Protein 6E18 (pdb70)

Secondary structure (DSSP, 8-state):
-EEEEEEEEEEEE-TTT--EEEEEEEEEEEEE-TT--S--EEEEEEESSBS-SSS-SS-SS-TTSTT---B---EEEEEEEEEPPPEEEEPEEEEEEEES--EEEEE--TT------TT-SS-SS---EETTEEPTTTT-EEEE--HHHHHHHHSS---S--TT-----GGGSHHHHHTT---EEEEEEE--S-EEEEEEE---EEE--EEEEEEEESS-------PPPPPSEEEEEEEE-SS--EEE-SSSSEEEEEEEEPPPSSPPP--TT-EEEEEPP-----TT-EEE-GGGB-TTS-SSSSBT--HHHHHT-TTGGGSPTTTT--S-HHHHHHHHHHHHHTTPPPSSBGGGTTTS-STTGGG----SS-EEEE--S--PEEEEEEE-SSEEEEEE----EEEEEEEEE-GGGS-BSEEETTTS-EEEEEEEEE-SSS-EEEEEEEES--TTBPPPPPEEEEE-TT-EEE-SS-EEE-BSS---EEEEEEEEEEE-TTS-EEEEEEEEEEEEPP-PPPPP--S--

InterPro domains:
  IPR018928 Generative cell specific-1/HAP2 domain [PF10699] (42-624)
  IPR040326 HAP2/GCS1 [PTHR31764] (1-1106)

Radius of gyration: 34.54 Å; Cα contacts (8 Å, |Δi|>4): 1264; chains: 1; bounding box: 60×59×121 Å

Organism: Chlamydomonas reinhardtii (NCBI:txid3055)

Structure (mmCIF, N/CA/C/O backbone):
data_6E18
#
_entry.id   6E18
#
_cell.length_a   125.620
_cell.length_b   125.620
_cell.length_c   367.880
_cell.angle_alpha   90.000
_cell.angle_beta   90.000
_cell.angle_gamma   120.000
#
_symmetry.space_group_name_H-M   'P 63 2 2'
#
loop_
_entity.id
_entity.type
_entity.pdbx_description
1 polymer 'Hapless 2'
2 branched 2-acetamido-2-deoxy-beta-D-glucopyranose-(1-4)-2-acetamido-2-deoxy-beta-D-glucopyranose
3 branched alpha-D-mannopyranose-(1-4)-2-acetamido-2-deoxy-beta-D-glucopyranose-(1-4)-[alpha-L-fucopyranose-(1-6)]2-acetamido-2-deoxy-beta-D-glucopyranose
4 non-polymer 2-acetamido-2-deoxy-beta-D-glucopyranose
5 non-polymer GLYCEROL
6 water water
#
loop_
_atom_site.group_PDB
_atom_site.id
_atom_site.type_symbol
_atom_site.label_atom_id
_atom_site.label_alt_id
_atom_site.label_comp_id
_atom_site.label_asym_id
_atom_site.label_entity_id
_atom_site.label_seq_id
_atom_site.pdbx_PDB_ins_code
_atom_site.Cartn_x
_atom_site.Cartn_y
_atom_site.Cartn_z
_atom_site.occupancy
_atom_site.B_iso_or_equiv
_atom_site.auth_seq_id
_atom_site.auth_comp_id
_atom_site.auth_asym_id
_atom_site.auth_atom_id
_atom_site.pdbx_PDB_model_num
ATOM 1 N N . GLU A 1 3 ? -52.217 31.586 1.388 1.00 56.26 23 GLU A N 1
ATOM 2 C CA . GLU A 1 3 ? -52.533 32.643 2.354 1.00 55.86 23 GLU A CA 1
ATOM 3 C C . GLU A 1 3 ? -53.882 32.392 3.039 1.00 58.76 23 GLU A C 1
ATOM 4 O O . GLU A 1 3 ? -54.799 31.887 2.394 1.00 58.47 23 GLU A O 1
ATOM 10 N N . VAL A 1 4 ? -54.004 32.770 4.334 1.00 54.01 24 VAL A N 1
ATOM 11 C CA . VAL A 1 4 ? -55.237 32.632 5.125 1.00 52.69 24 VAL A CA 1
ATOM 12 C C . VAL A 1 4 ? -56.017 33.965 5.085 1.00 54.64 24 VAL A C 1
ATOM 13 O O . VAL A 1 4 ? -55.513 34.992 5.538 1.00 54.01 24 VAL A O 1
ATOM 17 N N . ILE A 1 5 ? -57.223 33.938 4.500 1.00 51.14 25 ILE A N 1
ATOM 18 C CA . ILE A 1 5 ? -58.133 35.089 4.351 1.00 50.83 25 ILE A CA 1
ATOM 19 C C . ILE A 1 5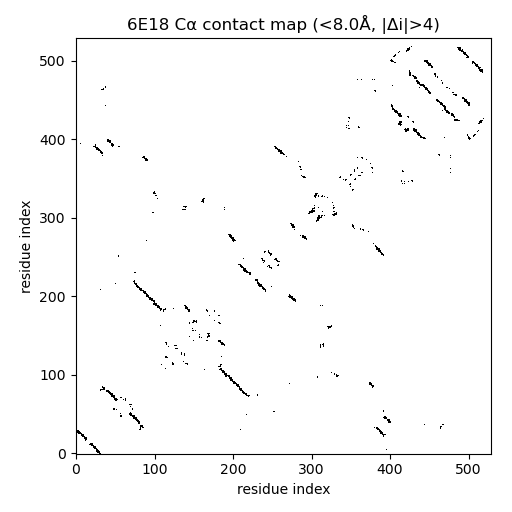 ? -58.826 35.359 5.699 1.00 53.50 25 ILE A C 1
ATOM 20 O O . ILE A 1 5 ? -58.684 36.439 6.268 1.00 52.47 25 ILE A O 1
ATOM 25 N N . ALA A 1 6 ? -59.578 34.361 6.186 1.00 50.23 26 ALA A N 1
ATOM 26 C CA . ALA A 1 6 ? -60.331 34.393 7.431 1.00 50.61 26 ALA A CA 1
ATOM 27 C C . ALA A 1 6 ? -59.982 33.194 8.278 1.00 54.94 26 ALA A C 1
ATOM 28 O O . ALA A 1 6 ? -59.599 32.153 7.749 1.00 54.58 26 ALA A O 1
ATOM 30 N N . SER A 1 7 ? -60.148 33.338 9.599 1.00 51.88 27 SER A N 1
ATOM 31 C CA . SER A 1 7 ? -59.948 32.299 10.604 1.00 51.55 27 SER A CA 1
ATOM 32 C C . SER A 1 7 ? -60.706 32.747 11.842 1.00 54.86 27 SER A C 1
ATOM 33 O O . SER A 1 7 ? -60.429 33.828 12.369 1.00 56.08 27 SER A O 1
ATOM 36 N N . GLY A 1 8 ? -61.692 31.951 12.249 1.00 48.68 28 GLY A N 1
ATOM 37 C CA . GLY A 1 8 ? -62.539 32.251 13.398 1.00 47.76 28 GLY A CA 1
ATOM 38 C C . GLY A 1 8 ? -63.539 31.164 13.725 1.00 49.58 28 GLY A C 1
ATOM 39 O O . GLY A 1 8 ? -63.538 30.111 13.086 1.00 48.34 28 GLY A O 1
ATOM 40 N N . ARG A 1 9 ? -64.389 31.410 14.740 1.00 45.91 29 ARG A N 1
ATOM 41 C CA . ARG A 1 9 ? -65.393 30.450 15.200 1.00 45.86 29 ARG A CA 1
ATOM 42 C C . ARG A 1 9 ? -66.792 30.821 14.776 1.00 49.60 29 ARG A C 1
ATOM 43 O O . ARG A 1 9 ? -67.168 31.997 14.822 1.00 50.88 29 ARG A O 1
ATOM 51 N N . LEU A 1 10 ? -67.576 29.807 14.390 1.00 43.66 30 LEU A N 1
ATOM 52 C CA . LEU A 1 10 ? -68.959 29.976 13.957 1.00 42.29 30 LEU A CA 1
ATOM 53 C C . LEU A 1 10 ? -69.836 28.811 14.446 1.00 46.77 30 LEU A C 1
ATOM 54 O O . LEU A 1 10 ? -69.473 27.644 14.271 1.00 45.97 30 LEU A O 1
ATOM 59 N N . GLU A 1 11 ? -70.988 29.134 15.066 1.00 44.15 31 GLU A N 1
ATOM 60 C CA . GLU A 1 11 ? -71.943 28.121 15.508 1.00 44.65 31 GLU A CA 1
ATOM 61 C C . GLU A 1 11 ? -72.755 27.724 14.281 1.00 48.97 31 GLU A C 1
ATOM 62 O O . GLU A 1 11 ? -73.492 28.545 13.729 1.00 49.64 31 GLU A O 1
ATOM 68 N N . LYS A 1 12 ? -72.545 26.504 13.797 1.00 44.16 32 LYS A N 1
ATOM 69 C CA . LYS A 1 12 ? -73.239 26.011 12.617 1.00 42.69 32 LYS A CA 1
ATOM 70 C C . LYS A 1 12 ? -74.280 25.000 13.059 1.00 48.24 32 LYS A C 1
ATOM 71 O O . LYS A 1 12 ? -73.950 23.989 13.698 1.00 48.66 32 LYS A O 1
ATOM 77 N N . CYS A 1 13 ? -75.541 25.298 12.732 1.00 44.68 33 CYS A N 1
ATOM 78 C CA . CYS A 1 13 ? -76.718 24.492 13.028 1.00 45.07 33 CYS A CA 1
ATOM 79 C C . CYS A 1 13 ? -77.281 23.865 11.778 1.00 44.58 33 CYS A C 1
ATOM 80 O O . CYS A 1 13 ? -77.298 24.501 10.721 1.00 42.72 33 CYS A O 1
ATOM 83 N N . VAL A 1 14 ? -77.760 22.622 11.905 1.00 39.45 34 VAL A N 1
ATOM 84 C CA . VAL A 1 14 ? -78.359 21.861 10.810 1.00 38.65 34 VAL A CA 1
ATOM 85 C C . VAL A 1 14 ? -79.753 21.349 11.244 1.00 45.17 34 VAL A C 1
ATOM 86 O O . VAL A 1 14 ? -79.878 20.662 12.270 1.00 46.26 34 VAL A O 1
ATOM 90 N N . VAL A 1 15 ? -80.791 21.698 10.463 1.00 41.75 35 VAL A N 1
ATOM 91 C CA . VAL A 1 15 ? -82.173 21.275 10.706 1.00 43.02 35 VAL A CA 1
ATOM 92 C C . VAL A 1 15 ? -82.407 20.057 9.829 1.00 49.29 35 VAL A C 1
ATOM 93 O O . VAL A 1 15 ? -82.361 20.179 8.608 1.00 48.78 35 VAL A O 1
ATOM 97 N N . ASP A 1 16 ? -82.608 18.876 10.438 1.00 48.61 36 ASP A N 1
ATOM 98 C CA . ASP A 1 16 ? -82.810 17.653 9.662 1.00 49.36 36 ASP A CA 1
ATOM 99 C C . ASP A 1 16 ? -84.100 17.678 8.865 1.00 54.24 36 ASP A C 1
ATOM 100 O O . ASP A 1 16 ? -85.149 18.030 9.389 1.00 55.63 36 ASP A O 1
ATOM 105 N N . GLY A 1 17 ? -83.998 17.307 7.604 1.00 49.96 37 GLY A N 1
ATOM 106 C CA . GLY A 1 17 ? -85.116 17.303 6.674 1.00 50.50 37 GLY A CA 1
ATOM 107 C C . GLY A 1 17 ? -86.269 16.388 7.007 1.00 56.08 37 GLY A C 1
ATOM 108 O O . GLY A 1 17 ? -87.411 16.732 6.701 1.00 55.96 37 GLY A O 1
ATOM 109 N N . VAL A 1 18 ? -85.988 15.223 7.625 1.00 54.46 38 VAL A N 1
ATOM 110 C CA . VAL A 1 18 ? -87.035 14.241 7.946 1.00 56.76 38 VAL A CA 1
ATOM 111 C C . VAL A 1 18 ? -87.485 14.292 9.422 1.00 62.05 38 VAL A C 1
ATOM 112 O O . VAL A 1 18 ? -88.669 14.076 9.681 1.00 63.57 38 VAL A O 1
ATOM 116 N N . THR A 1 19 ? -86.569 14.588 10.369 1.00 57.38 39 THR A N 1
ATOM 117 C CA . THR A 1 19 ? -86.895 14.617 11.799 1.00 57.88 39 THR A CA 1
ATOM 118 C C . THR A 1 19 ? -87.095 16.032 12.358 1.00 62.25 39 THR A C 1
ATOM 119 O O . THR A 1 19 ? -87.445 16.173 13.533 1.00 63.07 39 THR A O 1
ATOM 123 N N . GLU A 1 20 ? -86.857 17.072 11.531 1.00 58.06 40 GLU A N 1
ATOM 124 C CA . GLU A 1 20 ? -86.988 18.497 11.881 1.00 57.57 40 GLU A CA 1
ATOM 125 C C . GLU A 1 20 ? -86.130 18.926 13.109 1.00 60.48 40 GLU A C 1
ATOM 126 O O . GLU A 1 20 ? -86.259 20.070 13.576 1.00 59.46 40 GLU A O 1
ATOM 132 N N . GLU A 1 21 ? -85.253 18.024 13.622 1.00 56.43 41 GLU A N 1
ATOM 133 C CA . GLU A 1 21 ? -84.444 18.364 14.788 1.00 55.81 41 GLU A CA 1
ATOM 134 C C . GLU A 1 21 ? -83.180 19.130 14.413 1.00 57.36 41 GLU A C 1
ATOM 135 O O . GLU A 1 21 ? -82.561 18.891 13.371 1.00 56.72 41 GLU A O 1
ATOM 141 N N . LEU A 1 22 ? -82.866 20.112 15.265 1.00 52.01 42 LEU A N 1
ATOM 142 C CA . LEU A 1 22 ? -81.768 21.054 15.160 1.00 50.06 42 LEU A CA 1
ATOM 143 C C . LEU A 1 22 ? -80.527 20.529 15.884 1.00 54.56 42 LEU A C 1
ATOM 144 O O . LEU A 1 22 ? -80.590 20.194 17.063 1.00 54.97 42 LEU A O 1
ATOM 149 N N . ASP A 1 23 ? -79.406 20.443 15.161 1.00 51.11 43 ASP A N 1
ATOM 150 C CA . ASP A 1 23 ? -78.123 20.000 15.694 1.00 50.93 43 ASP A CA 1
ATOM 151 C C . ASP A 1 23 ? -77.155 21.151 15.511 1.00 52.38 43 ASP A C 1
ATOM 152 O O . ASP A 1 23 ? -76.826 21.513 14.381 1.00 50.64 43 ASP A O 1
ATOM 157 N N . CYS A 1 24 ? -76.743 21.753 16.625 1.00 48.86 44 CYS A N 1
ATOM 158 C CA . CYS A 1 24 ? -75.821 22.879 16.654 1.00 47.38 44 CYS A CA 1
ATOM 159 C C . CYS A 1 24 ? -74.462 22.437 17.163 1.00 47.97 44 CYS A C 1
ATOM 160 O O . CYS A 1 24 ? -74.385 21.569 18.019 1.00 48.36 44 CYS A O 1
ATOM 163 N N . GLN A 1 25 ? -73.394 23.009 16.608 1.00 42.09 45 GLN A N 1
ATOM 164 C CA . GLN A 1 25 ? -72.009 22.737 16.981 1.00 41.12 45 GLN A CA 1
ATOM 165 C C . GLN A 1 25 ? -71.146 23.895 16.500 1.00 44.67 45 GLN A C 1
ATOM 166 O O . GLN A 1 25 ? -71.270 24.316 15.350 1.00 43.54 45 GLN A O 1
ATOM 172 N N . GLU A 1 26 ? -70.293 24.421 17.385 1.00 42.07 46 GLU A N 1
ATOM 173 C CA . GLU A 1 26 ? -69.379 25.519 17.070 1.00 41.36 46 GLU A CA 1
ATOM 174 C C . GLU A 1 26 ? -68.182 24.936 16.310 1.00 44.42 46 GLU A C 1
ATOM 175 O O . GLU A 1 26 ? -67.606 23.937 16.741 1.00 45.25 46 GLU A O 1
ATOM 181 N N . LYS A 1 27 ? -67.850 25.523 15.156 1.00 39.33 47 LYS A N 1
ATOM 182 C CA . LYS A 1 27 ? -66.764 25.059 14.284 1.00 37.98 47 LYS A CA 1
ATOM 183 C C . LYS A 1 27 ? -65.760 26.170 14.059 1.00 41.93 47 LYS A C 1
ATOM 184 O O . LYS A 1 27 ? -66.131 27.342 14.090 1.00 41.57 47 LYS A O 1
ATOM 190 N N . VAL A 1 28 ? -64.501 25.800 13.771 1.00 38.71 48 VAL A N 1
ATOM 191 C CA . VAL A 1 28 ? -63.444 26.730 13.364 1.00 37.45 48 VAL A CA 1
ATOM 192 C C . VAL A 1 28 ? -63.579 26.786 11.842 1.00 41.52 48 VAL A C 1
ATOM 193 O O . VAL A 1 28 ? -63.514 25.744 11.185 1.00 41.82 48 VAL A O 1
ATOM 197 N N . VAL A 1 29 ? -63.824 27.984 11.295 1.00 37.36 49 VAL A N 1
ATOM 198 C CA . VAL A 1 29 ? -64.003 28.206 9.858 1.00 36.12 49 VAL A CA 1
ATOM 199 C C . VAL A 1 29 ? -62.799 28.958 9.315 1.00 40.20 49 VAL A C 1
ATOM 200 O O . VAL A 1 29 ? -62.570 30.118 9.673 1.00 41.12 49 VAL A O 1
ATOM 204 N N . VAL A 1 30 ? -62.045 28.308 8.428 1.00 35.36 50 VAL A N 1
ATOM 205 C CA . VAL A 1 30 ? -60.869 28.905 7.788 1.00 33.04 50 VAL A CA 1
ATOM 206 C C . VAL A 1 30 ? -61.100 29.018 6.283 1.00 34.53 50 VAL A C 1
ATOM 207 O O . VAL A 1 30 ? -61.476 28.033 5.658 1.00 34.16 50 VAL A O 1
ATOM 211 N N . THR A 1 31 ? -60.879 30.211 5.712 1.00 30.33 51 THR A N 1
ATOM 212 C CA . THR A 1 31 ? -60.930 30.434 4.267 1.00 29.71 51 THR A CA 1
ATOM 213 C C . THR A 1 31 ? -59.520 30.774 3.840 1.00 35.24 51 THR A C 1
ATOM 214 O O . THR A 1 31 ? -58.893 31.666 4.412 1.00 35.15 51 THR A O 1
ATOM 218 N N . LEU A 1 32 ? -59.011 30.044 2.862 1.00 32.71 52 LEU A N 1
ATOM 219 C CA . LEU A 1 32 ? -57.650 30.249 2.389 1.00 32.72 52 LEU A CA 1
ATOM 220 C C . LEU A 1 32 ? -57.582 30.133 0.867 1.00 36.48 52 LEU A C 1
ATOM 221 O O . LEU A 1 32 ? -58.533 29.655 0.244 1.00 35.77 52 LEU A O 1
ATOM 226 N N . THR A 1 33 ? -56.451 30.568 0.281 1.00 33.03 53 THR A N 1
ATOM 227 C CA . THR A 1 33 ? -56.187 30.487 -1.151 1.00 32.07 53 THR A CA 1
ATOM 228 C C . THR A 1 33 ? -55.206 29.352 -1.431 1.00 37.38 53 THR A C 1
ATOM 229 O O . THR A 1 33 ? -54.216 29.188 -0.709 1.00 38.15 53 THR A O 1
ATOM 233 N N . VAL A 1 34 ? -55.501 28.557 -2.466 1.00 34.38 54 VAL A N 1
ATOM 234 C CA . VAL A 1 34 ? -54.637 27.484 -2.954 1.00 34.60 54 VAL A CA 1
ATOM 235 C C . VAL A 1 34 ? -54.140 27.978 -4.321 1.00 41.74 54 VAL A C 1
ATOM 236 O O . VAL A 1 34 ? -54.898 28.007 -5.293 1.00 41.56 54 VAL A O 1
ATOM 240 N N . GLY A 1 35 ? -52.908 28.472 -4.332 1.00 40.54 55 GLY A N 1
ATOM 241 C CA . GLY A 1 35 ? -52.258 29.039 -5.504 1.00 40.86 55 GLY A CA 1
ATOM 242 C C . GLY A 1 35 ? -51.993 28.055 -6.624 1.00 46.99 55 GLY A C 1
ATOM 243 O O . GLY A 1 35 ? -52.028 26.835 -6.425 1.00 45.96 55 GLY A O 1
ATOM 244 N N . ASN A 1 36 ? -51.688 28.610 -7.809 1.00 45.92 56 ASN A N 1
ATOM 245 C CA . ASN A 1 36 ? -51.428 27.882 -9.043 1.00 46.64 56 ASN A CA 1
ATOM 246 C C . ASN A 1 36 ? -50.226 26.900 -8.960 1.00 52.54 56 ASN A C 1
ATOM 247 O O . ASN A 1 36 ? -50.376 25.720 -9.319 1.00 54.99 56 ASN A O 1
ATOM 252 N N . GLY A 1 37 ? -49.076 27.368 -8.494 1.00 46.57 57 GLY A N 1
ATOM 253 C CA . GLY A 1 37 ? -47.904 26.502 -8.398 1.00 46.61 57 GLY A CA 1
ATOM 254 C C . GLY A 1 37 ? -47.656 25.906 -7.024 1.00 49.57 57 GLY A C 1
ATOM 255 O O . GLY A 1 37 ? -46.500 25.734 -6.630 1.00 49.81 57 GLY A O 1
ATOM 256 N N . GLN A 1 38 ? -48.743 25.580 -6.289 1.00 43.88 58 GLN A N 1
ATOM 257 C CA . GLN A 1 38 ? -48.709 25.008 -4.933 1.00 42.38 58 GLN A CA 1
ATOM 258 C C . GLN A 1 38 ? -48.647 23.487 -5.024 1.00 43.29 58 GLN A C 1
ATOM 259 O O . GLN A 1 38 ? -49.619 22.805 -4.723 1.00 41.38 58 GLN A O 1
ATOM 265 N N . SER A 1 39 ? -47.506 22.963 -5.468 1.00 40.21 59 SER A N 1
ATOM 266 C CA . SER A 1 39 ? -47.306 21.533 -5.682 1.00 41.16 59 SER A CA 1
ATOM 267 C C . SER A 1 39 ? -46.841 20.748 -4.461 1.00 48.32 59 SER A C 1
ATOM 268 O O . SER A 1 39 ? -46.983 19.522 -4.461 1.00 50.74 59 SER A O 1
ATOM 271 N N . LEU A 1 40 ? -46.281 21.424 -3.433 1.00 43.71 60 LEU A N 1
ATOM 272 C CA . LEU A 1 40 ? -45.762 20.745 -2.242 1.00 43.24 60 LEU A CA 1
ATOM 273 C C . LEU A 1 40 ? -46.479 21.134 -0.974 1.00 47.88 60 LEU A C 1
ATOM 274 O O . LEU A 1 40 ? -47.035 22.231 -0.886 1.00 47.29 60 LEU A O 1
ATOM 279 N N . GLN A 1 41 ? -46.445 20.234 0.027 1.00 45.32 61 GLN A N 1
ATOM 280 C CA . GLN A 1 41 ? -47.037 20.464 1.346 1.00 44.92 61 GLN A CA 1
ATOM 281 C C . GLN A 1 41 ? -46.028 21.287 2.173 1.00 49.23 61 GLN A C 1
ATOM 282 O O . GLN A 1 41 ? -45.335 20.752 3.040 1.00 50.17 61 GLN A O 1
ATOM 288 N N . THR A 1 42 ? -45.917 22.587 1.847 1.00 44.65 62 THR A N 1
ATOM 289 C CA . THR A 1 42 ? -44.958 23.512 2.462 1.00 44.76 62 THR A CA 1
ATOM 290 C C . THR A 1 42 ? -45.497 24.247 3.689 1.00 48.65 62 THR A C 1
ATOM 291 O O . THR A 1 42 ? -44.714 24.865 4.409 1.00 50.29 62 THR A O 1
ATOM 295 N N . GLU A 1 43 ? -46.819 24.216 3.911 1.00 43.25 63 GLU A N 1
ATOM 296 C CA . GLU A 1 43 ? -47.457 24.830 5.071 1.00 42.78 63 GLU A CA 1
ATOM 297 C C . GLU A 1 43 ? -48.668 24.017 5.517 1.00 46.18 63 GLU A C 1
ATOM 298 O O . GLU A 1 43 ? -49.317 23.381 4.684 1.00 47.85 63 GLU A O 1
ATOM 304 N N . ALA A 1 44 ? -48.937 23.995 6.828 1.00 40.28 64 ALA A N 1
ATOM 305 C CA . ALA A 1 44 ? -50.043 23.237 7.399 1.00 39.37 64 ALA A CA 1
ATOM 306 C C . ALA A 1 44 ? -50.828 24.038 8.402 1.00 42.90 64 ALA A C 1
ATOM 307 O O . ALA A 1 44 ? -50.279 24.925 9.062 1.00 42.46 64 ALA A O 1
ATOM 309 N N . LEU A 1 45 ? -52.120 23.709 8.527 1.00 38.98 65 LEU A N 1
ATOM 310 C CA . LEU A 1 45 ? -53.020 24.303 9.505 1.00 38.53 65 LEU A CA 1
ATOM 311 C C . LEU A 1 45 ? -53.162 23.290 10.629 1.00 45.32 65 LEU A C 1
ATOM 312 O O . LEU A 1 45 ? -53.495 22.126 10.377 1.00 46.68 65 LEU A O 1
ATOM 317 N N . GLU A 1 46 ? -52.852 23.706 11.860 1.00 41.28 66 GLU A N 1
ATOM 318 C CA . GLU A 1 46 ? -52.952 22.810 13.004 1.00 41.31 66 GLU A CA 1
ATOM 319 C C . GLU A 1 46 ? -54.196 23.162 13.804 1.00 44.90 66 GLU A C 1
ATOM 320 O O . GLU A 1 46 ? -54.236 24.209 14.443 1.00 44.52 66 GLU A O 1
ATOM 326 N N . PHE A 1 47 ? -55.235 22.326 13.713 1.00 41.49 67 PHE A N 1
ATOM 327 C CA . PHE A 1 47 ? -56.478 22.549 14.449 1.00 41.17 67 PHE A CA 1
ATOM 328 C C . PHE A 1 47 ? -56.358 21.853 15.800 1.00 47.82 67 PHE A C 1
ATOM 329 O O . PHE A 1 47 ? -56.043 20.666 15.841 1.00 49.79 67 PHE A O 1
ATOM 337 N N . SER A 1 48 ? -56.537 22.587 16.905 1.00 43.93 68 SER A N 1
ATOM 338 C CA . SER A 1 48 ? -56.389 21.980 18.222 1.00 44.39 68 SER A CA 1
ATOM 339 C C . SER A 1 48 ? -57.638 21.243 18.671 1.00 47.97 68 SER A C 1
ATOM 340 O O . SER A 1 48 ? -58.716 21.832 18.739 1.00 46.17 68 SER A O 1
ATOM 343 N N . LEU A 1 49 ? -57.479 19.946 18.980 1.00 46.07 69 LEU A N 1
ATOM 344 C CA . LEU A 1 49 ? -58.560 19.080 19.465 1.00 46.30 69 LEU A CA 1
ATOM 345 C C . LEU A 1 49 ? -58.383 18.845 20.965 1.00 51.27 69 LEU A C 1
ATOM 346 O O . LEU A 1 49 ? -57.261 18.577 21.408 1.00 51.00 69 LEU A O 1
ATOM 351 N N . SER A 1 50 ? -59.472 18.991 21.750 1.00 49.19 70 SER A N 1
ATOM 352 C CA . SER A 1 50 ? -59.456 18.804 23.215 1.00 50.21 70 SER A CA 1
ATOM 353 C C . SER A 1 50 ? -59.638 17.336 23.613 1.00 57.43 70 SER A C 1
ATOM 354 O O . SER A 1 50 ? -59.368 16.962 24.763 1.00 58.43 70 SER A O 1
ATOM 357 N N . CYS A 1 51 ? -60.087 16.505 22.649 1.00 54.94 71 CYS A N 1
ATOM 358 C CA . CYS A 1 51 ? -60.237 15.068 22.811 1.00 56.62 71 CYS A CA 1
ATOM 359 C C . CYS A 1 51 ? -60.013 14.328 21.490 1.00 57.51 71 CYS A C 1
ATOM 360 O O . CYS A 1 51 ? -60.281 14.856 20.410 1.00 55.97 71 CYS A O 1
ATOM 363 N N . LEU A 1 52 ? -59.443 13.129 21.591 1.00 53.06 72 LEU A N 1
ATOM 364 C CA . LEU A 1 52 ? -59.071 12.299 20.456 1.00 51.43 72 LEU A CA 1
ATOM 365 C C . LEU A 1 52 ? -59.976 11.107 20.283 1.00 55.95 72 LEU A C 1
ATOM 366 O O . LEU A 1 52 ? -60.488 10.585 21.263 1.00 56.59 72 LEU A O 1
ATOM 371 N N . ASN A 1 53 ? -60.157 10.668 19.029 1.00 52.74 73 ASN A N 1
ATOM 372 C CA . ASN A 1 53 ? -60.974 9.517 18.636 1.00 53.48 73 ASN A CA 1
ATOM 373 C C . ASN A 1 53 ? -62.463 9.696 18.983 1.00 59.60 73 ASN A C 1
ATOM 374 O O . ASN A 1 53 ? -63.177 8.720 19.225 1.00 59.73 73 ASN A O 1
ATOM 379 N N . SER A 1 54 ? -62.935 10.955 18.933 1.00 57.97 74 SER A N 1
ATOM 380 C CA . SER A 1 54 ? -64.331 11.308 19.162 1.00 59.23 74 SER A CA 1
ATOM 381 C C . SER A 1 54 ? -65.165 10.854 17.948 1.00 66.67 74 SER A C 1
ATOM 382 O O . SER A 1 54 ? -64.812 11.194 16.806 1.00 65.08 74 SER A O 1
ATOM 385 N N . PRO A 1 55 ? -66.237 10.046 18.155 1.00 66.77 75 PRO A N 1
ATOM 386 C CA . PRO A 1 55 ? -67.038 9.606 16.995 1.00 67.59 75 PRO A CA 1
ATOM 387 C C . PRO A 1 55 ? -67.854 10.740 16.355 1.00 72.96 75 PRO A C 1
ATOM 388 O O . PRO A 1 55 ? -67.781 10.953 15.136 1.00 71.51 75 PRO A O 1
ATOM 392 N N . ASP A 1 56 ? -68.577 11.502 17.202 1.00 71.41 76 ASP A N 1
ATOM 393 C CA . ASP A 1 56 ? -69.444 12.630 16.843 1.00 71.05 76 ASP A CA 1
ATOM 394 C C . ASP A 1 56 ? -68.703 13.960 16.596 1.00 72.92 76 ASP A C 1
ATOM 395 O O . ASP A 1 56 ? -69.335 14.938 16.196 1.00 72.52 76 ASP A O 1
ATOM 400 N N . GLY A 1 57 ? -67.394 13.989 16.852 1.00 67.75 77 GLY A N 1
ATOM 401 C CA . GLY A 1 57 ? -66.568 15.186 16.712 1.00 65.48 77 GLY A CA 1
ATOM 402 C C . GLY A 1 57 ? -66.655 16.095 17.925 1.00 68.01 77 GLY A C 1
ATOM 403 O O . GLY A 1 57 ? -65.880 17.051 18.048 1.00 67.04 77 GLY A O 1
ATOM 404 N N . ARG A 1 58 ? -67.592 15.789 18.847 1.00 63.92 78 ARG A N 1
ATOM 405 C CA . ARG A 1 58 ? -67.822 16.562 20.065 1.00 63.17 78 ARG A CA 1
ATOM 406 C C . ARG A 1 58 ? -66.924 16.156 21.233 1.00 65.37 78 ARG A C 1
ATOM 407 O O . ARG A 1 58 ? -66.786 14.970 21.549 1.00 65.85 78 ARG A O 1
ATOM 415 N N . CYS A 1 59 ? -66.329 17.164 21.877 1.00 59.73 79 CYS A N 1
ATOM 416 C CA . CYS A 1 59 ? -65.479 17.030 23.055 1.00 59.39 79 CYS A CA 1
ATOM 417 C C . CYS A 1 59 ? -66.144 17.793 24.208 1.00 64.27 79 CYS A C 1
ATOM 418 O O . CYS A 1 59 ? -66.815 18.796 23.939 1.00 64.31 79 CYS A O 1
ATOM 421 N N . PRO A 1 60 ? -66.019 17.347 25.486 1.00 60.42 80 PRO A N 1
ATOM 422 C CA . PRO A 1 60 ? -65.246 16.192 25.983 1.00 60.44 80 PRO A CA 1
ATOM 423 C C . PRO A 1 60 ? -65.911 14.836 25.724 1.00 63.26 80 PRO A C 1
ATOM 424 O O . PRO A 1 60 ? -67.007 14.781 25.146 1.00 62.08 80 PRO A O 1
ATOM 428 N N . CYS A 1 61 ? -65.222 13.745 26.120 1.00 59.88 81 CYS A N 1
ATOM 429 C CA . CYS A 1 61 ? -65.691 12.372 25.951 1.00 60.43 81 CYS A CA 1
ATOM 430 C C . CYS A 1 61 ? -66.950 12.072 26.754 1.00 65.29 81 CYS A C 1
ATOM 431 O O . CYS A 1 61 ? -67.019 12.350 27.954 1.00 65.12 81 CYS A O 1
ATOM 434 N N . SER A 1 62 ? -67.938 11.499 26.067 1.00 62.34 82 SER A N 1
ATOM 435 C CA . SER A 1 62 ? -69.228 11.083 26.611 1.00 63.23 82 SER A CA 1
ATOM 436 C C . SER A 1 62 ? -69.175 9.636 27.154 1.00 68.47 82 SER A C 1
ATOM 437 O O . SER A 1 62 ? -70.145 9.180 27.765 1.00 70.19 82 SER A O 1
ATOM 440 N N . CYS A 1 63 ? -68.043 8.926 26.938 1.00 63.43 83 CYS A N 1
ATOM 441 C CA . CYS A 1 63 ? -67.836 7.557 27.407 1.00 63.99 83 CYS A CA 1
ATOM 442 C C . CYS A 1 63 ? -66.559 7.413 28.252 1.00 65.83 83 CYS A C 1
ATOM 443 O O . CYS A 1 63 ? -65.677 8.267 28.187 1.00 64.18 83 CYS A O 1
ATOM 446 N N . SER A 1 64 ? -66.489 6.345 29.072 1.00 63.06 84 SER A N 1
ATOM 447 C CA . SER A 1 64 ? -65.390 6.028 29.993 1.00 62.65 84 SER A CA 1
ATOM 448 C C . SER A 1 64 ? -64.189 5.374 29.303 1.00 65.16 84 SER A C 1
ATOM 449 O O . SER A 1 64 ? -64.363 4.459 28.498 1.00 65.65 84 SER A O 1
ATOM 452 N N . ALA A 1 65 ? -62.965 5.811 29.659 1.00 59.46 85 ALA A N 1
ATOM 453 C CA . ALA A 1 65 ? -61.711 5.273 29.111 1.00 58.38 85 ALA A CA 1
ATOM 454 C C . ALA A 1 65 ? -61.488 3.828 29.547 1.00 62.60 85 ALA A C 1
ATOM 455 O O . ALA A 1 65 ? -60.757 3.089 28.886 1.00 63.60 85 ALA A O 1
ATOM 457 N N . ALA A 1 66 ? -62.136 3.434 30.658 1.00 57.99 86 ALA A N 1
ATOM 458 C CA . ALA A 1 66 ? -62.118 2.105 31.250 1.00 58.64 86 ALA A CA 1
ATOM 459 C C . ALA A 1 66 ? -62.865 1.095 30.366 1.00 62.00 86 ALA A C 1
ATOM 460 O O . ALA A 1 66 ? -62.631 -0.104 30.484 1.00 62.76 86 ALA A O 1
ATOM 462 N N . ASP A 1 67 ? -63.764 1.593 29.487 1.00 57.87 87 ASP A N 1
ATOM 463 C CA . ASP A 1 67 ? -64.581 0.819 28.557 1.00 58.26 87 ASP A CA 1
ATOM 464 C C . ASP A 1 67 ? -63.774 0.465 27.296 1.00 63.13 87 ASP A C 1
ATOM 465 O O . ASP A 1 67 ? -63.300 1.363 26.585 1.00 60.46 87 ASP A O 1
ATOM 470 N N . PRO A 1 68 ? -63.642 -0.849 26.990 1.00 62.78 88 PRO A N 1
ATOM 471 C CA . PRO A 1 68 ? -62.872 -1.261 25.798 1.00 62.59 88 PRO A CA 1
ATOM 472 C C . PRO A 1 68 ? -63.468 -0.825 24.476 1.00 67.16 88 PRO A C 1
ATOM 473 O O . PRO A 1 68 ? -62.736 -0.775 23.484 1.00 67.12 88 PRO A O 1
ATOM 477 N N . THR A 1 69 ? -64.790 -0.540 24.449 1.00 63.97 89 THR A N 1
ATOM 478 C CA . THR A 1 69 ? -65.512 -0.110 23.242 1.00 62.63 89 THR A CA 1
ATOM 479 C C . THR A 1 69 ? -65.634 1.413 23.165 1.00 66.14 89 THR A C 1
ATOM 480 O O . THR A 1 69 ? -66.436 1.938 22.391 1.00 64.36 89 THR A O 1
ATOM 484 N N . CYS A 1 70 ? -64.828 2.117 23.967 1.00 64.54 90 CYS A N 1
ATOM 485 C CA . CYS A 1 70 ? -64.781 3.570 24.000 1.00 63.76 90 CYS A CA 1
ATOM 486 C C . CYS A 1 70 ? -63.360 3.967 23.617 1.00 65.36 90 CYS A C 1
ATOM 487 O O . CYS A 1 70 ? -62.424 3.713 24.375 1.00 65.35 90 CYS A O 1
ATOM 490 N N . ALA A 1 71 ? -63.199 4.484 22.386 1.00 60.43 91 ALA A N 1
ATOM 491 C CA . ALA A 1 71 ? -61.916 4.885 21.799 1.00 59.51 91 ALA A CA 1
ATOM 492 C C . ALA A 1 71 ? -61.526 6.302 22.183 1.00 63.52 91 ALA A C 1
ATOM 493 O O . ALA A 1 71 ? -60.338 6.640 22.150 1.00 63.23 91 ALA A O 1
ATOM 495 N N . CYS A 1 72 ? -62.528 7.122 22.553 1.00 59.56 92 CYS A N 1
ATOM 496 C CA . CYS A 1 72 ? -62.383 8.515 22.939 1.00 58.11 92 CYS A CA 1
ATOM 497 C C . CYS A 1 72 ? -61.455 8.702 24.125 1.00 58.76 92 CYS A C 1
ATOM 498 O O . CYS A 1 72 ? -61.626 8.056 25.163 1.00 60.33 92 CYS A O 1
ATOM 501 N N . ARG A 1 73 ? -60.488 9.611 23.986 1.00 50.77 93 ARG A N 1
ATOM 502 C CA . ARG A 1 73 ? -59.591 9.964 25.085 1.00 49.56 93 ARG A CA 1
ATOM 503 C C . ARG A 1 73 ? -59.570 11.480 25.220 1.00 51.82 93 ARG A C 1
ATOM 504 O O . ARG A 1 73 ? -59.411 12.178 24.219 1.00 50.58 93 ARG A O 1
ATOM 512 N N . ASP A 1 74 ? -59.775 11.996 26.444 1.00 47.87 94 ASP A N 1
ATOM 513 C CA . ASP A 1 74 ? -59.735 13.428 26.728 1.00 46.32 94 ASP A CA 1
ATOM 514 C C . ASP A 1 74 ? -58.263 13.852 26.768 1.00 50.18 94 ASP A C 1
ATOM 515 O O . ASP A 1 74 ? -57.661 13.991 27.837 1.00 49.89 94 ASP A O 1
ATOM 520 N N . LEU A 1 75 ? -57.663 13.955 25.570 1.00 46.29 95 LEU A N 1
ATOM 521 C CA . LEU A 1 75 ? -56.255 14.301 25.383 1.00 45.58 95 LEU A CA 1
ATOM 522 C C . LEU A 1 75 ? -56.116 15.262 24.219 1.00 49.48 95 LEU A C 1
ATOM 523 O O . LEU A 1 75 ? -56.928 15.228 23.298 1.00 47.96 95 LEU A O 1
ATOM 528 N N . ALA A 1 76 ? -55.100 16.132 24.272 1.00 46.90 96 ALA A N 1
ATOM 529 C CA . ALA A 1 76 ? -54.861 17.131 23.241 1.00 45.81 96 ALA A CA 1
ATOM 530 C C . ALA A 1 76 ? -53.840 16.704 22.210 1.00 51.32 96 ALA A C 1
ATOM 531 O O . ALA A 1 76 ? -52.797 16.141 22.545 1.00 52.41 96 ALA A O 1
ATOM 533 N N . ALA A 1 77 ? -54.137 17.012 20.946 1.00 47.84 97 ALA A N 1
ATOM 534 C CA . ALA A 1 77 ? -53.282 16.769 19.790 1.00 47.56 97 ALA A CA 1
ATOM 535 C C . ALA A 1 77 ? -53.793 17.579 18.604 1.00 50.65 97 ALA A C 1
ATOM 536 O O . ALA A 1 77 ? -55.001 17.853 18.526 1.00 49.71 97 ALA A O 1
ATOM 538 N N . PRO A 1 78 ? -52.911 17.997 17.668 1.00 47.03 98 PRO A N 1
ATOM 539 C CA . PRO A 1 78 ? -53.399 18.790 16.536 1.00 44.98 98 PRO A CA 1
ATOM 540 C C . PRO A 1 78 ? -53.830 17.960 15.336 1.00 48.61 98 PRO A C 1
ATOM 541 O O . PRO A 1 78 ? -53.241 16.911 15.044 1.00 48.76 98 PRO A O 1
ATOM 545 N N . LEU A 1 79 ? -54.838 18.474 14.612 1.00 43.79 99 LEU A N 1
ATOM 546 C CA . LEU A 1 79 ? -55.315 17.928 13.358 1.00 42.53 99 LEU A CA 1
ATOM 547 C C . LEU A 1 79 ? -54.574 18.777 12.323 1.00 45.65 99 LEU A C 1
ATOM 548 O O . LEU A 1 79 ? -54.855 19.977 12.190 1.00 44.55 99 LEU A O 1
ATOM 553 N N . ARG A 1 80 ? -53.560 18.176 11.673 1.00 42.12 100 ARG A N 1
ATOM 554 C CA . ARG A 1 80 ? -52.716 18.839 10.678 1.00 40.83 100 ARG A CA 1
ATOM 555 C C . ARG A 1 80 ? -53.340 18.741 9.302 1.00 43.55 100 ARG A C 1
ATOM 556 O O . ARG A 1 80 ? -53.687 17.649 8.860 1.00 44.21 100 ARG A O 1
ATOM 564 N N . VAL A 1 81 ? -53.529 19.890 8.641 1.00 38.34 101 VAL A N 1
ATOM 565 C CA . VAL A 1 81 ? -54.163 19.977 7.328 1.00 36.83 101 VAL A CA 1
ATOM 566 C C . VAL A 1 81 ? -53.311 20.792 6.364 1.00 41.75 101 VAL A C 1
ATOM 567 O O . VAL A 1 81 ? -53.129 21.992 6.562 1.00 41.38 101 VAL A O 1
ATOM 571 N N . SER A 1 82 ? -52.811 20.138 5.308 1.00 39.14 102 SER A N 1
ATOM 572 C CA . SER A 1 82 ? -52.019 20.769 4.252 1.00 38.13 102 SER A CA 1
ATOM 573 C C . SER A 1 82 ? -52.769 20.638 2.937 1.00 39.00 102 SER A C 1
ATOM 574 O O . SER A 1 82 ? -53.590 19.728 2.781 1.00 38.51 102 SER A O 1
ATOM 577 N N . LEU A 1 83 ? -52.527 21.577 2.016 1.00 33.29 103 LEU A N 1
ATOM 578 C CA . LEU A 1 83 ? -53.225 21.646 0.740 1.00 31.61 103 LEU A CA 1
ATOM 579 C C . LEU A 1 83 ? -52.274 21.868 -0.424 1.00 36.91 103 LEU A C 1
ATOM 580 O O . LEU A 1 83 ? -51.386 22.724 -0.341 1.00 37.77 103 LEU A O 1
ATOM 585 N N . THR A 1 84 ? -52.476 21.122 -1.526 1.00 33.06 104 THR A N 1
ATOM 586 C CA . THR A 1 84 ? -51.722 21.300 -2.775 1.00 32.56 104 THR A CA 1
ATOM 587 C C . THR A 1 84 ? -52.697 21.385 -3.959 1.00 37.49 104 THR A C 1
ATOM 588 O O . THR A 1 84 ? -53.862 21.005 -3.814 1.00 38.02 104 THR A O 1
ATOM 592 N N . LYS A 1 85 ? -52.222 21.886 -5.120 1.00 33.03 105 LYS A N 1
ATOM 593 C CA . LYS A 1 85 ? -52.997 21.987 -6.358 1.00 31.35 105 LYS A CA 1
ATOM 594 C C . LYS A 1 85 ? -52.190 21.364 -7.482 1.00 36.56 105 LYS A C 1
ATOM 595 O O . LYS A 1 85 ? -50.996 21.645 -7.626 1.00 37.38 105 LYS A O 1
ATOM 601 N N . SER A 1 86 ? -52.847 20.525 -8.291 1.00 32.31 106 SER A N 1
ATOM 602 C CA . SER A 1 86 ? -52.227 19.882 -9.444 1.00 31.80 106 SER A CA 1
ATOM 603 C C . SER A 1 86 ? -52.007 20.933 -10.571 1.00 36.88 106 SER A C 1
ATOM 604 O O . SER A 1 86 ? -52.607 22.024 -10.479 1.00 37.04 106 SER A O 1
ATOM 607 N N . PRO A 1 87 ? -51.160 20.676 -11.623 1.00 32.62 107 PRO A N 1
ATOM 608 C CA . PRO A 1 87 ? -50.993 21.687 -12.693 1.00 31.31 107 PRO A CA 1
ATOM 609 C C . PRO A 1 87 ? -52.335 22.133 -13.289 1.00 36.39 107 PRO A C 1
ATOM 610 O O . PRO A 1 87 ? -53.232 21.304 -13.512 1.00 37.34 107 PRO A O 1
ATOM 614 N N . LEU A 1 88 ? -52.498 23.453 -13.460 1.00 31.28 108 LEU A N 1
ATOM 615 C CA . LEU A 1 88 ? -53.720 24.048 -13.988 1.00 29.64 108 LEU A CA 1
ATOM 616 C C . LEU A 1 88 ? -53.679 24.069 -15.523 1.00 34.41 108 LEU A C 1
ATOM 617 O O . LEU A 1 88 ? -52.676 24.489 -16.116 1.00 34.74 108 LEU A O 1
ATOM 622 N N . TRP A 1 89 ? -54.768 23.593 -16.157 1.00 30.18 109 TRP A N 1
ATOM 623 C CA . TRP A 1 89 ? -54.915 23.537 -17.608 1.00 29.06 109 TRP A CA 1
ATOM 624 C C . TRP A 1 89 ? -56.197 24.193 -18.062 1.00 32.48 109 TRP A C 1
ATOM 625 O O . TRP A 1 89 ? -57.227 24.052 -17.416 1.00 32.23 109 TRP A O 1
ATOM 636 N N . ALA A 1 90 ? -56.153 24.858 -19.213 1.00 29.26 110 ALA A N 1
ATOM 637 C CA . ALA A 1 90 ? -57.322 25.430 -19.868 1.00 27.79 110 ALA A CA 1
ATOM 638 C C . ALA A 1 90 ? -57.625 24.465 -21.025 1.00 30.98 110 ALA A C 1
ATOM 639 O O . ALA A 1 90 ? -56.888 24.451 -22.012 1.00 30.69 110 ALA A O 1
ATOM 641 N N . SER A 1 91 ? -58.637 23.588 -20.861 1.00 27.23 111 SER A N 1
ATOM 642 C CA . SER A 1 91 ? -58.990 22.603 -21.893 1.00 27.04 111 SER A CA 1
ATOM 643 C C . SER A 1 91 ? -60.163 23.053 -22.727 1.00 29.03 111 SER A C 1
ATOM 644 O O . SER A 1 91 ? -61.214 23.401 -22.181 1.00 27.64 111 SER A O 1
ATOM 647 N N . TYR A 1 92 ? -59.982 23.005 -24.064 1.00 26.41 112 TYR A N 1
ATOM 648 C CA . TYR A 1 92 ? -60.943 23.433 -25.094 1.00 25.21 112 TYR A CA 1
ATOM 649 C C . TYR A 1 92 ? -61.648 22.258 -25.772 1.00 30.25 112 TYR A C 1
ATOM 650 O O . TYR A 1 92 ? -60.961 21.417 -26.348 1.00 29.25 112 TYR A O 1
ATOM 659 N N . PRO A 1 93 ? -63.010 22.176 -25.717 1.00 28.97 113 PRO A N 1
ATOM 660 C CA . PRO A 1 93 ? -63.704 21.047 -26.370 1.00 29.52 113 PRO A CA 1
ATOM 661 C C . PRO A 1 93 ? -63.657 21.139 -27.878 1.00 34.87 113 PRO A C 1
ATOM 662 O O . PRO A 1 93 ? -63.842 22.220 -28.434 1.00 35.73 113 PRO A O 1
ATOM 666 N N . LEU A 1 94 ? -63.398 19.998 -28.535 1.00 31.47 114 LEU A N 1
ATOM 667 C CA . LEU A 1 94 ? -63.307 19.863 -29.989 1.00 30.04 114 LEU A CA 1
ATOM 668 C C . LEU A 1 94 ? -64.676 19.511 -30.574 1.00 35.98 114 LEU A C 1
ATOM 669 O O . LEU A 1 94 ? -65.421 18.733 -29.979 1.00 37.43 114 LEU A O 1
ATOM 674 N N . GLN A 1 95 ? -65.012 20.090 -31.734 1.00 32.99 115 GLN A N 1
ATOM 675 C CA . GLN A 1 95 ? -66.222 19.789 -32.515 1.00 32.53 115 GLN A CA 1
ATOM 676 C C . GLN A 1 95 ? -65.795 19.678 -33.980 1.00 35.58 115 GLN A C 1
ATOM 677 O O . GLN A 1 95 ? -65.394 20.678 -34.571 1.00 34.87 115 GLN A O 1
ATOM 683 N N . TYR A 1 96 ? -65.826 18.459 -34.548 1.00 32.95 116 TYR A N 1
ATOM 684 C CA . TYR A 1 96 ? -65.399 18.208 -35.929 1.00 32.79 116 TYR A CA 1
ATOM 685 C C . TYR A 1 96 ? -66.209 18.991 -36.945 1.00 36.36 116 TYR A C 1
ATOM 686 O O . TYR A 1 96 ? -67.439 18.944 -36.913 1.00 36.85 116 TYR A O 1
ATOM 695 N N . LEU A 1 97 ? -65.510 19.708 -37.846 1.00 31.71 117 LEU A N 1
ATOM 696 C CA . LEU A 1 97 ? -66.126 20.472 -38.934 1.00 30.84 117 LEU A CA 1
ATOM 697 C C . LEU A 1 97 ? -65.945 19.760 -40.283 1.00 34.74 117 LEU A C 1
ATOM 698 O O . LEU A 1 97 ? -66.923 19.266 -40.854 1.00 35.60 117 LEU A O 1
ATOM 703 N N . SER A 1 98 ? -64.701 19.688 -40.780 1.00 29.96 118 SER A N 1
ATOM 704 C CA . SER A 1 98 ? -64.409 19.104 -42.090 1.00 30.29 118 SER A CA 1
ATOM 705 C C . SER A 1 98 ? -62.967 18.585 -42.154 1.00 35.54 118 SER A C 1
ATOM 706 O O . SER A 1 98 ? -62.232 18.702 -41.170 1.00 34.00 118 SER A O 1
ATOM 709 N N . SER A 1 99 ? -62.583 17.995 -43.304 1.00 33.65 119 SER A N 1
ATOM 710 C CA . SER A 1 99 ? -61.240 17.487 -43.567 1.00 34.96 119 SER A CA 1
ATOM 711 C C . SER A 1 99 ? -60.569 18.333 -44.634 1.00 40.56 119 SER A C 1
ATOM 712 O O . SER A 1 99 ? -61.220 18.741 -45.606 1.00 42.02 119 SER A O 1
ATOM 715 N N . PHE A 1 100 ? -59.273 18.627 -44.434 1.00 35.44 120 PHE A N 1
ATOM 716 C CA . PHE A 1 100 ? -58.463 19.487 -45.301 1.00 33.68 120 PHE A CA 1
ATOM 717 C C . PHE A 1 100 ? -57.200 18.783 -45.781 1.00 40.18 120 PHE A C 1
ATOM 718 O O . PHE A 1 100 ? -56.553 18.098 -45.002 1.00 41.76 120 PHE A O 1
ATOM 726 N N . ASN A 1 101 ? -56.834 18.947 -47.049 1.00 37.19 121 ASN A N 1
ATOM 727 C CA . ASN A 1 101 ? -55.615 18.308 -47.547 1.00 37.67 121 ASN A CA 1
ATOM 728 C C . ASN A 1 101 ? -54.347 19.066 -47.106 1.00 40.23 121 ASN A C 1
ATOM 729 O O . ASN A 1 101 ? -54.401 20.277 -46.915 1.00 39.11 121 ASN A O 1
ATOM 734 N N . TRP A 1 102 ? -53.219 18.358 -46.948 1.00 36.66 122 TRP A N 1
ATOM 735 C CA . TRP A 1 102 ? -51.945 18.964 -46.551 1.00 36.78 122 TRP A CA 1
ATOM 736 C C . TRP A 1 102 ? -51.498 19.980 -47.588 1.00 39.97 122 TRP A C 1
ATOM 737 O O . TRP A 1 102 ? -51.224 21.134 -47.245 1.00 39.54 122 TRP A O 1
ATOM 748 N N . LYS A 1 103 ? -51.462 19.558 -48.856 1.00 36.16 123 LYS A N 1
ATOM 749 C CA . LYS A 1 103 ? -51.064 20.409 -49.964 1.00 35.29 123 LYS A CA 1
ATOM 750 C C . LYS A 1 103 ? -51.658 19.962 -51.304 1.00 40.59 123 LYS A C 1
ATOM 751 O O . LYS A 1 103 ? -51.005 19.182 -52.012 1.00 42.01 123 LYS A O 1
ATOM 757 N N . PRO A 1 104 ? -52.861 20.465 -51.706 1.00 36.27 124 PRO A N 1
ATOM 758 C CA . PRO A 1 104 ? -53.369 20.155 -53.053 1.00 36.53 124 PRO A CA 1
ATOM 759 C C . PRO A 1 104 ? -52.326 20.618 -54.067 1.00 41.96 124 PRO A C 1
ATOM 760 O O . PRO A 1 104 ? -51.730 21.691 -53.898 1.00 41.13 124 PRO A O 1
ATOM 764 N N . LEU A 1 105 ? -52.041 19.757 -55.059 1.00 39.99 125 LEU A N 1
ATOM 765 C CA . LEU A 1 105 ? -51.026 19.979 -56.086 1.00 40.27 125 LEU A CA 1
ATOM 766 C C . LEU A 1 105 ? -51.613 19.941 -57.489 1.00 44.94 125 LEU A C 1
ATOM 767 O O . LEU A 1 105 ? -52.399 19.049 -57.799 1.00 45.95 125 LEU A O 1
ATOM 772 N N . GLU A 1 106 ? -51.196 20.886 -58.349 1.00 39.97 126 GLU A N 1
ATOM 773 C CA . GLU A 1 106 ? -51.641 20.938 -59.731 1.00 39.39 126 GLU A CA 1
ATOM 774 C C . GLU A 1 106 ? -50.718 20.100 -60.594 1.00 44.44 126 GLU A C 1
ATOM 775 O O . GLU A 1 106 ? -49.490 20.252 -60.539 1.00 44.75 126 GLU A O 1
ATOM 781 N N . VAL A 1 107 ? -51.311 19.210 -61.388 1.00 41.07 127 VAL A N 1
ATOM 782 C CA . VAL A 1 107 ? -50.563 18.387 -62.326 1.00 41.79 127 VAL A CA 1
ATOM 783 C C . VAL A 1 107 ? -50.876 18.932 -63.696 1.00 46.23 127 VAL A C 1
ATOM 784 O O . VAL A 1 107 ? -52.049 19.078 -64.041 1.00 46.46 127 VAL A O 1
ATOM 788 N N . ILE A 1 108 ? -49.825 19.309 -64.439 1.00 42.30 128 ILE A N 1
ATOM 789 C CA . ILE A 1 108 ? -49.947 19.862 -65.781 1.00 41.80 128 ILE A CA 1
ATOM 790 C C . ILE A 1 108 ? -49.630 18.786 -66.810 1.00 47.98 128 ILE A C 1
ATOM 791 O O . ILE A 1 108 ? -48.557 18.165 -66.774 1.00 48.27 128 ILE A O 1
ATOM 796 N N . LEU A 1 109 ? -50.575 18.569 -67.721 1.00 45.29 129 LEU A N 1
ATOM 797 C CA . LEU A 1 109 ? -50.411 17.603 -68.794 1.00 46.88 129 LEU A CA 1
ATOM 798 C C . LEU A 1 109 ? -50.288 18.361 -70.097 1.00 54.65 129 LEU A C 1
ATOM 799 O O . LEU A 1 109 ? -51.023 19.326 -70.304 1.00 53.73 129 LEU A O 1
ATOM 804 N N . ARG A 1 110 ? -49.340 17.954 -70.959 1.00 54.56 130 ARG A N 1
ATOM 805 C CA . ARG A 1 110 ? -49.155 18.545 -72.281 1.00 55.86 130 ARG A CA 1
ATOM 806 C C . ARG A 1 110 ? -49.357 17.409 -73.292 1.00 64.64 130 ARG A C 1
ATOM 807 O O . ARG A 1 110 ? -48.374 16.802 -73.734 1.00 66.65 130 ARG A O 1
ATOM 815 N N . PRO A 1 111 ? -50.632 17.040 -73.605 1.00 62.08 131 PRO A N 1
ATOM 816 C CA . PRO A 1 111 ? -50.858 15.892 -74.505 1.00 63.76 131 PRO A CA 1
ATOM 817 C C . PRO A 1 111 ? -50.203 16.014 -75.875 1.00 71.10 131 PRO A C 1
ATOM 818 O O . PRO A 1 111 ? -50.230 17.086 -76.494 1.00 70.10 131 PRO A O 1
ATOM 822 N N . SER A 1 112 ? -49.564 14.910 -76.311 1.00 70.97 132 SER A N 1
ATOM 823 C CA . SER A 1 112 ? -48.871 14.792 -77.595 1.00 72.59 132 SER A CA 1
ATOM 824 C C . SER A 1 112 ? -49.865 14.940 -78.754 1.00 77.60 132 SER A C 1
ATOM 825 O O . SER A 1 112 ? -49.597 15.692 -79.701 1.00 78.01 132 SER A O 1
ATOM 828 N N . ASN A 1 113 ? -51.039 14.270 -78.639 1.00 73.22 133 ASN A N 1
ATOM 829 C CA . ASN A 1 113 ? -52.120 14.288 -79.632 1.00 72.57 133 ASN A CA 1
ATOM 830 C C . ASN A 1 113 ? -52.897 15.629 -79.720 1.00 74.35 133 ASN A C 1
ATOM 831 O O . ASN A 1 113 ? -53.850 15.717 -80.494 1.00 74.41 133 ASN A O 1
ATOM 836 N N . LYS A 1 114 ? -52.493 16.660 -78.941 1.00 68.80 134 LYS A N 1
ATOM 837 C CA . LYS A 1 114 ? -53.097 18.006 -78.892 1.00 67.01 134 LYS A CA 1
ATOM 838 C C . LYS A 1 114 ? -54.598 17.986 -78.564 1.00 70.22 134 LYS A C 1
ATOM 839 O O . LYS A 1 114 ? -55.323 18.915 -78.933 1.00 69.41 134 LYS A O 1
ATOM 845 N N . VAL A 1 115 ? -55.053 16.937 -77.852 1.00 66.71 135 VAL A N 1
ATOM 846 C CA . VAL A 1 115 ? -56.451 16.752 -77.453 1.00 65.70 135 VAL A CA 1
ATOM 847 C C . VAL A 1 115 ? -56.622 17.085 -75.970 1.00 68.00 135 VAL A C 1
ATOM 848 O O . VAL A 1 115 ? -55.948 16.496 -75.123 1.00 67.84 135 VAL A O 1
ATOM 852 N N . CYS A 1 116 ? -57.538 18.013 -75.663 1.00 63.16 136 CYS A N 1
ATOM 853 C CA . CYS A 1 116 ? -57.848 18.410 -74.291 1.00 61.33 136 CYS A CA 1
ATOM 854 C C . CYS A 1 116 ? -59.348 18.577 -74.148 1.00 63.19 136 CYS A C 1
ATOM 855 O O . CYS A 1 116 ? -59.953 19.357 -74.890 1.00 63.10 136 CYS A O 1
ATOM 858 N N . LYS A 1 117 ? -59.951 17.824 -73.215 1.00 57.56 137 LYS A N 1
ATOM 859 C CA . LYS A 1 117 ? -61.392 17.855 -72.965 1.00 56.29 137 LYS A CA 1
ATOM 860 C C . LYS A 1 117 ? -61.646 18.286 -71.519 1.00 57.91 137 LYS A C 1
ATOM 861 O O . LYS A 1 117 ? -61.208 17.588 -70.599 1.00 58.02 137 LYS A O 1
ATOM 867 N N . ASP A 1 118 ? -62.322 19.443 -71.315 1.00 52.48 138 ASP A N 1
ATOM 868 C CA . ASP A 1 118 ? -62.631 19.976 -69.973 1.00 50.83 138 ASP A CA 1
ATOM 869 C C . ASP A 1 118 ? -64.121 20.309 -69.768 1.00 53.39 138 ASP A C 1
ATOM 870 O O . ASP A 1 118 ? -64.473 20.955 -68.783 1.00 51.80 138 ASP A O 1
ATOM 875 N N . GLY A 1 119 ? -64.969 19.846 -70.686 1.00 50.85 139 GLY A N 1
ATOM 876 C CA . GLY A 1 119 ? -66.410 20.080 -70.673 1.00 50.29 139 GLY A CA 1
ATOM 877 C C . GLY A 1 119 ? -67.118 19.614 -69.419 1.00 53.05 139 GLY A C 1
ATOM 878 O O . GLY A 1 119 ? -66.712 18.632 -68.796 1.00 52.96 139 GLY A O 1
ATOM 879 N N . ASP A 1 120 ? -68.184 20.317 -69.043 1.00 48.99 140 ASP A N 1
ATOM 880 C CA . ASP A 1 120 ? -68.957 19.989 -67.845 1.00 48.72 140 ASP A CA 1
ATOM 881 C C . ASP A 1 120 ? -69.753 18.703 -67.985 1.00 53.12 140 ASP A C 1
ATOM 882 O O . ASP A 1 120 ? -70.025 18.043 -66.980 1.00 53.65 140 ASP A O 1
ATOM 887 N N . TRP A 1 121 ? -70.137 18.364 -69.224 1.00 49.22 141 TRP A N 1
ATOM 888 C CA . TRP A 1 121 ? -70.917 17.170 -69.552 1.00 50.09 141 TRP A CA 1
ATOM 889 C C . TRP A 1 121 ? -70.055 16.075 -70.210 1.00 56.19 141 TRP A C 1
ATOM 890 O O . TRP A 1 121 ? -70.576 15.036 -70.618 1.00 56.74 141 TRP A O 1
ATOM 901 N N . GLU A 1 122 ? -68.728 16.302 -70.253 1.00 53.04 142 GLU A N 1
ATOM 902 C CA . GLU A 1 122 ? -67.724 15.401 -70.804 1.00 53.80 142 GLU A CA 1
ATOM 903 C C . GLU A 1 122 ? -67.640 14.114 -69.978 1.00 59.74 142 GLU A C 1
ATOM 904 O O . GLU A 1 122 ? -67.389 14.177 -68.777 1.00 58.80 142 GLU A O 1
ATOM 910 N N . ASP A 1 123 ? -67.851 12.953 -70.619 1.00 58.68 143 ASP A N 1
ATOM 911 C CA . ASP A 1 123 ? -67.784 11.660 -69.939 1.00 59.49 143 ASP A CA 1
ATOM 912 C C . ASP A 1 123 ? -66.352 11.187 -69.740 1.00 62.53 143 ASP A C 1
ATOM 913 O O . ASP A 1 123 ? -66.059 10.515 -68.744 1.00 61.47 143 ASP A O 1
ATOM 918 N N . SER A 1 124 ? -65.459 11.544 -70.685 1.00 59.16 144 SER A N 1
ATOM 919 C CA . SER A 1 124 ? -64.050 11.167 -70.622 1.00 59.05 144 SER A CA 1
ATOM 920 C C . SER A 1 124 ? -63.096 12.382 -70.685 1.00 59.22 144 SER A C 1
ATOM 921 O O . SER A 1 124 ? -62.451 12.594 -71.711 1.00 59.40 144 SER A O 1
ATOM 924 N N . PRO A 1 125 ? -62.984 13.195 -69.606 1.00 52.69 145 PRO A N 1
ATOM 925 C CA . PRO A 1 125 ? -62.070 14.346 -69.660 1.00 50.91 145 PRO A CA 1
ATOM 926 C C . PRO A 1 125 ? -60.608 13.957 -69.435 1.00 52.94 145 PRO A C 1
ATOM 927 O O . PRO A 1 125 ? -60.319 12.886 -68.883 1.00 52.87 145 PRO A O 1
ATOM 931 N N . THR A 1 126 ? -59.693 14.838 -69.883 1.00 47.27 146 THR A N 1
ATOM 932 C CA . THR A 1 126 ? -58.238 14.687 -69.828 1.00 47.00 146 THR A CA 1
ATOM 933 C C . THR A 1 126 ? -57.719 14.384 -68.427 1.00 53.41 146 THR A C 1
ATOM 934 O O . THR A 1 126 ? -56.830 13.541 -68.279 1.00 54.58 146 THR A O 1
ATOM 938 N N . CYS A 1 127 ? -58.264 15.081 -67.408 1.00 49.88 147 CYS A N 1
ATOM 939 C CA . CYS A 1 127 ? -57.894 14.928 -65.999 1.00 49.33 147 CYS A CA 1
ATOM 940 C C . CYS A 1 127 ? -58.696 13.850 -65.295 1.00 52.06 147 CYS A C 1
ATOM 941 O O . CYS A 1 127 ? -58.344 13.444 -64.187 1.00 51.33 147 CYS A O 1
ATOM 944 N N . GLY A 1 128 ? -59.808 13.459 -65.896 1.00 48.61 148 GLY A N 1
ATOM 945 C CA . GLY A 1 128 ? -60.718 12.498 -65.300 1.00 48.84 148 GLY A CA 1
ATOM 946 C C . GLY A 1 128 ? -61.554 13.150 -64.220 1.00 51.72 148 GLY A C 1
ATOM 947 O O . GLY A 1 128 ? -61.288 14.291 -63.814 1.00 50.79 148 GLY A O 1
ATOM 948 N N . TRP A 1 129 ? -62.562 12.426 -63.738 1.00 47.72 149 TRP A N 1
ATOM 949 C CA . TRP A 1 129 ? -63.444 12.939 -62.702 1.00 46.13 149 TRP A CA 1
ATOM 950 C C . TRP A 1 129 ? -63.116 12.393 -61.320 1.00 49.98 149 TRP A C 1
ATOM 951 O O . TRP A 1 129 ? -62.609 11.277 -61.183 1.00 50.03 149 TRP A O 1
ATOM 962 N N . PHE A 1 130 ? -63.471 13.170 -60.287 1.00 46.01 150 PHE A N 1
ATOM 963 C CA . PHE A 1 130 ? -63.390 12.741 -58.902 1.00 45.36 150 PHE A CA 1
ATOM 964 C C . PHE A 1 130 ? -64.805 12.327 -58.523 1.00 53.71 150 PHE A C 1
ATOM 965 O O . PHE A 1 130 ? -65.771 12.844 -59.097 1.00 53.13 150 PHE A O 1
ATOM 973 N N . SER A 1 131 ? -64.937 11.399 -57.567 1.00 53.73 151 SER A N 1
ATOM 974 C CA . SER A 1 131 ? -66.238 10.944 -57.087 1.00 54.75 151 SER A CA 1
ATOM 975 C C . SER A 1 131 ? -66.347 10.938 -55.562 1.00 60.66 151 SER A C 1
ATOM 976 O O . SER A 1 131 ? -65.329 10.933 -54.865 1.00 59.98 151 SER A O 1
ATOM 979 N N . GLN A 1 132 ? -67.593 11.003 -55.055 1.00 59.34 152 GLN A N 1
ATOM 980 C CA . GLN A 1 132 ? -67.919 10.985 -53.628 1.00 59.73 152 GLN A CA 1
ATOM 981 C C . GLN A 1 132 ? -69.158 10.11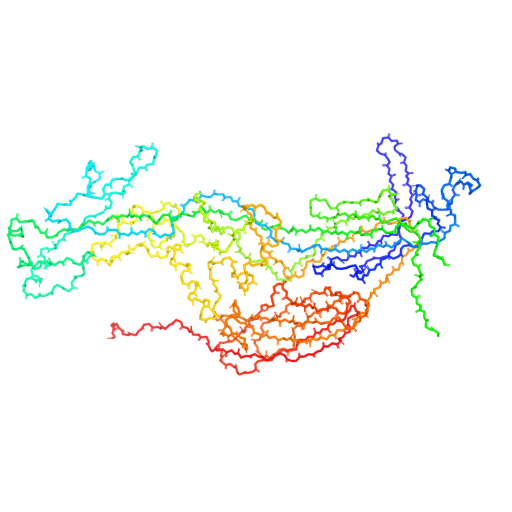6 -53.405 1.00 67.33 152 GLN A C 1
ATOM 982 O O . GLN A 1 132 ? -70.296 10.561 -53.616 1.00 66.94 152 GLN A O 1
ATOM 988 N N . GLY A 1 133 ? -68.905 8.866 -53.022 1.00 66.29 153 GLY A N 1
ATOM 989 C CA . GLY A 1 133 ? -69.941 7.867 -52.795 1.00 67.78 153 GLY A CA 1
ATOM 990 C C . GLY A 1 133 ? -70.607 7.429 -54.083 1.00 73.53 153 GLY A C 1
ATOM 991 O O . GLY A 1 133 ? -71.809 7.145 -54.097 1.00 74.13 153 GLY A O 1
ATOM 992 N N . GLY A 1 134 ? -69.824 7.395 -55.161 1.00 70.41 154 GLY A N 1
ATOM 993 C CA . GLY A 1 134 ? -70.290 6.998 -56.486 1.00 71.38 154 GLY A CA 1
ATOM 994 C C . GLY A 1 134 ? -70.823 8.135 -57.338 1.00 73.60 154 GLY A C 1
ATOM 995 O O . GLY A 1 134 ? -71.031 7.955 -58.542 1.00 75.08 154 GLY A O 1
ATOM 996 N N . VAL A 1 135 ? -71.057 9.311 -56.724 1.00 66.32 155 VAL A N 1
ATOM 997 C CA . VAL A 1 135 ? -71.569 10.493 -57.423 1.00 64.32 155 VAL A CA 1
ATOM 998 C C . VAL A 1 135 ? -70.387 11.334 -57.890 1.00 65.84 155 VAL A C 1
ATOM 999 O O . VAL A 1 135 ? -69.459 11.573 -57.118 1.00 65.53 155 VAL A O 1
ATOM 1003 N N . ARG A 1 136 ? -70.424 11.786 -59.144 1.00 60.44 156 ARG A N 1
ATOM 1004 C CA . ARG A 1 136 ? -69.380 12.613 -59.749 1.00 58.08 156 ARG A CA 1
ATOM 1005 C C . ARG A 1 136 ? -69.330 13.991 -59.072 1.00 58.11 156 ARG A C 1
ATOM 1006 O O . ARG A 1 136 ? -70.372 14.639 -58.947 1.00 57.45 156 ARG A O 1
ATOM 1014 N N . VAL A 1 137 ? -68.131 14.421 -58.620 1.00 51.93 157 VAL A N 1
ATOM 1015 C CA . VAL A 1 137 ? -67.922 15.724 -57.957 1.00 49.23 157 VAL A CA 1
ATOM 1016 C C . VAL A 1 137 ? -67.868 16.835 -59.017 1.00 51.78 157 VAL A C 1
ATOM 1017 O O . VAL A 1 137 ? -67.028 16.794 -59.923 1.00 52.36 157 VAL A O 1
ATOM 1021 N N . ALA A 1 138 ? -68.767 17.822 -58.890 1.00 45.31 158 ALA A N 1
ATOM 1022 C CA . ALA A 1 138 ? -68.877 18.943 -59.810 1.00 43.54 158 ALA A CA 1
ATOM 1023 C C . ALA A 1 138 ? -67.592 19.772 -59.880 1.00 45.85 158 ALA A C 1
ATOM 1024 O O . ALA A 1 138 ? -66.985 20.053 -58.849 1.00 45.04 158 ALA A O 1
ATOM 1026 N N . ASP A 1 139 ? -67.160 20.110 -61.112 1.00 42.09 159 ASP A N 1
ATOM 1027 C CA . ASP A 1 139 ? -65.986 20.921 -61.453 1.00 41.01 159 ASP A CA 1
ATOM 1028 C C . ASP A 1 139 ? -64.622 20.249 -61.113 1.00 44.35 159 ASP A C 1
ATOM 1029 O O . ASP A 1 139 ? -63.574 20.900 -61.219 1.00 44.33 159 ASP A O 1
ATOM 1034 N N . SER A 1 140 ? -64.623 18.934 -60.803 1.00 39.74 160 SER A N 1
ATOM 1035 C CA . SER A 1 140 ? -63.396 18.207 -60.467 1.00 38.99 160 SER A CA 1
ATOM 1036 C C . SER A 1 140 ? -62.545 17.745 -61.687 1.00 44.53 160 SER A C 1
ATOM 1037 O O . SER A 1 140 ? -61.474 17.148 -61.495 1.00 43.41 160 SER A O 1
ATOM 1040 N N . GLN A 1 141 ? -62.998 18.069 -62.933 1.00 42.69 161 GLN A N 1
ATOM 1041 C CA . GLN A 1 141 ? -62.332 17.691 -64.189 1.00 43.07 161 GLN A CA 1
ATOM 1042 C C . GLN A 1 141 ? -61.175 18.641 -64.606 1.00 46.59 161 GLN A C 1
ATOM 1043 O O . GLN A 1 141 ? -60.524 18.403 -65.622 1.00 47.65 161 GLN A O 1
ATOM 1049 N N . GLY A 1 142 ? -60.930 19.680 -63.815 1.00 42.16 162 GLY A N 1
ATOM 1050 C CA . GLY A 1 142 ? -59.878 20.655 -64.075 1.00 41.73 162 GLY A CA 1
ATOM 1051 C C . GLY A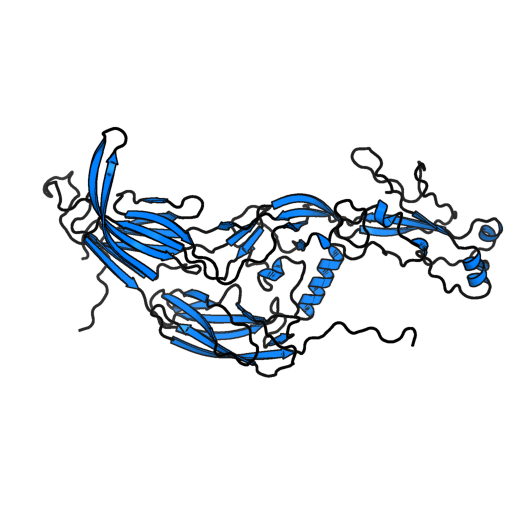 1 142 ? -60.219 21.596 -65.208 1.00 46.94 162 GLY A C 1
ATOM 1052 O O . GLY A 1 142 ? -61.396 21.827 -65.491 1.00 47.15 162 GLY A O 1
ATOM 1053 N N . PHE A 1 143 ? -59.196 22.134 -65.877 1.00 43.94 163 PHE A N 1
ATOM 1054 C CA . PHE A 1 143 ? -59.387 23.049 -66.998 1.00 43.83 163 PHE A CA 1
ATOM 1055 C C . PHE A 1 143 ? -58.328 22.876 -68.074 1.00 50.88 163 PHE A C 1
ATOM 1056 O O . PHE A 1 143 ? -57.256 22.339 -67.800 1.00 50.31 163 PHE A O 1
ATOM 1064 N N . CYS A 1 144 ? -58.642 23.323 -69.302 1.00 51.07 164 CYS A N 1
ATOM 1065 C CA . CYS A 1 144 ? -57.751 23.261 -70.463 1.00 52.93 164 CYS A CA 1
ATOM 1066 C C . CYS A 1 144 ? -57.285 24.644 -70.896 1.00 53.32 164 CYS A C 1
ATOM 1067 O O . CYS A 1 144 ? -57.994 25.633 -70.706 1.00 50.80 164 CYS A O 1
ATOM 1070 N N . CYS A 1 145 ? -56.086 24.707 -71.478 1.00 50.60 165 CYS A N 1
ATOM 1071 C CA . CYS A 1 145 ? -55.481 25.941 -71.982 1.00 50.55 165 CYS A CA 1
ATOM 1072 C C . CYS A 1 145 ? -54.895 25.677 -73.343 1.00 56.74 165 CYS A C 1
ATOM 1073 O O . CYS A 1 145 ? -54.379 24.588 -73.573 1.00 56.63 165 CYS A O 1
ATOM 1076 N N . GLU A 1 146 ? -54.931 26.677 -74.233 1.00 55.07 166 GLU A N 1
ATOM 1077 C CA . GLU A 1 146 ? -54.338 26.563 -75.563 1.00 56.77 166 GLU A CA 1
ATOM 1078 C C . GLU A 1 146 ? -53.652 27.857 -75.993 1.00 62.23 166 GLU A C 1
ATOM 1079 O O . GLU A 1 146 ? -53.904 28.913 -75.401 1.00 61.50 166 GLU A O 1
ATOM 1085 N N . CYS A 1 147 ? -52.773 27.767 -77.009 1.00 60.59 167 CYS A N 1
ATOM 1086 C CA . CYS A 1 147 ? -52.059 28.911 -77.568 1.00 61.07 167 CYS A CA 1
ATOM 1087 C C . CYS A 1 147 ? -53.032 29.887 -78.214 1.00 64.07 167 CYS A C 1
ATOM 1088 O O . CYS A 1 147 ? -53.813 29.508 -79.094 1.00 64.91 167 CYS A O 1
ATOM 1091 N N . SER A 1 148 ? -52.965 31.150 -77.778 1.00 58.01 168 SER A N 1
ATOM 1092 C CA . SER A 1 148 ? -53.723 32.259 -78.330 1.00 56.74 168 SER A CA 1
ATOM 1093 C C . SER A 1 148 ? -53.208 32.477 -79.767 1.00 61.95 168 SER A C 1
ATOM 1094 O O . SER A 1 148 ? -52.025 32.226 -80.031 1.00 62.31 168 SER A O 1
ATOM 1097 N N . SER A 1 149 ? -54.083 32.916 -80.700 1.00 58.43 169 SER A N 1
ATOM 1098 C CA . SER A 1 149 ? -53.663 33.196 -82.081 1.00 58.88 169 SER A CA 1
ATOM 1099 C C . SER A 1 149 ? -52.605 34.303 -82.070 1.00 61.14 169 SER A C 1
ATOM 1100 O O . SER A 1 149 ? -51.631 34.210 -82.811 1.00 61.23 169 SER A O 1
ATOM 1103 N N . SER A 1 150 ? -52.746 35.294 -81.162 1.00 56.75 170 SER A N 1
ATOM 1104 C CA . SER A 1 150 ? -51.757 36.358 -80.998 1.00 56.87 170 SER A CA 1
ATOM 1105 C C . SER A 1 150 ? -50.422 35.787 -80.464 1.00 60.74 170 SER A C 1
ATOM 1106 O O . SER A 1 150 ? -49.362 36.185 -80.948 1.00 61.61 170 SER A O 1
ATOM 1109 N N . GLN A 1 151 ? -50.483 34.828 -79.506 1.00 55.43 171 GLN A N 1
ATOM 1110 C CA . GLN A 1 151 ? -49.313 34.158 -78.919 1.00 54.83 171 GLN A CA 1
ATOM 1111 C C . GLN A 1 151 ? -48.519 33.355 -79.945 1.00 58.99 171 GLN A C 1
ATOM 1112 O O . GLN A 1 151 ? -47.291 33.375 -79.891 1.00 58.25 171 GLN A O 1
ATOM 1118 N N . VAL A 1 152 ? -49.215 32.658 -80.878 1.00 57.00 172 VAL A N 1
ATOM 1119 C CA . VAL A 1 152 ? -48.588 31.891 -81.971 1.00 58.77 172 VAL A CA 1
ATOM 1120 C C . VAL A 1 152 ? -47.841 32.866 -82.882 1.00 66.90 172 VAL A C 1
ATOM 1121 O O . VAL A 1 152 ? -46.707 32.593 -83.254 1.00 67.19 172 VAL A O 1
ATOM 1125 N N . TRP A 1 153 ? -48.457 34.022 -83.188 1.00 66.67 173 TRP A N 1
ATOM 1126 C CA . TRP A 1 153 ? -47.870 35.071 -84.019 1.00 69.19 173 TRP A CA 1
ATOM 1127 C C . TRP A 1 153 ? -46.592 35.654 -83.394 1.00 69.74 173 TRP A C 1
ATOM 1128 O O . TRP A 1 153 ? -45.565 35.708 -84.063 1.00 70.89 173 TRP A O 1
ATOM 1139 N N . ASP A 1 154 ? -46.652 36.054 -82.116 1.00 62.80 174 ASP A N 1
ATOM 1140 C CA . ASP A 1 154 ? -45.521 36.630 -81.386 1.00 61.79 174 ASP A CA 1
ATOM 1141 C C . ASP A 1 154 ? -44.387 35.642 -81.191 1.00 63.78 174 ASP A C 1
ATOM 1142 O O . ASP A 1 154 ? -43.236 36.033 -81.332 1.00 64.09 174 ASP A O 1
ATOM 1147 N N . ASP A 1 155 ? -44.704 34.373 -80.864 1.00 58.61 175 ASP A N 1
ATOM 1148 C CA . ASP A 1 155 ? -43.706 33.322 -80.655 1.00 58.58 175 ASP A CA 1
ATOM 1149 C C . ASP A 1 155 ? -43.017 32.884 -81.956 1.00 63.79 175 ASP A C 1
ATOM 1150 O O . ASP A 1 155 ? -41.875 32.428 -81.903 1.00 65.30 175 ASP A O 1
ATOM 1155 N N . THR A 1 156 ? -43.701 33.026 -83.115 1.00 59.29 176 THR A N 1
ATOM 1156 C CA . THR A 1 156 ? -43.160 32.671 -84.433 1.00 60.20 176 THR A CA 1
ATOM 1157 C C . THR A 1 156 ? -42.159 33.728 -84.903 1.00 65.50 176 THR A C 1
ATOM 1158 O O . THR A 1 156 ? -41.047 33.380 -85.316 1.00 66.43 176 THR A O 1
ATOM 1162 N N . PHE A 1 157 ? -42.571 35.011 -84.846 1.00 61.73 177 PHE A N 1
ATOM 1163 C CA . PHE A 1 157 ? -41.809 36.155 -85.336 1.00 62.95 177 PHE A CA 1
ATOM 1164 C C . PHE A 1 157 ? -40.979 36.876 -84.260 1.00 68.49 177 PHE A C 1
ATOM 1165 O O . PHE A 1 157 ? -40.435 37.958 -84.513 1.00 69.71 177 PHE A O 1
ATOM 1173 N N . GLY A 1 158 ? -40.833 36.230 -83.105 1.00 64.21 178 GLY A N 1
ATOM 1174 C CA . GLY A 1 158 ? -40.062 36.727 -81.974 1.00 63.39 178 GLY A CA 1
ATOM 1175 C C . GLY A 1 158 ? -40.332 35.884 -80.752 1.00 65.74 178 GLY A C 1
ATOM 1176 O O . GLY A 1 158 ? -40.201 34.658 -80.803 1.00 65.55 178 GLY A O 1
ATOM 1177 N N . SER A 1 159 ? -40.775 36.531 -79.665 1.00 60.72 179 SER A N 1
ATOM 1178 C CA . SER A 1 159 ? -41.115 35.851 -78.416 1.00 58.71 179 SER A CA 1
ATOM 1179 C C . SER A 1 159 ? -42.308 36.520 -77.763 1.00 59.54 179 SER A C 1
ATOM 1180 O O . SER A 1 159 ? -42.328 37.748 -77.644 1.00 58.63 179 SER A O 1
ATOM 1183 N N . SER A 1 160 ? -43.310 35.711 -77.359 1.00 54.30 180 SER A N 1
ATOM 1184 C CA . SER A 1 160 ? -44.508 36.200 -76.690 1.00 52.35 180 SER A CA 1
ATOM 1185 C C . SER A 1 160 ? -44.130 36.670 -75.296 1.00 55.65 180 SER A C 1
ATOM 1186 O O . SER A 1 160 ? -43.380 35.994 -74.574 1.00 55.78 180 SER A O 1
ATOM 1189 N N . LYS A 1 161 ? -44.609 37.865 -74.956 1.00 50.34 181 LYS A N 1
ATOM 1190 C CA . LYS A 1 161 ? -44.380 38.486 -73.666 1.00 48.59 181 LYS A CA 1
ATOM 1191 C C . LYS A 1 161 ? -45.464 38.070 -72.674 1.00 50.86 181 LYS A C 1
ATOM 1192 O O . LYS A 1 161 ? -45.285 38.268 -71.478 1.00 50.33 181 LYS A O 1
ATOM 1198 N N . GLU A 1 162 ? -46.568 37.456 -73.163 1.00 47.26 182 GLU A N 1
ATOM 1199 C CA . GLU A 1 162 ? -47.688 36.959 -72.345 1.00 45.98 182 GLU A CA 1
ATOM 1200 C C . GLU A 1 162 ? -47.334 35.584 -71.736 1.00 50.60 182 GLU A C 1
ATOM 1201 O O . GLU A 1 162 ? -46.819 34.715 -72.435 1.00 51.85 182 GLU A O 1
ATOM 1207 N N . ARG A 1 163 ? -47.618 35.392 -70.443 1.00 46.65 183 ARG A N 1
ATOM 1208 C CA . ARG A 1 163 ? -47.358 34.144 -69.726 1.00 46.08 183 ARG A CA 1
ATOM 1209 C C . ARG A 1 163 ? -48.404 33.100 -70.069 1.00 50.47 183 ARG A C 1
ATOM 1210 O O . ARG A 1 163 ? -49.597 33.407 -70.167 1.00 49.50 183 ARG A O 1
ATOM 1218 N N . THR A 1 164 ? -47.945 31.860 -70.220 1.00 48.16 184 THR A N 1
ATOM 1219 C CA . THR A 1 164 ? -48.779 30.686 -70.435 1.00 48.47 184 THR A CA 1
ATOM 1220 C C . THR A 1 164 ? -48.555 29.779 -69.206 1.00 52.63 184 THR A C 1
ATOM 1221 O O . THR A 1 164 ? -47.413 29.661 -68.753 1.00 54.52 184 THR A O 1
ATOM 1225 N N . ARG A 1 165 ? -49.645 29.261 -68.583 1.00 45.94 185 ARG A N 1
ATOM 1226 C CA . ARG A 1 165 ? -49.589 28.449 -67.357 1.00 43.59 185 ARG A CA 1
ATOM 1227 C C . ARG A 1 165 ? -48.700 27.198 -67.471 1.00 49.58 185 ARG A C 1
ATOM 1228 O O . ARG A 1 165 ? -47.926 26.915 -66.559 1.00 50.99 185 ARG A O 1
ATOM 1236 N N . ALA A 1 166 ? -48.785 26.477 -68.589 1.00 46.25 186 ALA A N 1
ATOM 1237 C CA . ALA A 1 166 ? -47.996 25.272 -68.834 1.00 46.90 186 ALA A CA 1
ATOM 1238 C C . ALA A 1 166 ? -46.653 25.532 -69.535 1.00 52.23 186 ALA A C 1
ATOM 1239 O O . ALA A 1 166 ? -45.974 24.563 -69.876 1.00 53.26 186 ALA A O 1
ATOM 1241 N N . ASN A 1 167 ? -46.270 26.813 -69.760 1.00 48.51 187 ASN A N 1
ATOM 1242 C CA . ASN A 1 167 ? -45.038 27.213 -70.466 1.00 49.64 187 ASN A CA 1
ATOM 1243 C C . ASN A 1 167 ? -45.000 26.543 -71.840 1.00 56.05 187 ASN A C 1
ATOM 1244 O O . ASN A 1 167 ? -44.106 25.748 -72.145 1.00 57.81 187 ASN A O 1
ATOM 1249 N N . LEU A 1 168 ? -46.041 26.809 -72.638 1.00 51.58 188 LEU A N 1
ATOM 1250 C CA . LEU A 1 168 ? -46.184 26.238 -73.972 1.00 51.51 188 LEU A CA 1
ATOM 1251 C C . LEU A 1 168 ? -45.300 26.989 -74.934 1.00 57.17 188 LEU A C 1
ATOM 1252 O O . LEU A 1 168 ? -45.131 28.203 -74.786 1.00 56.79 188 LEU A O 1
ATOM 1257 N N . ASP A 1 169 ? -44.739 26.271 -75.921 1.00 55.37 189 ASP A N 1
ATOM 1258 C CA . ASP A 1 169 ? -43.966 26.862 -77.005 1.00 56.49 189 ASP A CA 1
ATOM 1259 C C . ASP A 1 169 ? -44.998 27.033 -78.109 1.00 63.42 189 ASP A C 1
ATOM 1260 O O . ASP A 1 169 ? -45.477 26.037 -78.662 1.00 63.33 189 ASP A O 1
ATOM 1265 N N . CYS A 1 170 ? -45.425 28.288 -78.340 1.00 62.52 190 CYS A N 1
ATOM 1266 C CA . CYS A 1 170 ? -46.447 28.635 -79.326 1.00 63.67 190 CYS A CA 1
ATOM 1267 C C . CYS A 1 170 ? -45.868 28.920 -80.717 1.00 68.15 190 CYS A C 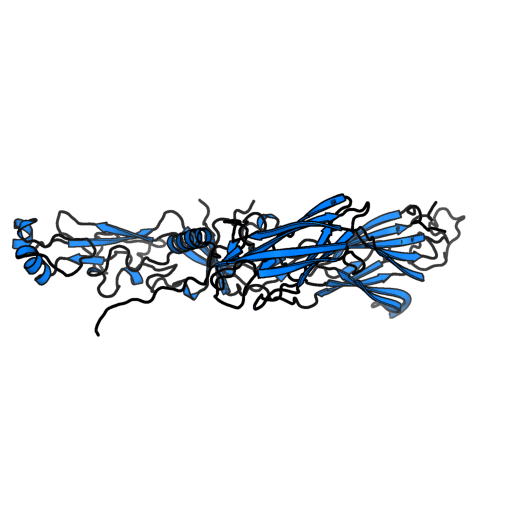1
ATOM 1268 O O . CYS A 1 170 ? -46.639 29.182 -81.637 1.00 68.03 190 CYS A O 1
ATOM 1271 N N . ASP A 1 171 ? -44.526 28.843 -80.879 1.00 65.52 191 ASP A N 1
ATOM 1272 C CA . ASP A 1 171 ? -43.823 29.065 -82.155 1.00 66.90 191 ASP A CA 1
ATOM 1273 C C . ASP A 1 171 ? -44.330 28.073 -83.190 1.00 72.21 191 ASP A C 1
ATOM 1274 O O . ASP A 1 171 ? -44.499 26.897 -82.866 1.00 72.74 191 ASP A O 1
ATOM 1279 N N . PHE A 1 172 ? -44.603 28.556 -84.420 1.00 68.56 192 PHE A N 1
ATOM 1280 C CA . PHE A 1 172 ? -45.097 27.742 -85.531 1.00 68.69 192 PHE A CA 1
ATOM 1281 C C . PHE A 1 172 ? -44.116 26.640 -85.872 1.00 74.16 192 PHE A C 1
ATOM 1282 O O . PHE A 1 172 ? -44.534 25.518 -86.130 1.00 74.70 192 PHE A O 1
ATOM 1290 N N . TRP A 1 173 ? -42.817 26.953 -85.842 1.00 71.29 193 TRP A N 1
ATOM 1291 C CA . TRP A 1 173 ? -41.750 26.024 -86.187 1.00 72.83 193 TRP A CA 1
ATOM 1292 C C . TRP A 1 173 ? -41.468 24.946 -85.129 1.00 77.31 193 TRP A C 1
ATOM 1293 O O . TRP A 1 173 ? -40.735 24.006 -85.438 1.00 77.55 193 TRP A O 1
ATOM 1304 N N . SER A 1 174 ? -42.076 25.043 -83.915 1.00 74.11 194 SER A N 1
ATOM 1305 C CA . SER A 1 174 ? -41.907 24.042 -82.850 1.00 74.39 194 SER A CA 1
ATOM 1306 C C . SER A 1 174 ? -42.507 22.693 -83.275 1.00 80.53 194 SER A C 1
ATOM 1307 O O . SER A 1 174 ? -41.927 21.648 -82.978 1.00 82.10 194 SER A O 1
ATOM 1310 N N . ASP A 1 175 ? -43.640 22.738 -84.011 1.00 76.62 195 ASP A N 1
ATOM 1311 C CA . ASP A 1 175 ? -44.352 21.625 -84.654 1.00 77.22 195 ASP A CA 1
ATOM 1312 C C . ASP A 1 175 ? -45.305 22.233 -85.712 1.00 79.54 195 ASP A C 1
ATOM 1313 O O . ASP A 1 175 ? -46.459 22.561 -85.421 1.00 77.44 195 ASP A O 1
ATOM 1318 N N . PRO A 1 176 ? -44.774 22.511 -86.925 1.00 76.57 196 PRO A N 1
ATOM 1319 C CA . PRO A 1 176 ? -45.580 23.212 -87.932 1.00 76.13 196 PRO A CA 1
ATOM 1320 C C . PRO A 1 176 ? -46.726 22.430 -88.546 1.00 80.43 196 PRO A C 1
ATOM 1321 O O . PRO A 1 176 ? -47.716 23.053 -88.927 1.00 79.60 196 PRO A O 1
ATOM 1325 N N . LEU A 1 177 ? -46.600 21.095 -88.654 1.00 77.96 197 LEU A N 1
ATOM 1326 C CA . LEU A 1 177 ? -47.628 20.262 -89.272 1.00 78.50 197 LEU A CA 1
ATOM 1327 C C . LEU A 1 177 ? -48.972 20.344 -88.554 1.00 81.37 197 LEU A C 1
ATOM 1328 O O . LEU A 1 177 ? -49.979 20.611 -89.216 1.00 81.86 197 LEU A O 1
ATOM 1333 N N . ASP A 1 178 ? -48.983 20.161 -87.216 1.00 76.19 198 ASP A N 1
ATOM 1334 C CA . ASP A 1 178 ? -50.193 20.216 -86.394 1.00 74.33 198 ASP A CA 1
ATOM 1335 C C . ASP A 1 178 ? -50.777 21.614 -86.308 1.00 76.52 198 ASP A C 1
ATOM 1336 O O . ASP A 1 178 ? -51.985 21.754 -86.482 1.00 76.16 198 ASP A O 1
ATOM 1341 N N . ILE A 1 179 ? -49.935 22.648 -86.066 1.00 71.82 199 ILE A N 1
ATOM 1342 C CA . ILE A 1 179 ? -50.381 24.045 -85.963 1.00 70.29 199 ILE A CA 1
ATOM 1343 C C . ILE A 1 179 ? -51.118 24.479 -87.246 1.00 75.49 199 ILE A C 1
ATOM 1344 O O . ILE A 1 179 ? -52.216 25.034 -87.142 1.00 74.73 199 ILE A O 1
ATOM 1349 N N . LEU A 1 180 ? -50.556 24.155 -88.436 1.00 73.36 200 LEU A N 1
ATOM 1350 C CA . LEU A 1 180 ? -51.137 24.473 -89.748 1.00 74.00 200 LEU A CA 1
ATOM 1351 C C . LEU A 1 180 ? -52.592 23.996 -89.885 1.00 78.06 200 LEU A C 1
ATOM 1352 O O . LEU A 1 180 ? -53.427 24.733 -90.420 1.00 78.09 200 LEU A O 1
ATOM 1357 N N . ILE A 1 181 ? -52.888 22.769 -89.402 1.00 73.34 201 ILE A N 1
ATOM 1358 C CA . ILE A 1 181 ? -54.212 22.151 -89.515 1.00 71.92 201 ILE A CA 1
ATOM 1359 C C . ILE A 1 181 ? -55.133 22.500 -88.297 1.00 74.63 201 ILE A C 1
ATOM 1360 O O . ILE A 1 181 ? -56.205 21.901 -88.132 1.00 74.36 201 ILE A O 1
ATOM 1365 N N . GLY A 1 182 ? -54.720 23.498 -87.509 1.00 69.61 202 GLY A N 1
ATOM 1366 C CA . GLY A 1 182 ? -55.472 23.999 -86.360 1.00 67.67 202 GLY A CA 1
ATOM 1367 C C . GLY A 1 182 ? -55.156 23.397 -85.003 1.00 69.89 202 GLY A C 1
ATOM 1368 O O . GLY A 1 182 ? -55.563 23.960 -83.983 1.00 68.18 202 GLY A O 1
ATOM 1369 N N . ARG A 1 183 ? -54.446 22.246 -84.973 1.00 66.42 203 ARG A N 1
ATOM 1370 C CA . ARG A 1 183 ? -54.076 21.540 -83.741 1.00 65.44 203 ARG A CA 1
ATOM 1371 C C . ARG A 1 183 ? -52.926 22.264 -83.008 1.00 68.32 203 ARG A C 1
ATOM 1372 O O . ARG A 1 183 ? -51.777 21.803 -83.004 1.00 68.68 203 ARG A O 1
ATOM 1380 N N . LYS A 1 184 ? -53.262 23.409 -82.383 1.00 62.91 204 LYS A N 1
ATOM 1381 C CA . LYS A 1 184 ? -52.350 24.269 -81.628 1.00 61.34 204 LYS A CA 1
ATOM 1382 C C . LYS A 1 184 ? -51.904 23.580 -80.329 1.00 64.02 204 LYS A C 1
ATOM 1383 O O . LYS A 1 184 ? -52.643 22.715 -79.841 1.00 63.63 204 LYS A O 1
ATOM 1389 N N . PRO A 1 185 ? -50.732 23.945 -79.734 1.00 59.41 205 PRO A N 1
ATOM 1390 C CA . PRO A 1 185 ? -50.335 23.334 -78.451 1.00 58.32 205 PRO A CA 1
ATOM 1391 C C . PRO A 1 185 ? -51.400 23.557 -77.374 1.00 61.20 205 PRO A C 1
ATOM 1392 O O . PRO A 1 185 ? -51.965 24.650 -77.262 1.00 60.21 205 PRO A O 1
ATOM 1396 N N . VAL A 1 186 ? -51.701 22.499 -76.616 1.00 56.91 206 VAL A N 1
ATOM 1397 C CA . VAL A 1 186 ? -52.726 22.515 -75.581 1.00 54.56 206 VAL A CA 1
ATOM 1398 C C . VAL A 1 186 ? -52.164 21.992 -74.250 1.00 56.38 206 VAL A C 1
ATOM 1399 O O . VAL A 1 186 ? -51.124 21.332 -74.240 1.00 57.02 206 VAL A O 1
ATOM 1403 N N . SER A 1 187 ? -52.841 22.302 -73.132 1.00 50.35 207 SER A N 1
ATOM 1404 C CA . SER A 1 187 ? -52.456 21.838 -71.798 1.00 48.42 207 SER A CA 1
ATOM 1405 C C . SER A 1 187 ? -53.652 21.570 -70.909 1.00 50.09 207 SER A C 1
ATOM 1406 O O . SER A 1 187 ? -54.675 22.239 -71.027 1.00 48.38 207 SER A O 1
ATOM 1409 N N . ALA A 1 188 ? -53.513 20.585 -70.020 1.00 47.08 208 ALA A N 1
ATOM 1410 C CA . ALA A 1 188 ? -54.531 20.184 -69.058 1.00 45.92 208 ALA A CA 1
ATOM 1411 C C . ALA A 1 188 ? -54.023 20.520 -67.685 1.00 49.19 208 ALA A C 1
ATOM 1412 O O . ALA A 1 188 ? -52.831 20.357 -67.413 1.00 49.52 208 ALA A O 1
ATOM 1414 N N . HIS A 1 189 ? -54.915 21.012 -66.820 1.00 44.95 209 HIS A N 1
ATOM 1415 C CA . HIS A 1 189 ? -54.565 21.411 -65.459 1.00 43.34 209 HIS A CA 1
ATOM 1416 C C . HIS A 1 189 ? -55.456 20.696 -64.470 1.00 48.34 209 HIS A C 1
ATOM 1417 O O . HIS A 1 189 ? -56.617 21.061 -64.285 1.00 47.99 209 HIS A O 1
ATOM 1424 N N . CYS A 1 190 ? -54.906 19.635 -63.867 1.00 46.00 210 CYS A N 1
ATOM 1425 C CA . CYS A 1 190 ? -55.591 18.733 -62.952 1.00 45.82 210 CYS A CA 1
ATOM 1426 C C . CYS A 1 190 ? -55.260 19.036 -61.505 1.00 48.65 210 CYS A C 1
ATOM 1427 O O . CYS A 1 190 ? -54.096 19.286 -61.187 1.00 49.60 210 CYS A O 1
ATOM 1430 N N . LEU A 1 191 ? -56.278 19.017 -60.624 1.00 42.42 211 LEU A N 1
ATOM 1431 C CA . LEU A 1 191 ? -56.080 19.227 -59.190 1.00 39.96 211 LEU A CA 1
ATOM 1432 C C . LEU A 1 191 ? -55.918 17.857 -58.528 1.00 45.39 211 LEU A C 1
ATOM 1433 O O . LEU A 1 191 ? -56.791 16.992 -58.662 1.00 45.54 211 LEU A O 1
ATOM 1438 N N . THR A 1 192 ? -54.769 17.643 -57.874 1.00 42.07 212 THR A N 1
ATOM 1439 C CA . THR A 1 192 ? -54.448 16.404 -57.166 1.00 42.53 212 THR A CA 1
ATOM 1440 C C . THR A 1 192 ? -54.236 16.722 -55.686 1.00 46.06 212 THR A C 1
ATOM 1441 O O . THR A 1 192 ? -54.062 17.8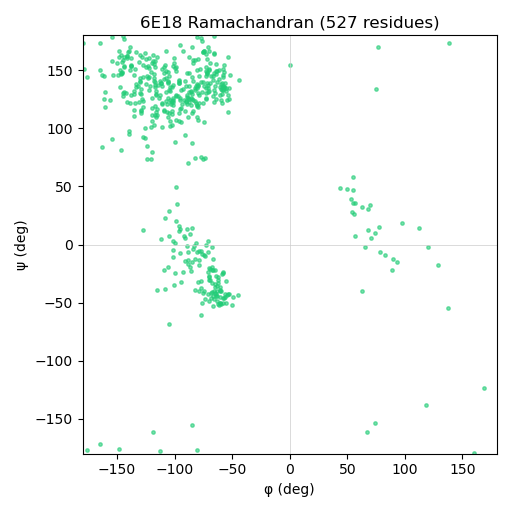89 -55.325 1.00 44.85 212 THR A O 1
ATOM 1445 N N . PHE A 1 193 ? -54.278 15.698 -54.829 1.00 41.99 213 PHE A N 1
ATOM 1446 C CA . PHE A 1 193 ? -54.149 15.907 -53.401 1.00 40.43 213 PHE A CA 1
ATOM 1447 C C . PHE A 1 193 ? -53.009 15.139 -52.815 1.00 44.87 213 PHE A C 1
ATOM 1448 O O . PHE A 1 193 ? -52.740 14.012 -53.233 1.00 46.47 213 PHE A O 1
ATOM 1456 N N . ASP A 1 194 ? -52.349 15.739 -51.816 1.00 40.13 214 ASP A N 1
ATOM 1457 C CA . ASP A 1 194 ? -51.239 15.115 -51.099 1.00 40.25 214 ASP A CA 1
ATOM 1458 C C . ASP A 1 194 ? -51.784 13.870 -50.368 1.00 43.53 214 ASP A C 1
ATOM 1459 O O . ASP A 1 194 ? -52.946 13.908 -49.945 1.00 42.09 214 ASP A O 1
ATOM 1464 N N . PRO A 1 195 ? -50.996 12.765 -50.207 1.00 39.99 215 PRO A N 1
ATOM 1465 C CA . PRO A 1 195 ? -51.499 11.603 -49.445 1.00 39.66 215 PRO A CA 1
ATOM 1466 C C . PRO A 1 195 ? -51.914 11.924 -48.005 1.00 44.27 215 PRO A C 1
ATOM 1467 O O . PRO A 1 195 ? -52.756 11.211 -47.456 1.00 45.32 215 PRO A O 1
ATOM 1471 N N . GLN A 1 196 ? -51.351 13.001 -47.402 1.00 39.75 216 GLN A N 1
ATOM 1472 C CA . GLN A 1 196 ? -51.661 13.430 -46.029 1.00 38.34 216 GLN A CA 1
ATOM 1473 C C . GLN A 1 196 ? -52.849 14.377 -45.967 1.00 40.91 216 GLN A C 1
ATOM 1474 O O . GLN A 1 196 ? -52.859 15.402 -46.640 1.00 39.10 216 GLN A O 1
ATOM 1480 N N . TRP A 1 197 ? -53.842 14.024 -45.135 1.00 38.43 217 TRP A N 1
ATOM 1481 C CA . TRP A 1 197 ? -55.055 14.809 -44.873 1.00 36.90 217 TRP A CA 1
ATOM 1482 C C . TRP A 1 197 ? -55.095 15.180 -43.401 1.00 39.11 217 TRP A C 1
ATOM 1483 O O . TRP A 1 197 ? -54.453 14.527 -42.578 1.00 39.35 217 TRP A O 1
ATOM 1494 N N . TYR A 1 198 ? -55.834 16.230 -43.076 1.00 34.01 218 TYR A N 1
ATOM 1495 C CA . TYR A 1 198 ? -55.974 16.753 -41.728 1.00 33.10 218 TYR A CA 1
ATOM 1496 C C . TYR A 1 198 ? -57.434 16.945 -41.395 1.00 36.54 218 TYR A C 1
ATOM 1497 O O . TYR A 1 198 ? -58.191 17.417 -42.232 1.00 36.22 218 TYR A O 1
ATOM 1506 N N . SER A 1 199 ? -57.824 16.610 -40.171 1.00 33.22 219 SER A N 1
ATOM 1507 C CA . SER A 1 199 ? -59.179 16.799 -39.681 1.00 32.48 219 SER A CA 1
ATOM 1508 C C . SER A 1 199 ? -59.220 18.140 -38.958 1.00 35.83 219 SER A C 1
ATOM 1509 O O . SER A 1 199 ? -58.318 18.465 -38.172 1.00 35.99 219 SER A O 1
ATOM 1512 N N . GLY A 1 200 ? -60.241 18.925 -39.267 1.00 31.00 220 GLY A N 1
ATOM 1513 C CA . GLY A 1 200 ? -60.432 20.241 -38.680 1.00 29.46 220 GLY A CA 1
ATOM 1514 C C . GLY A 1 200 ? -61.509 20.224 -37.626 1.00 31.99 220 GLY A C 1
ATOM 1515 O O . GLY A 1 200 ? -62.643 19.837 -37.916 1.00 32.03 220 GLY A O 1
ATOM 1516 N N . TYR A 1 201 ? -61.153 20.639 -36.395 1.00 27.31 221 TYR A N 1
ATOM 1517 C CA . TYR A 1 201 ? -62.058 20.685 -35.236 1.00 26.31 221 TYR A CA 1
ATOM 1518 C C . TYR A 1 201 ? -62.176 22.110 -34.726 1.00 31.75 221 TYR A C 1
ATOM 1519 O O . TYR A 1 201 ? -61.159 22.736 -34.415 1.00 33.16 221 TYR A O 1
ATOM 1528 N N . GLU A 1 202 ? -63.400 22.620 -34.606 1.00 26.78 222 GLU A N 1
ATOM 1529 C CA . GLU A 1 202 ? -63.608 23.943 -34.041 1.00 25.67 222 GLU A CA 1
ATOM 1530 C C . GLU A 1 202 ? -63.392 23.830 -32.523 1.00 30.08 222 GLU A C 1
ATOM 1531 O O . GLU A 1 202 ? -63.860 22.864 -31.908 1.00 31.41 222 GLU A O 1
ATOM 1537 N N . LEU A 1 203 ? -62.670 24.789 -31.924 1.00 24.64 223 LEU A N 1
ATOM 1538 C CA . LEU A 1 203 ? -62.457 24.775 -30.480 1.00 23.82 223 LEU A CA 1
ATOM 1539 C C . LEU A 1 203 ? -63.566 25.558 -29.787 1.00 28.22 223 LEU A C 1
ATOM 1540 O O . LEU A 1 203 ? -63.910 26.663 -30.218 1.00 29.43 223 LEU A O 1
ATOM 1545 N N . GLY A 1 204 ? -64.070 25.009 -28.697 1.00 24.53 224 GLY A N 1
ATOM 1546 C CA . GLY A 1 204 ? -65.061 25.661 -27.858 1.00 24.76 224 GLY A CA 1
ATOM 1547 C C . GLY A 1 204 ? -64.448 26.602 -26.826 1.00 30.68 224 GLY A C 1
ATOM 1548 O O . GLY A 1 204 ? -63.327 27.115 -27.007 1.00 29.48 224 GLY A O 1
ATOM 1549 N N . ALA A 1 205 ? -65.190 26.840 -25.723 1.00 27.91 225 ALA A N 1
ATOM 1550 C CA . ALA A 1 205 ? -64.744 27.743 -24.666 1.00 27.08 225 ALA A CA 1
ATOM 1551 C C . ALA A 1 205 ? -63.857 27.017 -23.691 1.00 34.48 225 ALA A C 1
ATOM 1552 O O . ALA A 1 205 ? -64.107 25.842 -23.389 1.00 36.54 225 ALA A O 1
ATOM 1554 N N . ALA A 1 206 ? -62.827 27.725 -23.171 1.00 30.18 226 ALA A N 1
ATOM 1555 C CA . ALA A 1 206 ? -61.877 27.183 -22.198 1.00 29.30 226 ALA A CA 1
ATOM 1556 C C . ALA A 1 206 ? -62.582 26.768 -20.927 1.00 33.51 226 ALA A C 1
ATOM 1557 O O . ALA A 1 206 ? -63.609 27.348 -20.568 1.00 33.20 226 ALA A O 1
ATOM 1559 N N . SER A 1 207 ? -62.028 25.758 -20.254 1.00 29.94 227 SER A N 1
ATOM 1560 C CA . SER A 1 207 ? -62.475 25.297 -18.954 1.00 29.45 227 SER A CA 1
ATOM 1561 C C . SER A 1 207 ? -61.229 25.039 -18.177 1.00 33.14 227 SER A C 1
ATOM 1562 O O . SER A 1 207 ? -60.309 24.389 -18.686 1.00 33.49 227 SER A O 1
ATOM 1565 N N . LEU A 1 208 ? -61.159 25.601 -16.967 1.00 29.03 228 LEU A N 1
ATOM 1566 C CA . LEU A 1 208 ? -60.032 25.406 -16.069 1.00 28.04 228 LEU A CA 1
ATOM 1567 C C . LEU A 1 208 ? -60.175 24.029 -15.482 1.00 32.15 228 LEU A C 1
ATOM 1568 O O . LEU A 1 208 ? -61.278 23.615 -15.099 1.00 32.26 228 LEU A O 1
ATOM 1573 N N . GLN A 1 209 ? -59.084 23.278 -15.521 1.00 28.61 229 GLN A N 1
ATOM 1574 C CA . GLN A 1 209 ? -59.040 21.906 -15.045 1.00 28.80 229 GLN A CA 1
ATOM 1575 C C . GLN A 1 209 ? -57.848 21.721 -14.128 1.00 34.62 229 GLN A C 1
ATOM 1576 O O . GLN A 1 209 ? -56.707 22.013 -14.503 1.00 35.83 229 GLN A O 1
ATOM 1582 N N . PHE A 1 210 ? -58.133 21.283 -12.902 1.00 30.65 230 PHE A N 1
ATOM 1583 C CA . PHE A 1 210 ? -57.166 21.069 -11.827 1.00 30.28 230 PHE A CA 1
ATOM 1584 C C . PHE A 1 210 ? -57.826 20.233 -10.756 1.00 33.61 230 PHE A C 1
ATOM 1585 O O . PHE A 1 210 ? -59.032 19.990 -10.800 1.00 33.07 230 PHE A O 1
ATOM 1593 N N . GLU A 1 211 ? -57.038 19.834 -9.771 1.00 30.92 231 GLU A N 1
ATOM 1594 C CA . GLU A 1 211 ? -57.491 19.097 -8.610 1.00 31.50 231 GLU A CA 1
ATOM 1595 C C . GLU A 1 211 ? -56.674 19.552 -7.404 1.00 36.65 231 GLU A C 1
ATOM 1596 O O . GLU A 1 211 ? -55.444 19.650 -7.473 1.00 36.66 231 GLU A O 1
ATOM 1602 N N . ILE A 1 212 ? -57.381 19.885 -6.324 1.00 33.35 232 ILE A N 1
ATOM 1603 C CA . ILE A 1 212 ? -56.810 20.303 -5.052 1.00 32.91 232 ILE A CA 1
ATOM 1604 C C . ILE A 1 212 ? -56.815 19.095 -4.143 1.00 37.55 232 ILE A C 1
ATOM 1605 O O . ILE A 1 212 ? -57.859 18.457 -3.999 1.00 37.60 232 ILE A O 1
ATOM 1610 N N . ALA A 1 213 ? -55.655 18.763 -3.550 1.00 34.64 233 ALA A N 1
ATOM 1611 C CA . ALA A 1 213 ? -55.547 17.639 -2.621 1.00 34.98 233 ALA A CA 1
ATOM 1612 C C . ALA A 1 213 ? -55.296 18.171 -1.228 1.00 40.76 233 ALA A C 1
ATOM 1613 O O . ALA A 1 213 ? -54.327 18.909 -1.001 1.00 40.92 233 ALA A O 1
ATOM 1615 N N . ILE A 1 214 ? -56.215 17.840 -0.306 1.00 37.55 234 ILE A N 1
ATOM 1616 C CA . ILE A 1 214 ? -56.152 18.231 1.100 1.00 36.99 234 ILE A CA 1
ATOM 1617 C C . ILE A 1 214 ? -55.740 16.999 1.900 1.00 41.15 234 ILE A C 1
ATOM 1618 O O . ILE A 1 214 ? -56.493 16.026 1.941 1.00 40.61 234 ILE A O 1
ATOM 1623 N N . THR A 1 215 ? -54.539 17.027 2.504 1.00 38.94 235 THR A N 1
ATOM 1624 C CA . THR A 1 215 ? -54.043 15.917 3.330 1.00 40.23 235 THR A CA 1
ATOM 1625 C C . THR A 1 215 ? -54.389 16.191 4.797 1.00 45.27 235 THR A C 1
ATOM 1626 O O . THR A 1 215 ? -53.928 17.182 5.367 1.00 45.72 235 THR A O 1
ATOM 1630 N N . VAL A 1 216 ? -55.205 15.312 5.394 1.00 41.52 236 VAL A N 1
ATOM 1631 C CA . VAL A 1 216 ? -55.689 15.427 6.767 1.00 41.42 236 VAL A CA 1
ATOM 1632 C C . VAL A 1 216 ? -55.040 14.375 7.653 1.00 47.90 236 VAL A C 1
ATOM 1633 O O . VAL A 1 216 ? -55.268 13.180 7.453 1.00 49.28 236 VAL A O 1
ATOM 1637 N N . GLU A 1 217 ? -54.235 14.815 8.628 1.00 45.54 237 GLU A N 1
ATOM 1638 C CA . GLU A 1 217 ? -53.594 13.927 9.598 1.00 47.14 237 GLU A CA 1
ATOM 1639 C C . GLU A 1 217 ? -54.392 14.030 10.884 1.00 49.98 237 GLU A C 1
ATOM 1640 O O . GLU A 1 217 ? -54.310 15.041 11.586 1.00 48.56 237 GLU A O 1
ATOM 1646 N N . VAL A 1 218 ? -55.230 13.007 11.138 1.00 46.80 238 VAL A N 1
ATOM 1647 C CA . VAL A 1 218 ? -56.133 12.919 12.285 1.00 46.16 238 VAL A CA 1
ATOM 1648 C C . VAL A 1 218 ? -55.416 12.228 13.404 1.00 50.54 238 VAL A C 1
ATOM 1649 O O . VAL A 1 218 ? -55.121 11.044 13.275 1.00 51.02 238 VAL A O 1
ATOM 1653 N N . PRO A 1 219 ? -55.152 12.926 14.528 1.00 48.13 239 PRO A N 1
ATOM 1654 C CA . PRO A 1 219 ? -54.440 12.274 15.645 1.00 48.53 239 PRO A CA 1
ATOM 1655 C C . PRO A 1 219 ? -55.250 11.231 16.421 1.00 52.52 239 PRO A C 1
ATOM 1656 O O . PRO A 1 219 ? -56.437 11.425 16.720 1.00 50.65 239 PRO A O 1
ATOM 1660 N N . THR A 1 220 ? -54.577 10.126 16.764 1.00 51.54 240 THR A N 1
ATOM 1661 C CA . THR A 1 220 ? -55.138 9.008 17.530 1.00 53.17 240 THR A CA 1
ATOM 1662 C C . THR A 1 220 ? -54.616 8.983 18.972 1.00 59.33 240 THR A C 1
ATOM 1663 O O . THR A 1 220 ? -55.236 8.361 19.836 1.00 59.84 240 THR A O 1
ATOM 1667 N N . ALA A 1 221 ? -53.479 9.659 19.225 1.00 57.18 241 ALA A N 1
ATOM 1668 C CA . ALA A 1 221 ? -52.814 9.749 20.529 1.00 58.66 241 ALA A CA 1
ATOM 1669 C C . ALA A 1 221 ? -51.980 11.046 20.591 1.00 65.61 241 ALA A C 1
ATOM 1670 O O . ALA A 1 221 ? -51.654 11.576 19.529 1.00 64.30 241 ALA A O 1
ATOM 1672 N N . PRO A 1 222 ? -51.627 11.603 21.783 1.00 65.95 242 PRO A N 1
ATOM 1673 C CA . PRO A 1 222 ? -50.822 12.843 21.797 1.00 66.31 242 PRO A CA 1
ATOM 1674 C C . PRO A 1 222 ? -49.346 12.633 21.426 1.00 75.18 242 PRO A C 1
ATOM 1675 O O . PRO A 1 222 ? -48.856 11.492 21.411 1.00 75.85 242 PRO A O 1
ATOM 1679 N N . SER A 1 223 ? -48.639 13.755 21.143 1.00 73.77 243 SER A N 1
ATOM 1680 C CA . SER A 1 223 ? -47.213 13.811 20.799 1.00 75.24 243 SER A CA 1
ATOM 1681 C C . SER A 1 223 ? -46.352 13.200 21.933 1.00 83.47 243 SER A C 1
ATOM 1682 O O . SER A 1 223 ? -46.582 13.513 23.110 1.00 83.26 243 SER A O 1
ATOM 1685 N N . PRO A 1 224 ? -45.376 12.314 21.609 1.00 82.87 244 PRO A N 1
ATOM 1686 C CA . PRO A 1 224 ? -44.566 11.695 22.678 1.00 88.45 244 PRO A CA 1
ATOM 1687 C C . PRO A 1 224 ? -43.596 12.661 23.354 1.00 126.30 244 PRO A C 1
ATOM 1688 O O . PRO A 1 224 ? -43.611 12.793 24.576 1.00 95.76 244 PRO A O 1
ATOM 1692 N N . ALA A 1 251 ? -34.455 31.389 24.625 1.00 94.68 271 ALA A N 1
ATOM 1693 C CA . ALA A 1 251 ? -34.386 29.953 24.355 1.00 94.79 271 ALA A CA 1
ATOM 1694 C C . ALA A 1 251 ? -35.029 29.587 22.991 1.00 96.79 271 ALA A C 1
ATOM 1695 O O . ALA A 1 251 ? -36.128 30.072 22.700 1.00 95.35 271 ALA A O 1
ATOM 1697 N N . PRO A 1 252 ? -34.378 28.746 22.141 1.00 92.54 272 PRO A N 1
ATOM 1698 C CA . PRO A 1 252 ? -34.969 28.424 20.826 1.00 90.25 272 PRO A CA 1
ATOM 1699 C C . PRO A 1 252 ? -35.940 27.235 20.819 1.00 90.81 272 PRO A C 1
ATOM 1700 O O . PRO A 1 252 ? -35.569 26.119 21.200 1.00 91.45 272 PRO A O 1
ATOM 1704 N N . GLN A 1 253 ? -37.192 27.482 20.376 1.00 83.33 273 GLN A N 1
ATOM 1705 C CA . GLN A 1 253 ? -38.240 26.460 20.298 1.00 81.39 273 GLN A CA 1
ATOM 1706 C C . GLN A 1 253 ? -38.206 25.701 18.966 1.00 83.70 273 GLN A C 1
ATOM 1707 O O . GLN A 1 253 ? -37.847 26.275 17.939 1.00 83.10 273 GLN A O 1
ATOM 1713 N N . PHE A 1 254 ? -38.575 24.409 18.991 1.00 79.09 274 PHE A N 1
ATOM 1714 C CA . PHE A 1 254 ? -38.612 23.535 17.816 1.00 77.85 274 PHE A CA 1
ATOM 1715 C C . PHE A 1 254 ? -39.985 22.893 17.652 1.00 81.37 274 PHE A C 1
ATOM 1716 O O . PHE A 1 254 ? -40.799 22.937 18.578 1.00 80.49 274 PHE A O 1
ATOM 1724 N N . LEU A 1 255 ? -40.257 22.318 16.465 1.00 78.44 275 LEU A N 1
ATOM 1725 C CA . LEU A 1 255 ? -41.535 21.666 16.191 1.00 77.60 275 LEU A CA 1
ATOM 1726 C C . LEU A 1 255 ? -41.630 20.360 16.981 1.00 83.69 275 LEU A C 1
ATOM 1727 O O . LEU A 1 255 ? -40.657 19.601 17.060 1.00 84.64 275 LEU A O 1
ATOM 1732 N N . SER A 1 256 ? -42.795 20.143 17.605 1.00 80.13 276 SER A N 1
ATOM 1733 C CA . SER A 1 256 ? -43.120 18.973 18.422 1.00 80.55 276 SER A CA 1
ATOM 1734 C C . SER A 1 256 ? -43.056 17.673 17.587 1.00 84.37 276 SER A C 1
ATOM 1735 O O . SER A 1 256 ? -43.456 17.706 16.415 1.00 83.42 276 SER A O 1
ATOM 1738 N N . PRO A 1 257 ? -42.569 16.526 18.152 1.00 81.39 277 PRO A N 1
ATOM 1739 C CA . PRO A 1 257 ? -42.561 15.269 17.371 1.00 81.19 277 PRO A CA 1
ATOM 1740 C C . PRO A 1 257 ? -43.979 14.894 16.923 1.00 83.17 277 PRO A C 1
ATOM 1741 O O . PRO A 1 257 ? -44.925 15.118 17.685 1.00 82.90 277 PRO A O 1
ATOM 1745 N N . PRO A 1 258 ? -44.177 14.409 15.679 1.00 77.77 278 PRO A N 1
ATOM 1746 C CA . PRO A 1 258 ? -45.547 14.128 15.213 1.00 75.74 278 PRO A CA 1
ATOM 1747 C C . PRO A 1 258 ? -46.349 13.165 16.091 1.00 77.32 278 PRO A C 1
ATOM 1748 O O . PRO A 1 258 ? -45.799 12.190 16.614 1.00 78.55 278 PRO A O 1
ATOM 1752 N N . ALA A 1 259 ? -47.647 13.484 16.282 1.00 69.40 279 ALA A N 1
ATOM 1753 C CA . ALA A 1 259 ? -48.589 12.682 17.061 1.00 67.71 279 ALA A CA 1
ATOM 1754 C C . ALA A 1 259 ? -49.016 11.432 16.260 1.00 68.43 279 ALA A C 1
ATOM 1755 O O . ALA A 1 259 ? -49.214 11.548 15.045 1.00 66.47 279 ALA A O 1
ATOM 1757 N N . PRO A 1 260 ? -49.154 10.233 16.894 1.00 64.18 280 PRO A N 1
ATOM 1758 C CA . PRO A 1 260 ? -49.624 9.059 16.135 1.00 63.68 280 PRO A CA 1
ATOM 1759 C C . PRO A 1 260 ? -50.931 9.438 15.452 1.00 66.22 280 PRO A C 1
ATOM 1760 O O . PRO A 1 260 ? -51.891 9.817 16.118 1.00 65.32 280 PRO A O 1
ATOM 1764 N N . SER A 1 261 ? -50.914 9.487 14.119 1.00 62.79 281 SER A N 1
ATOM 1765 C CA . SER A 1 261 ? -52.066 9.936 13.340 1.00 61.18 281 SER A CA 1
ATOM 1766 C C . SER A 1 261 ? -52.417 9.045 12.140 1.00 64.09 281 SER A C 1
ATOM 1767 O O . SER A 1 261 ? -51.617 8.192 11.743 1.00 64.89 281 SER A O 1
ATOM 1770 N N . THR A 1 262 ? -53.629 9.243 11.580 1.00 58.72 282 THR A N 1
ATOM 1771 C CA . THR A 1 262 ? -54.132 8.523 10.412 1.00 58.29 282 THR A CA 1
ATOM 1772 C C . THR A 1 262 ? -54.340 9.509 9.277 1.00 60.83 282 THR A C 1
ATOM 1773 O O . THR A 1 262 ? -55.174 10.414 9.379 1.00 59.62 282 THR A O 1
ATOM 1777 N N . ARG A 1 263 ? -53.546 9.346 8.205 1.00 57.08 283 ARG A N 1
ATOM 1778 C CA . ARG A 1 263 ? -53.560 10.173 6.996 1.00 54.74 283 ARG A CA 1
ATOM 1779 C C . ARG A 1 263 ? -54.810 9.915 6.157 1.00 55.94 283 ARG A C 1
ATOM 1780 O O . ARG A 1 263 ? -55.312 8.787 6.099 1.00 56.23 283 ARG A O 1
ATOM 1788 N N . GLU A 1 264 ? -55.287 10.962 5.476 1.00 49.71 284 GLU A N 1
ATOM 1789 C CA . GLU A 1 264 ? -56.469 10.916 4.619 1.00 47.98 284 GLU A CA 1
ATOM 1790 C C . GLU A 1 264 ? -56.375 12.029 3.587 1.00 48.91 284 GLU A C 1
ATOM 1791 O O . GLU A 1 264 ? -56.222 13.187 3.954 1.00 48.83 284 GLU A O 1
ATOM 1797 N N . VAL A 1 265 ? -56.449 11.692 2.306 1.00 43.80 285 VAL A N 1
ATOM 1798 C CA . VAL A 1 265 ? -56.379 12.711 1.262 1.00 41.65 285 VAL A CA 1
ATOM 1799 C C . VAL A 1 265 ? -57.779 12.927 0.664 1.00 45.71 285 VAL A C 1
ATOM 1800 O O . VAL A 1 265 ? -58.438 11.962 0.258 1.00 46.71 285 VAL A O 1
ATOM 1804 N N . LEU A 1 266 ? -58.237 14.185 0.656 1.00 39.95 286 LEU A N 1
ATOM 1805 C CA . LEU A 1 266 ? -59.518 14.590 0.078 1.00 38.52 286 LEU A CA 1
ATOM 1806 C C . LEU A 1 266 ? -59.230 15.393 -1.176 1.00 42.89 286 LEU A C 1
ATOM 1807 O O . LEU A 1 266 ? -58.206 16.080 -1.230 1.00 42.47 286 LEU A O 1
ATOM 1812 N N . HIS A 1 267 ? -60.118 15.309 -2.186 1.00 39.69 287 HIS A N 1
ATOM 1813 C CA . HIS A 1 267 ? -59.930 16.016 -3.458 1.00 38.21 287 HIS A CA 1
ATOM 1814 C C . HIS A 1 267 ? -61.074 16.954 -3.818 1.00 42.47 287 HIS A C 1
ATOM 1815 O O . HIS A 1 267 ? -62.242 16.564 -3.748 1.00 43.09 287 HIS A O 1
ATOM 1822 N N . LEU A 1 268 ? -60.724 18.186 -4.230 1.00 38.36 288 LEU A N 1
ATOM 1823 C CA . LEU A 1 268 ? -61.646 19.231 -4.697 1.00 36.90 288 LEU A CA 1
ATOM 1824 C C . LEU A 1 268 ? -61.262 19.659 -6.124 1.00 39.48 288 LEU A C 1
ATOM 1825 O O . LEU A 1 268 ? -60.091 19.615 -6.494 1.00 39.33 288 LEU A O 1
ATOM 1830 N N . GLY A 1 269 ? -62.244 20.118 -6.884 1.00 34.86 289 GLY A N 1
ATOM 1831 C CA . GLY A 1 269 ? -62.055 20.593 -8.250 1.00 34.17 289 GLY A CA 1
ATOM 1832 C C . GLY A 1 269 ? -63.369 21.070 -8.841 1.00 38.65 289 GLY A C 1
ATOM 1833 O O . GLY A 1 269 ? -64.409 20.913 -8.196 1.00 40.15 289 GLY A O 1
ATOM 1834 N N . PRO A 1 270 ? -63.387 21.666 -10.054 1.00 33.07 290 PRO A N 1
ATOM 1835 C CA . PRO A 1 270 ? -64.666 22.128 -10.625 1.00 32.51 290 PRO A CA 1
ATOM 1836 C C . PRO A 1 270 ? -65.772 21.062 -10.734 1.00 37.83 290 PRO A C 1
ATOM 1837 O O . PRO A 1 270 ? -66.950 21.395 -10.616 1.00 37.46 290 PRO A O 1
ATOM 1841 N N . SER A 1 271 ? -65.396 19.788 -10.942 1.00 35.53 291 SER A N 1
ATOM 1842 C CA . SER A 1 271 ? -66.327 18.667 -11.064 1.00 36.09 291 SER A CA 1
ATOM 1843 C C . SER A 1 271 ? -66.928 18.295 -9.712 1.00 42.23 291 SER A C 1
ATOM 1844 O O . SER A 1 271 ? -68.142 18.109 -9.628 1.00 43.12 291 SER A O 1
ATOM 1847 N N . VAL A 1 272 ? -66.072 18.172 -8.658 1.00 37.81 292 VAL A N 1
ATOM 1848 C CA . VAL A 1 272 ? -66.449 17.841 -7.282 1.00 36.78 292 VAL A CA 1
ATOM 1849 C C . VAL A 1 272 ? -65.923 18.957 -6.351 1.00 40.92 292 VAL A C 1
ATOM 1850 O O . VAL A 1 272 ? -64.816 18.833 -5.808 1.00 40.91 292 VAL A O 1
ATOM 1854 N N . PRO A 1 273 ? -66.671 20.076 -6.178 1.00 36.77 293 PRO A N 1
ATOM 1855 C CA . PRO A 1 273 ? -66.175 21.163 -5.315 1.00 36.32 293 PRO A CA 1
ATOM 1856 C C . PRO A 1 273 ? -66.475 21.003 -3.812 1.00 41.80 293 PRO A C 1
ATOM 1857 O O . PRO A 1 273 ? -66.315 21.959 -3.067 1.00 41.09 293 PRO A O 1
ATOM 1861 N N . LEU A 1 274 ? -66.876 19.790 -3.376 1.00 40.16 294 LEU A N 1
ATOM 1862 C CA . LEU A 1 274 ? -67.266 19.399 -2.017 1.00 40.91 294 LEU A CA 1
ATOM 1863 C C . LEU A 1 274 ? -66.430 18.202 -1.558 1.00 46.66 294 LEU A C 1
ATOM 1864 O O . LEU A 1 274 ? -66.021 17.405 -2.395 1.00 48.10 294 LEU A O 1
ATOM 1869 N N . ALA A 1 275 ? -66.224 18.040 -0.236 1.00 43.23 295 ALA A N 1
ATOM 1870 C CA . ALA A 1 275 ? -65.489 16.928 0.393 1.00 43.40 295 ALA A CA 1
ATOM 1871 C C . ALA A 1 275 ? -65.536 17.036 1.908 1.00 47.26 295 ALA A C 1
ATOM 1872 O O . ALA A 1 275 ? -65.464 18.134 2.453 1.00 46.01 295 ALA A O 1
ATOM 1874 N N . SER A 1 276 ? -65.611 15.882 2.579 1.00 44.35 296 SER A N 1
ATOM 1875 C CA . SER A 1 276 ? -65.622 15.753 4.027 1.00 44.45 296 SER A CA 1
ATOM 1876 C C . SER A 1 276 ? -64.734 14.590 4.444 1.00 49.17 296 SER A C 1
ATOM 1877 O O . SER A 1 276 ? -64.531 13.667 3.659 1.00 49.68 296 SER A O 1
ATOM 1880 N N . SER A 1 277 ? -64.213 14.630 5.677 1.00 46.87 297 SER A N 1
ATOM 1881 C CA . SER A 1 277 ? -63.412 13.562 6.285 1.00 48.01 297 SER A CA 1
ATOM 1882 C C . SER A 1 277 ? -64.323 12.387 6.619 1.00 55.25 297 SER A C 1
ATOM 1883 O O . SER A 1 277 ? -65.534 12.576 6.755 1.00 54.45 297 SER A O 1
ATOM 1886 N N . ALA A 1 278 ? -63.741 11.181 6.788 1.00 55.45 298 ALA A N 1
ATOM 1887 C CA . ALA A 1 278 ? -64.468 9.968 7.186 1.00 57.63 298 ALA A CA 1
ATOM 1888 C C . ALA A 1 278 ? -65.028 10.165 8.603 1.00 65.94 298 ALA A C 1
ATOM 1889 O O . ALA A 1 278 ? -66.133 9.708 8.899 1.00 67.60 298 ALA A O 1
ATOM 1891 N N . SER A 1 279 ? -64.277 10.901 9.451 1.00 63.58 299 SER A N 1
ATOM 1892 C CA . SER A 1 279 ? -64.619 11.271 10.831 1.00 64.42 299 SER A CA 1
ATOM 1893 C C . SER A 1 279 ? -65.613 12.450 10.842 1.00 69.45 299 SER A C 1
ATOM 1894 O O . SER A 1 279 ? -66.270 12.717 11.851 1.00 68.50 299 SER A O 1
ATOM 1897 N N . ARG A 1 280 ? -65.696 13.155 9.698 1.00 67.63 300 ARG A N 1
ATOM 1898 C CA . ARG A 1 280 ? -66.459 14.383 9.462 1.00 67.07 300 ARG A CA 1
ATOM 1899 C C . ARG A 1 280 ? -66.084 15.428 10.533 1.00 68.83 300 ARG A C 1
ATOM 1900 O O . ARG A 1 280 ? -66.926 16.150 11.077 1.00 70.02 300 ARG A O 1
ATOM 1908 N N . LEU A 1 281 ? -64.777 15.446 10.850 1.00 60.80 301 LEU A N 1
ATOM 1909 C CA . LEU A 1 281 ? -64.136 16.397 11.733 1.00 57.86 301 LEU A CA 1
ATOM 1910 C C . LEU A 1 281 ? -63.886 17.615 10.853 1.00 56.12 301 LEU A C 1
ATOM 1911 O O . LEU A 1 281 ? -64.093 18.746 11.293 1.00 55.50 301 LEU A O 1
ATOM 1916 N N . LEU A 1 282 ? -63.486 17.358 9.584 1.00 47.84 302 LEU A N 1
ATOM 1917 C CA . LEU A 1 282 ? -63.178 18.360 8.574 1.00 44.50 302 LEU A CA 1
ATOM 1918 C C . LEU A 1 282 ? -64.123 18.262 7.399 1.00 44.98 302 LEU A C 1
ATOM 1919 O O . LEU A 1 282 ? -64.385 17.176 6.878 1.00 44.43 302 LEU A O 1
ATOM 1924 N N . SER A 1 283 ? -64.567 19.422 6.944 1.00 38.62 303 SER A N 1
ATOM 1925 C CA . SER A 1 283 ? -65.442 19.565 5.799 1.00 36.65 303 SER A CA 1
ATOM 1926 C C . SER A 1 283 ? -64.881 20.696 4.940 1.00 36.29 303 SER A C 1
ATOM 1927 O O . SER A 1 283 ? -64.676 21.800 5.440 1.00 35.02 303 SER A O 1
ATOM 1930 N N . ALA A 1 284 ? -64.563 20.401 3.673 1.00 31.32 304 ALA A N 1
ATOM 1931 C CA . ALA A 1 284 ? -63.995 21.382 2.739 1.00 29.56 304 ALA A CA 1
ATOM 1932 C C . ALA A 1 284 ? -64.967 21.781 1.654 1.00 31.92 304 ALA A C 1
ATOM 1933 O O . ALA A 1 284 ? -65.857 21.003 1.296 1.00 31.05 304 ALA A O 1
ATOM 1935 N N . LYS A 1 285 ? -64.796 22.999 1.126 1.00 28.43 305 LYS A N 1
ATOM 1936 C CA . LYS A 1 285 ? -65.606 23.514 0.023 1.00 27.89 305 LYS A CA 1
ATOM 1937 C C . LYS A 1 285 ? -64.779 24.379 -0.890 1.00 33.07 305 LYS A C 1
ATOM 1938 O O . LYS A 1 285 ? -64.135 25.315 -0.422 1.00 33.39 305 LYS A O 1
ATOM 1944 N N . LEU A 1 286 ? -64.807 24.082 -2.191 1.00 30.71 306 LEU A N 1
ATOM 1945 C CA . LEU A 1 286 ? -64.135 24.884 -3.208 1.00 30.46 306 LEU A CA 1
ATOM 1946 C C . LEU A 1 286 ? -65.110 25.974 -3.658 1.00 36.65 306 LEU A C 1
ATOM 1947 O O . LEU A 1 286 ? -66.136 25.673 -4.284 1.00 37.96 306 LEU A O 1
ATOM 1952 N N . LEU A 1 287 ? -64.814 27.229 -3.292 1.00 32.40 307 LEU A N 1
ATOM 1953 C CA . LEU A 1 287 ? -65.673 28.370 -3.598 1.00 31.34 307 LEU A CA 1
ATOM 1954 C C . LEU A 1 287 ? -65.532 28.808 -5.039 1.00 35.22 307 LEU A C 1
ATOM 1955 O O . LEU A 1 287 ? -66.517 29.170 -5.670 1.00 36.26 307 LEU A O 1
ATOM 1960 N N . GLY A 1 288 ? -64.314 28.749 -5.552 1.00 29.66 308 GLY A N 1
ATOM 1961 C CA . GLY A 1 288 ? -63.997 29.163 -6.904 1.00 28.07 308 GLY A CA 1
ATOM 1962 C C . GLY A 1 288 ? -62.701 29.926 -6.928 1.00 33.21 308 GLY A C 1
ATOM 1963 O O . GLY A 1 288 ? -62.120 30.203 -5.881 1.00 35.85 308 GLY A O 1
ATOM 1964 N N . ASP A 1 289 ? -62.226 30.246 -8.107 1.00 29.34 309 ASP A N 1
ATOM 1965 C CA . ASP A 1 289 ? -60.984 30.973 -8.282 1.00 28.48 309 ASP A CA 1
ATOM 1966 C C . ASP A 1 289 ? -61.242 32.438 -8.505 1.00 30.56 309 ASP A C 1
ATOM 1967 O O . ASP A 1 289 ? -62.280 32.826 -9.041 1.00 29.53 309 ASP A O 1
ATOM 1972 N N . LEU A 1 290 ? -60.268 33.258 -8.133 1.00 26.32 310 LEU A N 1
ATOM 1973 C CA . LEU A 1 290 ? -60.311 34.679 -8.416 1.00 25.09 310 LEU A CA 1
ATOM 1974 C C . LEU A 1 290 ? -59.982 34.800 -9.926 1.00 28.73 310 LEU A C 1
ATOM 1975 O O . LEU A 1 290 ? -59.542 33.821 -10.535 1.00 27.67 310 LEU A O 1
ATOM 1980 N N . ALA A 1 291 ? -60.240 35.960 -10.538 1.00 25.97 311 ALA A N 1
ATOM 1981 C CA . ALA A 1 291 ? -59.931 36.170 -11.948 1.00 25.69 311 ALA A CA 1
ATOM 1982 C C . ALA A 1 291 ? -58.426 36.239 -12.156 1.00 31.97 311 ALA A C 1
ATOM 1983 O O . ALA A 1 291 ? -57.692 36.646 -11.246 1.00 33.83 311 ALA A O 1
ATOM 1985 N N . MET A 1 292 ? -57.972 35.811 -13.344 1.00 28.27 312 MET A N 1
ATOM 1986 C CA . MET A 1 292 ? -56.579 35.797 -13.778 1.00 27.85 312 MET A CA 1
ATOM 1987 C C . MET A 1 292 ? -56.224 37.210 -14.252 1.00 32.47 312 MET A C 1
ATOM 1988 O O . MET A 1 292 ? -57.039 37.836 -14.947 1.00 32.98 312 MET A O 1
ATOM 1993 N N . TYR A 1 293 ? -55.024 37.713 -13.902 1.00 28.46 313 TYR A N 1
ATOM 1994 C CA . TYR A 1 293 ? -54.625 39.059 -14.331 1.00 29.17 313 TYR A CA 1
ATOM 1995 C C . TYR A 1 293 ? -54.357 39.171 -15.822 1.00 35.59 313 TYR A C 1
ATOM 1996 O O . TYR A 1 293 ? -54.561 40.238 -16.387 1.00 35.50 313 TYR A O 1
ATOM 2005 N N . THR A 1 294 ? -53.888 38.079 -16.454 1.00 34.28 314 THR A N 1
ATOM 2006 C CA . THR A 1 294 ? -53.581 37.985 -17.884 1.00 34.55 314 THR A CA 1
ATOM 2007 C C . THR A 1 294 ? -54.554 36.970 -18.490 1.00 39.92 314 THR A C 1
ATOM 2008 O O . THR A 1 294 ? -54.448 35.775 -18.183 1.00 41.63 314 THR A O 1
ATOM 2012 N N . GLN A 1 295 ? -55.500 37.438 -19.337 1.00 34.35 315 GLN A N 1
ATOM 2013 C CA . GLN A 1 295 ? -56.506 36.592 -19.977 1.00 33.13 315 GLN A CA 1
ATOM 2014 C C . GLN A 1 295 ? -55.883 35.460 -20.799 1.00 36.80 315 GLN A C 1
ATOM 2015 O O . GLN A 1 295 ? -54.732 35.555 -21.246 1.00 35.68 315 GLN A O 1
ATOM 2021 N N . LEU A 1 296 ? -56.651 34.374 -20.971 1.00 33.82 316 LEU A N 1
ATOM 2022 C CA . LEU A 1 296 ? -56.237 33.203 -21.739 1.00 33.58 316 LEU A CA 1
ATOM 2023 C C . LEU A 1 296 ? -56.188 33.561 -23.240 1.00 40.06 316 LEU A C 1
ATOM 2024 O O . LEU A 1 296 ? -56.950 34.449 -23.662 1.00 40.61 316 LEU A O 1
ATOM 2029 N N . PRO A 1 297 ? -55.319 32.917 -24.074 1.00 36.53 317 PRO A N 1
ATOM 2030 C CA . PRO A 1 297 ? -55.287 33.275 -25.507 1.00 35.87 317 PRO A CA 1
ATOM 2031 C C . PRO A 1 297 ? -56.652 33.092 -26.164 1.00 39.79 317 PRO A C 1
ATOM 2032 O O . PRO A 1 297 ? -57.343 32.123 -25.849 1.00 40.30 317 PRO A O 1
ATOM 2036 N N . ALA A 1 298 ? -57.071 34.067 -26.998 1.00 35.27 318 ALA A N 1
ATOM 2037 C CA . ALA A 1 298 ? -58.361 34.077 -27.694 1.00 34.33 318 ALA A CA 1
ATOM 2038 C C . ALA A 1 298 ? -58.370 33.073 -28.846 1.00 38.08 318 ALA A C 1
ATOM 2039 O O . ALA A 1 298 ? -58.291 33.455 -30.017 1.00 38.75 318 ALA A O 1
ATOM 2041 N N . ILE A 1 299 ? -58.467 31.774 -28.507 1.00 33.79 319 ILE A N 1
ATOM 2042 C CA . ILE A 1 299 ? -58.397 30.688 -29.483 1.00 32.84 319 ILE A CA 1
ATOM 2043 C C . ILE A 1 299 ? -59.706 29.932 -29.671 1.00 38.91 319 ILE A C 1
ATOM 2044 O O . ILE A 1 299 ? -59.745 28.982 -30.445 1.00 40.60 319 ILE A O 1
ATOM 2049 N N . SER A 1 300 ? -60.787 30.370 -29.024 1.00 35.23 320 SER A N 1
ATOM 2050 C CA . SER A 1 300 ? -62.101 29.771 -29.251 1.00 34.53 320 SER A CA 1
ATOM 2051 C C . SER A 1 300 ? -62.534 30.226 -30.644 1.00 38.22 320 SER A C 1
ATOM 2052 O O . SER A 1 300 ? -62.093 31.299 -31.093 1.00 38.31 320 SER A O 1
ATOM 2055 N N . ASN A 1 301 ? -63.312 29.389 -31.364 1.00 33.69 321 ASN A N 1
ATOM 2056 C CA . ASN A 1 301 ? -63.738 29.632 -32.760 1.00 32.72 321 ASN A CA 1
ATOM 2057 C C . ASN A 1 301 ? -62.636 29.314 -33.809 1.00 35.05 321 ASN A C 1
ATOM 2058 O O . ASN A 1 301 ? -62.896 29.352 -35.014 1.00 35.52 321 ASN A O 1
ATOM 2063 N N . GLN A 1 302 ? -61.418 29.005 -33.356 1.00 29.41 322 GLN A N 1
ATOM 2064 C CA . GLN A 1 302 ? -60.334 28.646 -34.255 1.00 28.44 322 GLN A CA 1
ATOM 2065 C C . GLN A 1 302 ? -60.467 27.168 -34.570 1.00 32.86 322 GLN A C 1
ATOM 2066 O O . GLN A 1 302 ? -61.171 26.426 -33.875 1.00 32.45 322 GLN A O 1
ATOM 2072 N N . VAL A 1 303 ? -59.865 26.766 -35.677 1.00 29.60 323 VAL A N 1
ATOM 2073 C CA . VAL A 1 303 ? -59.948 25.411 -36.178 1.00 28.91 323 VAL A CA 1
ATOM 2074 C C . VAL A 1 303 ? -58.617 24.670 -35.950 1.00 33.17 323 VAL A C 1
ATOM 2075 O O . VAL A 1 303 ? -57.575 25.048 -36.489 1.00 33.15 323 VAL A O 1
ATOM 2079 N N . LEU A 1 304 ? -58.665 23.658 -35.089 1.00 28.46 324 LEU A N 1
ATOM 2080 C CA . LEU A 1 304 ? -57.538 22.815 -34.744 1.00 28.35 324 LEU A CA 1
ATOM 2081 C C . LEU A 1 304 ? -57.382 21.790 -35.857 1.00 33.63 324 LEU A C 1
ATOM 2082 O O . LEU A 1 304 ? -58.326 21.049 -36.134 1.00 34.86 324 LEU A O 1
ATOM 2087 N N . MET A 1 305 ? -56.212 21.780 -36.520 1.00 29.97 325 MET A N 1
ATOM 2088 C CA . MET A 1 305 ? -55.883 20.864 -37.614 1.00 30.67 325 MET A CA 1
ATOM 2089 C C . MET A 1 305 ? -55.051 19.702 -37.080 1.00 36.57 325 MET A C 1
ATOM 2090 O O . MET A 1 305 ? -53.868 19.873 -36.754 1.00 36.81 325 MET A O 1
ATOM 2095 N N . VAL A 1 306 ? -55.676 18.521 -36.984 1.00 33.79 326 VAL A N 1
ATOM 2096 C CA . VAL A 1 306 ? -55.037 17.304 -36.476 1.00 34.71 326 VAL A CA 1
ATOM 2097 C C . VAL A 1 306 ? -54.790 16.345 -37.648 1.00 41.38 326 VAL A C 1
ATOM 2098 O O . VAL A 1 306 ? -55.731 16.083 -38.403 1.00 40.85 326 VAL A O 1
ATOM 2102 N N . PRO A 1 307 ? -53.561 15.779 -37.798 1.00 40.02 327 PRO A N 1
ATOM 2103 C CA . PRO A 1 307 ? -53.313 14.832 -38.898 1.00 41.40 327 PRO A CA 1
ATOM 2104 C C . PRO A 1 307 ? -54.193 13.584 -38.840 1.00 50.59 327 PRO A C 1
ATOM 2105 O O . PRO A 1 307 ? -54.365 13.003 -37.768 1.00 50.80 327 PRO A O 1
ATOM 2109 N N . GLN A 1 308 ? -54.755 13.183 -39.989 1.00 51.12 328 GLN A N 1
ATOM 2110 C CA . GLN A 1 308 ? -55.567 11.974 -40.095 1.00 53.63 328 GLN A CA 1
ATOM 2111 C C . GLN A 1 308 ? -54.654 10.736 -40.014 1.00 63.70 328 GLN A C 1
ATOM 2112 O O . GLN A 1 308 ? -53.626 10.680 -40.706 1.00 64.01 328 GLN A O 1
ATOM 2118 N N . PRO A 1 309 ? -55.002 9.757 -39.146 1.00 63.94 329 PRO A N 1
ATOM 2119 C CA . PRO A 1 309 ? -54.151 8.564 -38.992 1.00 66.41 329 PRO A CA 1
ATOM 2120 C C . PRO A 1 309 ? -54.030 7.691 -40.246 1.00 75.53 329 PRO A C 1
ATOM 2121 O O . PRO A 1 309 ? -54.986 7.631 -41.033 1.00 75.54 329 PRO A O 1
ATOM 2125 N N . PRO A 1 310 ? -52.872 6.995 -40.447 1.00 75.36 330 PRO A N 1
ATOM 2126 C CA . PRO A 1 310 ? -52.743 6.122 -41.629 1.00 81.41 330 PRO A CA 1
ATOM 2127 C C . PRO A 1 310 ? -53.490 4.793 -41.465 1.00 124.12 330 PRO A C 1
ATOM 2128 O O . PRO A 1 310 ? -53.645 4.280 -40.354 1.00 85.38 330 PRO A O 1
ATOM 2132 N N . ALA A 1 325 ? -49.574 7.250 -26.543 1.00 61.63 345 ALA A N 1
ATOM 2133 C CA . ALA A 1 325 ? -49.524 8.677 -26.211 1.00 59.90 345 ALA A CA 1
ATOM 2134 C C . ALA A 1 325 ? -49.883 9.553 -27.413 1.00 62.59 345 ALA A C 1
ATOM 2135 O O . ALA A 1 325 ? -49.698 9.126 -28.559 1.00 62.63 345 ALA A O 1
ATOM 2137 N N . THR A 1 326 ? -50.386 10.784 -27.145 1.00 56.96 346 THR A N 1
ATOM 2138 C CA . THR A 1 326 ? -50.833 11.760 -28.153 1.00 54.94 346 THR A CA 1
ATOM 2139 C C . THR A 1 326 ? -49.668 12.611 -28.706 1.00 57.93 346 THR A C 1
ATOM 2140 O O . THR A 1 326 ? -48.954 13.243 -27.919 1.00 58.08 346 THR A O 1
ATOM 2144 N N . ASN A 1 327 ? -49.488 12.624 -30.059 1.00 52.80 347 ASN A N 1
ATOM 2145 C CA . ASN A 1 327 ? -48.440 13.395 -30.749 1.00 51.71 347 ASN A CA 1
ATOM 2146 C C . ASN A 1 327 ? -49.018 14.695 -31.322 1.00 52.51 347 ASN A C 1
ATOM 2147 O O . ASN A 1 327 ? -49.477 14.727 -32.469 1.00 53.48 347 ASN A O 1
ATOM 2152 N N . ARG A 1 328 ? -49.016 15.765 -30.507 1.00 44.90 348 ARG A N 1
ATOM 2153 C CA . ARG A 1 328 ? -49.547 17.081 -30.893 1.00 42.15 348 ARG A CA 1
ATOM 2154 C C . ARG A 1 328 ? -48.511 17.958 -31.625 1.00 46.07 348 ARG A C 1
ATOM 2155 O O . ARG A 1 328 ? -48.766 19.144 -31.846 1.00 44.09 348 ARG A O 1
ATOM 2163 N N . SER A 1 329 ? -47.346 17.380 -31.998 1.00 44.69 349 SER A N 1
ATOM 2164 C CA . SER A 1 329 ? -46.255 18.101 -32.661 1.00 45.10 349 SER A CA 1
ATOM 2165 C C . SER A 1 329 ? -46.658 18.714 -33.996 1.00 48.98 349 SER A C 1
ATOM 2166 O O . SER A 1 329 ? -46.439 19.915 -34.191 1.00 49.48 349 SER A O 1
ATOM 2169 N N . ALA A 1 330 ? -47.287 17.908 -34.884 1.00 43.34 350 ALA A N 1
ATOM 2170 C CA . ALA A 1 330 ? -47.741 18.344 -36.200 1.00 42.01 350 ALA A CA 1
ATOM 2171 C C . ALA A 1 330 ? -49.026 19.184 -36.199 1.00 43.61 350 ALA A C 1
ATOM 2172 O O . ALA A 1 330 ? -49.388 19.706 -37.251 1.00 44.54 350 ALA A O 1
ATOM 2174 N N . TRP A 1 331 ? -49.719 19.305 -35.048 1.00 37.26 351 TRP A N 1
ATOM 2175 C CA . TRP A 1 331 ? -50.982 20.036 -34.907 1.00 34.59 351 TRP A CA 1
ATOM 2176 C C . TRP A 1 331 ? -50.848 21.534 -35.194 1.00 37.67 351 TRP A C 1
ATOM 2177 O O . TRP A 1 331 ? -49.803 22.128 -34.935 1.00 37.92 351 TRP A O 1
ATOM 2188 N N . MET A 1 332 ? -51.921 22.141 -35.703 1.00 33.39 352 MET A N 1
ATOM 2189 C CA . MET A 1 332 ? -51.993 23.567 -36.024 1.00 32.76 352 MET A CA 1
ATOM 2190 C C . MET A 1 332 ? -53.333 24.110 -35.570 1.00 35.63 352 MET A C 1
ATOM 2191 O O . MET A 1 332 ? -54.287 23.351 -35.475 1.00 36.38 352 MET A O 1
ATOM 2196 N N . LEU A 1 333 ? -53.412 25.406 -35.274 1.00 30.13 353 LEU A N 1
ATOM 2197 C CA . LEU A 1 333 ? -54.647 26.041 -34.831 1.00 28.60 353 LEU A CA 1
ATOM 2198 C C . LEU A 1 333 ? -54.825 27.252 -35.711 1.00 33.67 353 LEU A C 1
ATOM 2199 O O . LEU A 1 333 ? -53.968 28.125 -35.719 1.00 34.00 353 LEU A O 1
ATOM 2204 N N . LEU A 1 334 ? -55.875 27.262 -36.537 1.00 30.50 354 LEU A N 1
ATOM 2205 C CA . LEU A 1 334 ? -56.055 28.307 -37.535 1.00 30.21 354 LEU A CA 1
ATOM 2206 C C . LEU A 1 334 ? -57.295 29.153 -37.361 1.00 35.43 354 LEU A C 1
ATOM 2207 O O . LEU A 1 334 ? -58.367 28.619 -37.088 1.00 36.37 354 LEU A O 1
ATOM 2212 N N . ASP A 1 335 ? -57.153 30.475 -37.589 1.00 30.71 355 ASP A N 1
ATOM 2213 C CA . ASP A 1 335 ? -58.245 31.440 -37.599 1.00 29.57 355 ASP A CA 1
ATOM 2214 C C . ASP A 1 335 ? -59.102 31.114 -38.826 1.00 32.67 355 ASP A C 1
ATOM 2215 O O . ASP A 1 335 ? -58.568 30.723 -39.870 1.00 31.20 355 ASP A O 1
ATOM 2220 N N . LYS A 1 336 ? -60.428 31.293 -38.708 1.00 28.88 356 LYS A N 1
ATOM 2221 C CA . LYS A 1 336 ? -61.374 30.996 -39.790 1.00 27.09 356 LYS A CA 1
ATOM 2222 C C . LYS A 1 336 ? -61.113 31.766 -41.094 1.00 33.35 356 LYS A C 1
ATOM 2223 O O . LYS A 1 336 ? -61.502 31.271 -42.161 1.00 35.40 356 LYS A O 1
ATOM 2229 N N . THR A 1 337 ? -60.427 32.938 -41.032 1.00 28.64 357 THR A N 1
ATOM 2230 C CA . THR A 1 337 ? -60.113 33.729 -42.231 1.00 28.04 357 THR A CA 1
ATOM 2231 C C . THR A 1 337 ? -59.105 33.018 -43.151 1.00 32.77 357 THR A C 1
ATOM 2232 O O . THR A 1 337 ? -59.053 33.322 -44.331 1.00 34.94 357 THR A O 1
ATOM 2236 N N . MET A 1 338 ? -58.322 32.083 -42.614 1.00 28.96 358 MET A N 1
ATOM 2237 C CA . MET A 1 338 ? -57.296 31.295 -43.300 1.00 28.80 358 MET A CA 1
ATOM 2238 C C . MET A 1 338 ? -57.873 30.140 -44.106 1.00 33.01 358 MET A C 1
ATOM 2239 O O . MET A 1 338 ? -57.119 29.450 -44.792 1.00 34.09 358 MET A O 1
ATOM 2244 N N . LEU A 1 339 ? -59.187 29.906 -44.003 1.00 29.01 359 LEU A N 1
ATOM 2245 C CA . LEU A 1 339 ? -59.898 28.751 -44.554 1.00 28.93 359 LEU A CA 1
ATOM 2246 C C . LEU A 1 339 ? -60.978 29.076 -45.571 1.00 35.45 359 LEU A C 1
ATOM 2247 O O . LEU A 1 339 ? -61.582 30.147 -45.512 1.00 36.23 359 LEU A O 1
ATOM 2252 N N . SER A 1 340 ? -61.298 28.094 -46.435 1.00 33.19 360 SER A N 1
ATOM 2253 C CA . SER A 1 340 ? -62.426 28.148 -47.370 1.00 33.48 360 SER A CA 1
ATOM 2254 C C . SER A 1 340 ? -63.221 26.875 -47.130 1.00 37.77 360 SER A C 1
ATOM 2255 O O . SER A 1 340 ? -62.879 25.833 -47.675 1.00 37.96 360 SER A O 1
ATOM 2258 N N . MET A 1 341 ? -64.225 26.949 -46.242 1.00 35.01 361 MET A N 1
ATOM 2259 C CA . MET A 1 341 ? -65.042 25.807 -45.823 1.00 35.65 361 MET A CA 1
ATOM 2260 C C . MET A 1 341 ? -65.751 25.117 -46.977 1.00 39.39 361 MET A C 1
ATOM 2261 O O . MET A 1 341 ? -65.715 23.888 -47.051 1.00 39.38 361 MET A O 1
ATOM 2266 N N . ASP A 1 342 ? -66.376 25.909 -47.881 1.00 35.45 362 ASP A N 1
ATOM 2267 C CA . ASP A 1 342 ? -67.116 25.420 -49.047 1.00 35.56 362 ASP A CA 1
ATOM 2268 C C . ASP A 1 342 ? -66.221 25.115 -50.271 1.00 39.75 362 ASP A C 1
ATOM 2269 O O . ASP A 1 342 ? -66.718 24.632 -51.298 1.00 41.56 362 ASP A O 1
ATOM 2274 N N . GLY A 1 343 ? -64.923 25.400 -50.143 1.00 33.61 363 GLY A N 1
ATOM 2275 C CA . GLY A 1 343 ? -63.916 25.160 -51.172 1.00 32.60 363 GLY A CA 1
ATOM 2276 C C . GLY A 1 343 ? -63.965 26.050 -52.395 1.00 34.29 363 GLY A C 1
ATOM 2277 O O . GLY A 1 343 ? -63.191 25.841 -53.333 1.00 34.25 363 GLY A O 1
ATOM 2278 N N . LEU A 1 344 ? -64.857 27.063 -52.387 1.00 29.33 364 LEU A N 1
ATOM 2279 C CA . LEU A 1 344 ? -65.098 27.959 -53.521 1.00 28.36 364 LEU A CA 1
ATOM 2280 C C . LEU A 1 344 ? -64.106 29.127 -53.654 1.00 35.36 364 LEU A C 1
ATOM 2281 O O . LEU A 1 344 ? -64.077 29.768 -54.716 1.00 37.54 364 LEU A O 1
ATOM 2286 N N . ALA A 1 345 ? -63.290 29.391 -52.624 1.00 31.34 365 ALA A N 1
ATOM 2287 C CA . ALA A 1 345 ? -62.324 30.489 -52.664 1.00 31.75 365 ALA A CA 1
ATOM 2288 C C . ALA A 1 345 ? -60.899 30.017 -52.853 1.00 39.58 365 ALA A C 1
ATOM 2289 O O . ALA A 1 345 ? -60.490 29.017 -52.265 1.00 40.35 365 ALA A O 1
ATOM 2291 N N . CYS A 1 346 ? -60.136 30.753 -53.667 1.00 37.78 366 CYS A N 1
ATOM 2292 C CA . CYS A 1 346 ? -58.730 30.450 -53.916 1.00 38.42 366 CYS A CA 1
ATOM 2293 C C . CYS A 1 346 ? -57.846 30.838 -52.717 1.00 38.83 366 CYS A C 1
ATOM 2294 O O . CYS A 1 346 ? -58.269 31.571 -51.818 1.00 36.17 366 CYS A O 1
ATOM 2297 N N . ASP A 1 347 ? -56.602 30.334 -52.755 1.00 34.21 367 ASP A N 1
ATOM 2298 C CA . ASP A 1 347 ? -55.479 30.554 -51.853 1.00 32.41 367 ASP A CA 1
ATOM 2299 C C . ASP A 1 347 ? -55.859 30.515 -50.395 1.00 33.42 367 ASP A C 1
ATOM 2300 O O . ASP A 1 347 ? -55.488 31.410 -49.632 1.00 33.50 367 ASP A O 1
ATOM 2305 N N . LYS A 1 348 ? -56.610 29.468 -50.012 1.00 28.32 368 LYS A N 1
ATOM 2306 C CA . LYS A 1 348 ? -57.090 29.225 -48.645 1.00 27.19 368 LYS A CA 1
ATOM 2307 C C . LYS A 1 348 ? -57.033 27.724 -48.300 1.00 32.68 368 LYS A C 1
ATOM 2308 O O . LYS A 1 348 ? -56.973 26.889 -49.207 1.00 33.27 368 LYS A O 1
ATOM 2314 N N . VAL A 1 349 ? -57.044 27.386 -46.988 1.00 29.06 369 VAL A N 1
ATOM 2315 C CA . VAL A 1 349 ? -57.047 26.002 -46.496 1.00 29.14 369 VAL A CA 1
ATOM 2316 C C . VAL A 1 349 ? -58.465 25.470 -46.743 1.00 34.81 369 VAL A C 1
ATOM 2317 O O . VAL A 1 349 ? -59.427 25.895 -46.101 1.00 33.96 369 VAL A O 1
ATOM 2321 N N . GLY A 1 350 ? -58.597 24.621 -47.741 1.00 33.28 370 GLY A N 1
ATOM 2322 C CA . GLY A 1 350 ? -59.910 24.111 -48.106 1.00 33.69 370 GLY A CA 1
ATOM 2323 C C . GLY A 1 350 ? -60.301 24.450 -49.529 1.00 38.83 370 GLY A C 1
ATOM 2324 O O . GLY A 1 350 ? -61.363 24.017 -49.979 1.00 39.16 370 GLY A O 1
ATOM 2325 N N . THR A 1 351 ? -59.430 25.207 -50.257 1.00 35.13 371 THR A N 1
ATOM 2326 C CA . THR A 1 351 ? -59.593 25.559 -51.671 1.00 34.78 371 THR A CA 1
ATOM 2327 C C . THR A 1 351 ? -59.813 24.253 -52.426 1.00 40.54 371 THR A C 1
ATOM 2328 O O . THR A 1 351 ? -59.046 23.298 -52.254 1.00 40.70 371 THR A O 1
ATOM 2332 N N . GLY A 1 352 ? -60.917 24.207 -53.165 1.00 37.71 372 GLY A N 1
ATOM 2333 C CA . GLY A 1 352 ? -61.350 23.027 -53.891 1.00 38.49 372 GLY A CA 1
ATOM 2334 C C . GLY A 1 352 ? -61.434 23.197 -55.384 1.00 44.48 372 GLY A C 1
ATOM 2335 O O . GLY A 1 352 ? -60.864 24.134 -55.949 1.00 45.80 372 GLY A O 1
ATOM 2336 N N . PHE A 1 353 ? -62.187 22.287 -56.016 1.00 40.06 373 PHE A N 1
ATOM 2337 C CA . PHE A 1 353 ? -62.341 22.154 -57.454 1.00 39.11 373 PHE A CA 1
ATOM 2338 C C . PHE A 1 353 ? -62.919 23.354 -58.188 1.00 44.01 373 PHE A C 1
ATOM 2339 O O . PHE A 1 353 ? -62.398 23.659 -59.262 1.00 46.28 373 PHE A O 1
ATOM 2347 N N . SER A 1 354 ? -63.997 23.998 -57.680 1.00 38.20 374 SER A N 1
ATOM 2348 C CA . SER A 1 354 ? -64.612 25.139 -58.376 1.00 36.95 374 SER A CA 1
ATOM 2349 C C . SER A 1 354 ? -63.675 26.330 -58.406 1.00 41.01 374 SER A C 1
ATOM 2350 O O . SER A 1 354 ? -63.497 26.935 -59.463 1.00 41.69 374 SER A O 1
ATOM 2353 N N . ALA A 1 355 ? -63.036 26.625 -57.258 1.00 37.35 375 ALA A N 1
ATOM 2354 C CA . ALA A 1 355 ? -62.082 27.720 -57.068 1.00 36.72 375 ALA A CA 1
ATOM 2355 C C . ALA A 1 355 ? -60.947 27.605 -58.068 1.00 40.39 375 ALA A C 1
ATOM 2356 O O . ALA A 1 355 ? -60.595 28.592 -58.719 1.00 40.43 375 ALA A O 1
ATOM 2358 N N . PHE A 1 356 ? -60.416 26.377 -58.219 1.00 36.06 376 PHE A N 1
ATOM 2359 C CA . PHE A 1 356 ? -59.322 26.049 -59.121 1.00 35.68 376 PHE A CA 1
ATOM 2360 C C . PHE A 1 356 ? -59.730 26.085 -60.592 1.00 39.40 376 PHE A C 1
ATOM 2361 O O . PHE A 1 356 ? -58.949 26.562 -61.416 1.00 39.97 376 PHE A O 1
ATOM 2369 N N . ARG A 1 357 ? -60.912 25.540 -60.930 1.00 35.09 377 ARG A N 1
ATOM 2370 C CA . ARG A 1 357 ? -61.397 25.472 -62.313 1.00 35.26 377 ARG A CA 1
ATOM 2371 C C . ARG A 1 357 ? -61.691 26.848 -62.905 1.00 41.47 377 ARG A C 1
ATOM 2372 O O . ARG A 1 357 ? -61.156 27.183 -63.958 1.00 40.93 377 ARG A O 1
ATOM 2380 N N . TYR A 1 358 ? -62.502 27.654 -62.201 1.00 39.64 378 TYR A N 1
ATOM 2381 C CA . TYR A 1 358 ? -62.942 28.954 -62.685 1.00 39.39 378 TYR A CA 1
ATOM 2382 C C . TYR A 1 358 ? -62.154 30.149 -62.128 1.00 42.37 378 TYR A C 1
ATOM 2383 O O . TYR A 1 358 ? -62.757 31.139 -61.720 1.00 42.93 378 TYR A O 1
ATOM 2392 N N . GLN A 1 359 ? -60.818 30.101 -62.173 1.00 37.84 379 GLN A N 1
ATOM 2393 C CA . GLN A 1 359 ? -60.026 31.240 -61.685 1.00 36.93 379 GLN A CA 1
ATOM 2394 C C . GLN A 1 359 ? -59.785 32.292 -62.777 1.00 41.96 379 GLN A C 1
ATOM 2395 O O . GLN A 1 359 ? -59.408 31.913 -63.898 1.00 42.86 379 GLN A O 1
ATOM 2401 N N . PRO A 1 360 ? -60.022 33.608 -62.490 1.00 37.55 380 PRO A N 1
ATOM 2402 C CA . PRO A 1 360 ? -59.827 34.642 -63.531 1.00 38.03 380 PRO A CA 1
ATOM 2403 C C . PRO A 1 360 ? -58.439 34.628 -64.175 1.00 43.70 380 PRO A C 1
ATOM 2404 O O . PRO A 1 360 ? -57.416 34.653 -63.484 1.00 43.69 380 PRO A O 1
ATOM 2408 N N . SER A 1 361 ? -58.429 34.508 -65.513 1.00 41.54 381 SER A N 1
ATOM 2409 C CA . SER A 1 361 ? -57.252 34.429 -66.389 1.00 41.80 381 SER A CA 1
ATOM 2410 C C . SER A 1 361 ? -56.321 33.295 -65.955 1.00 46.03 381 SER A C 1
ATOM 2411 O O . SER A 1 361 ? -55.104 33.425 -66.053 1.00 47.03 381 SER A O 1
ATOM 2414 N N . GLY A 1 362 ? -56.919 32.196 -65.486 1.00 41.45 382 GLY A N 1
ATOM 2415 C CA . GLY A 1 362 ? -56.228 30.998 -65.021 1.00 41.28 382 GLY A CA 1
ATOM 2416 C C . GLY A 1 362 ? -55.100 30.522 -65.913 1.00 46.03 382 GLY A C 1
ATOM 2417 O O . GLY A 1 362 ? -54.023 30.209 -65.415 1.00 46.22 382 GLY A O 1
ATOM 2418 N N . CYS A 1 363 ? -55.320 30.511 -67.234 1.00 43.95 383 CYS A N 1
ATOM 2419 C CA . CYS A 1 363 ? -54.327 30.115 -68.242 1.00 45.19 383 CYS A CA 1
ATOM 2420 C C . CYS A 1 363 ? -53.142 31.075 -68.358 1.00 47.37 383 CYS A C 1
ATOM 2421 O O . CYS A 1 363 ? -52.116 30.702 -68.923 1.00 48.58 383 CYS A O 1
ATOM 2424 N N . GLY A 1 364 ? -53.310 32.300 -67.868 1.00 41.18 384 GLY A N 1
ATOM 2425 C CA . GLY A 1 364 ? -52.293 33.340 -67.916 1.00 40.61 384 GLY A CA 1
ATOM 2426 C C . GLY A 1 364 ? -51.566 33.538 -66.609 1.00 44.04 384 GLY A C 1
ATOM 2427 O O . GLY A 1 364 ? -50.733 34.442 -66.504 1.00 45.13 384 GLY A O 1
ATOM 2428 N N . ARG A 1 365 ? -51.891 32.710 -65.599 1.00 38.70 385 ARG A N 1
ATOM 2429 C CA . ARG A 1 365 ? -51.272 32.738 -64.272 1.00 37.36 385 ARG A CA 1
ATOM 2430 C C . ARG A 1 365 ? -50.137 31.703 -64.223 1.00 41.59 385 ARG A C 1
ATOM 2431 O O . ARG A 1 365 ? -49.991 30.922 -65.151 1.00 41.81 385 ARG A O 1
ATOM 2439 N N . ALA A 1 366 ? -49.334 31.703 -63.149 1.00 38.06 386 ALA A N 1
ATOM 2440 C CA . ALA A 1 366 ? -48.219 30.776 -62.974 1.00 37.75 386 ALA A CA 1
ATOM 2441 C C . ALA A 1 366 ? -48.731 29.435 -62.466 1.00 42.00 386 ALA A C 1
ATOM 2442 O O . ALA A 1 366 ? -49.719 29.426 -61.730 1.00 40.45 386 ALA A O 1
ATOM 2444 N N . PRO A 1 367 ? -48.077 28.285 -62.781 1.00 39.72 387 PRO A N 1
ATOM 2445 C CA . PRO A 1 367 ? -48.536 27.004 -62.205 1.00 38.91 387 PRO A CA 1
ATOM 2446 C C . PRO A 1 367 ? -48.666 27.092 -60.691 1.00 42.04 387 PRO A C 1
ATOM 2447 O O . PRO A 1 367 ? -47.892 27.799 -60.037 1.00 42.13 387 PRO A O 1
ATOM 2451 N N . GLN A 1 368 ? -49.656 26.387 -60.136 1.00 37.78 388 GLN A N 1
ATOM 2452 C CA . GLN A 1 368 ? -49.958 26.325 -58.695 1.00 36.25 388 GLN A CA 1
ATOM 2453 C C . GLN A 1 368 ? -50.617 27.603 -58.161 1.00 40.48 388 GLN A C 1
ATOM 2454 O O . GLN A 1 368 ? -50.793 27.714 -56.947 1.00 39.74 388 GLN A O 1
ATOM 2460 N N . ALA A 1 369 ? -51.037 28.540 -59.054 1.00 37.34 389 ALA A N 1
ATOM 2461 C CA . ALA A 1 369 ? -51.774 29.740 -58.636 1.00 36.32 389 ALA A CA 1
ATOM 2462 C C . ALA A 1 369 ? -53.122 29.244 -58.120 1.00 42.87 389 ALA A C 1
ATOM 2463 O O . ALA A 1 369 ? -53.623 28.231 -58.617 1.00 43.83 389 ALA A O 1
ATOM 2465 N N . CYS A 1 370 ? -53.673 29.898 -57.083 1.00 40.32 390 CYS A N 1
ATOM 2466 C CA . CYS A 1 370 ? -54.934 29.509 -56.432 1.00 40.09 390 CYS A CA 1
ATOM 2467 C C . CYS A 1 370 ? -54.645 28.497 -55.302 1.00 41.97 390 CYS A C 1
ATOM 2468 O O . CYS A 1 370 ? -55.441 28.364 -54.371 1.00 39.83 390 CYS A O 1
ATOM 2471 N N . LEU A 1 371 ? -53.485 27.815 -55.376 1.00 38.14 391 LEU A N 1
ATOM 2472 C CA . LEU A 1 371 ? -53.097 26.791 -54.422 1.00 37.41 391 LEU A CA 1
ATOM 2473 C C . LEU A 1 371 ? -52.024 27.236 -53.417 1.00 41.61 391 LEU A C 1
ATOM 2474 O O . LEU A 1 371 ? -51.295 26.390 -52.897 1.00 42.31 391 LEU A O 1
ATOM 2479 N N . SER A 1 372 ? -51.965 28.545 -53.087 1.00 36.81 392 SER A N 1
ATOM 2480 C CA . SER A 1 372 ? -51.044 29.036 -52.056 1.00 35.82 392 SER A CA 1
ATOM 2481 C C . SER A 1 372 ? -51.784 29.061 -50.721 1.00 39.70 392 SER A C 1
ATOM 2482 O O . SER A 1 372 ? -53.009 28.943 -50.701 1.00 39.49 392 SER A O 1
ATOM 2485 N N . GLY A 1 373 ? -51.050 29.213 -49.623 1.00 36.38 393 GLY A N 1
ATOM 2486 C CA . GLY A 1 373 ? -51.638 29.290 -48.288 1.00 34.90 393 GLY A CA 1
ATOM 2487 C C . GLY A 1 373 ? -52.284 28.011 -47.791 1.00 37.84 393 GLY A C 1
ATOM 2488 O O . GLY A 1 373 ? -53.239 28.070 -47.011 1.00 37.47 393 GLY A O 1
ATOM 2489 N N . GLN A 1 374 ? -51.767 26.845 -48.233 1.00 33.10 394 GLN A N 1
ATOM 2490 C CA . GLN A 1 374 ? -52.264 25.539 -47.798 1.00 32.26 394 GLN A CA 1
ATOM 2491 C C . GLN A 1 374 ? -51.566 25.177 -46.497 1.00 36.09 394 GLN A C 1
ATOM 2492 O O . GLN A 1 374 ? -50.597 25.847 -46.130 1.00 36.99 394 GLN A O 1
ATOM 2498 N N . LEU A 1 375 ? -52.031 24.111 -45.807 1.00 30.65 395 LEU A N 1
ATOM 2499 C CA . LEU A 1 375 ? -51.437 23.660 -44.548 1.00 29.28 395 LEU A CA 1
ATOM 2500 C C . LEU A 1 375 ? -49.920 23.515 -44.636 1.00 35.58 395 LEU A C 1
ATOM 2501 O O . LEU A 1 375 ? -49.226 24.044 -43.765 1.00 35.75 395 LEU A O 1
ATOM 2506 N N . LYS A 1 376 ? -49.404 22.901 -45.729 1.00 33.47 396 LYS A N 1
ATOM 2507 C CA . LYS A 1 376 ? -47.958 22.722 -45.949 1.00 34.06 396 LYS A CA 1
ATOM 2508 C C . LYS A 1 376 ? -47.221 24.056 -46.022 1.00 38.95 396 LYS A C 1
ATOM 2509 O O . LYS A 1 376 ? -46.136 24.174 -45.458 1.00 39.34 396 LYS A O 1
ATOM 2515 N N . ASP A 1 377 ? -47.824 25.057 -46.687 1.00 35.39 397 ASP A N 1
ATOM 2516 C CA . ASP A 1 377 ? -47.251 26.394 -46.867 1.00 35.13 397 ASP A CA 1
ATOM 2517 C C . ASP A 1 377 ? -47.123 27.133 -45.550 1.00 39.12 397 ASP A C 1
ATOM 2518 O O . ASP A 1 377 ? -46.058 27.696 -45.265 1.00 39.87 397 ASP A O 1
ATOM 2523 N N . LEU A 1 378 ? -48.210 27.111 -44.745 1.00 33.72 398 LEU A N 1
ATOM 2524 C CA . LEU A 1 378 ? -48.305 27.759 -43.438 1.00 31.55 398 LEU A CA 1
ATOM 2525 C C . LEU A 1 378 ? -47.318 27.146 -42.463 1.00 37.51 398 LEU A C 1
ATOM 2526 O O . LEU A 1 378 ? -46.628 27.884 -41.756 1.00 38.94 398 LEU A O 1
ATOM 2531 N N . TRP A 1 379 ? -47.227 25.801 -42.441 1.00 33.45 399 TRP A N 1
ATOM 2532 C CA . TRP A 1 379 ? -46.296 25.070 -41.587 1.00 33.31 399 TRP A CA 1
ATOM 2533 C C . TRP A 1 379 ? -44.869 25.534 -41.899 1.00 40.06 399 TRP A C 1
ATOM 2534 O O . TRP A 1 379 ? -44.136 25.924 -40.990 1.00 39.76 399 TRP A O 1
ATOM 2545 N N . GLU A 1 380 ? -44.511 25.536 -43.199 1.00 38.32 400 GLU A N 1
ATOM 2546 C CA . GLU A 1 380 ? -43.208 25.938 -43.726 1.00 39.11 400 GLU A CA 1
ATOM 2547 C C . GLU A 1 380 ? -42.891 27.411 -43.466 1.00 43.99 400 GLU A C 1
ATOM 2548 O O . GLU A 1 380 ? -41.731 27.742 -43.208 1.00 44.96 400 GLU A O 1
ATOM 2554 N N . ALA A 1 381 ? -43.917 28.290 -43.526 1.00 39.50 401 ALA A N 1
ATOM 2555 C CA . ALA A 1 381 ? -43.769 29.723 -43.245 1.00 38.87 401 ALA A CA 1
ATOM 2556 C C . ALA A 1 381 ? -43.458 29.922 -41.763 1.00 43.38 401 ALA A C 1
ATOM 2557 O O . ALA A 1 381 ? -42.716 30.844 -41.423 1.00 44.68 401 ALA A O 1
ATOM 2559 N N . ASP A 1 382 ? -44.012 29.038 -40.888 1.00 38.16 402 ASP A N 1
ATOM 2560 C CA . ASP A 1 382 ? -43.801 29.033 -39.441 1.00 36.84 402 ASP A CA 1
ATOM 2561 C C . ASP A 1 382 ? -42.420 28.498 -39.086 1.00 41.57 402 ASP A C 1
ATOM 2562 O O . ASP A 1 382 ? -41.774 29.062 -38.199 1.00 42.33 402 ASP A O 1
ATOM 2567 N N . LEU A 1 383 ? -41.945 27.439 -39.786 1.00 37.70 403 LEU A N 1
ATOM 2568 C CA . LEU A 1 383 ? -40.597 26.892 -39.574 1.00 38.53 403 LEU A CA 1
ATOM 2569 C C . LEU A 1 383 ? -39.587 28.002 -39.884 1.00 43.31 403 LEU A C 1
ATOM 2570 O O . LEU A 1 383 ? -38.579 28.150 -39.182 1.00 44.15 403 LEU A O 1
ATOM 2575 N N . ALA A 1 384 ? -39.887 28.788 -40.938 1.00 38.84 404 ALA A N 1
ATOM 2576 C CA . ALA A 1 384 ? -39.096 29.920 -41.393 1.00 39.19 404 ALA A CA 1
ATOM 2577 C C . ALA A 1 384 ? -39.064 30.984 -40.300 1.00 42.99 404 ALA A C 1
ATOM 2578 O O . ALA A 1 384 ? -37.976 31.422 -39.933 1.00 45.00 404 ALA A O 1
ATOM 2580 N N . ARG A 1 385 ? -40.245 31.343 -39.738 1.00 36.54 405 ARG A N 1
ATOM 2581 C CA . ARG A 1 385 ? -40.395 32.305 -38.643 1.00 35.16 405 ARG A CA 1
ATOM 2582 C C . ARG A 1 385 ? -39.546 31.936 -37.423 1.00 40.55 405 ARG A C 1
ATOM 2583 O O . ARG A 1 385 ? -38.799 32.794 -36.942 1.00 41.87 405 ARG A O 1
ATOM 2591 N N . ILE A 1 386 ? -39.630 30.662 -36.939 1.00 36.21 406 ILE A N 1
ATOM 2592 C CA . ILE A 1 386 ? -38.842 30.173 -35.784 1.00 35.83 406 ILE A CA 1
ATOM 2593 C C . ILE A 1 386 ? -37.339 30.411 -36.017 1.00 44.19 406 ILE A C 1
ATOM 2594 O O . ILE A 1 386 ? -36.650 30.898 -35.122 1.00 45.53 406 ILE A O 1
ATOM 2599 N N . ALA A 1 387 ? -36.862 30.131 -37.238 1.00 43.03 407 ALA A N 1
ATOM 2600 C CA . ALA A 1 387 ? -35.466 30.297 -37.649 1.00 45.24 407 ALA A CA 1
ATOM 2601 C C . ALA A 1 387 ? -35.007 31.766 -37.629 1.00 50.41 407 ALA A C 1
ATOM 2602 O O . ALA A 1 387 ? -33.816 32.040 -37.426 1.00 50.62 407 ALA A O 1
ATOM 2604 N N . ASP A 1 388 ? -35.966 32.697 -37.811 1.00 46.66 408 ASP A N 1
ATOM 2605 C CA . ASP A 1 388 ? -35.754 34.140 -37.834 1.00 46.88 408 ASP A CA 1
ATOM 2606 C C . ASP A 1 388 ? -35.941 34.768 -36.436 1.00 51.62 408 ASP A C 1
ATOM 2607 O O . ASP A 1 388 ? -35.910 35.991 -36.286 1.00 53.08 408 ASP A O 1
ATOM 2612 N N . GLY A 1 389 ? -36.113 33.923 -35.424 1.00 46.42 409 GLY A N 1
ATOM 2613 C CA . GLY A 1 389 ? -36.320 34.354 -34.048 1.00 44.49 409 GLY A CA 1
ATOM 2614 C C . GLY A 1 389 ? -37.726 34.839 -33.773 1.00 43.36 409 GLY A C 1
ATOM 2615 O O . GLY A 1 389 ? -37.968 35.484 -32.742 1.00 42.73 409 GLY A O 1
ATOM 2616 N N . ARG A 1 390 ? -38.658 34.529 -34.699 1.00 35.91 410 ARG A N 1
ATOM 2617 C CA . ARG A 1 390 ? -40.056 34.932 -34.606 1.00 33.42 410 ARG A CA 1
ATOM 2618 C C . ARG A 1 390 ? -40.974 33.806 -34.112 1.00 35.59 410 ARG A C 1
ATOM 2619 O O . ARG A 1 390 ? -40.636 32.626 -34.220 1.00 35.37 410 ARG A O 1
ATOM 2627 N N . VAL A 1 391 ? -42.115 34.184 -33.532 1.00 30.95 411 VAL A N 1
ATOM 2628 C CA . VAL A 1 391 ? -43.074 33.240 -32.969 1.00 30.07 411 VAL A CA 1
ATOM 2629 C C . VAL A 1 391 ? -44.022 32.733 -34.068 1.00 34.47 411 VAL A C 1
ATOM 2630 O O . VAL A 1 391 ? -44.603 33.546 -34.796 1.00 34.44 411 VAL A O 1
ATOM 2634 N N . PRO A 1 392 ? -44.209 31.398 -34.197 1.00 30.56 412 PRO A N 1
ATOM 2635 C CA . PRO A 1 392 ? -45.139 30.879 -35.205 1.00 29.88 412 PRO A CA 1
ATOM 2636 C C . PRO A 1 392 ? -46.566 31.420 -35.036 1.00 32.24 412 PRO A C 1
ATOM 2637 O O . PRO A 1 392 ? -46.948 31.784 -33.930 1.00 32.18 412 PRO A O 1
ATOM 2641 N N . LEU A 1 393 ? -47.319 31.527 -36.143 1.00 27.70 413 LEU A N 1
ATOM 2642 C CA . LEU A 1 393 ? -48.686 32.050 -36.176 1.00 26.28 413 LEU A CA 1
ATOM 2643 C C . LEU A 1 393 ? -49.727 30.937 -36.210 1.00 32.12 413 LEU A C 1
ATOM 2644 O O . LEU A 1 393 ? -50.886 31.176 -35.841 1.00 31.48 413 LEU A O 1
ATOM 2649 N N . TYR A 1 394 ? -49.337 29.740 -36.703 1.00 30.23 414 TYR A N 1
ATOM 2650 C CA . TYR A 1 394 ? -50.265 28.629 -36.914 1.00 29.97 414 TYR A CA 1
ATOM 2651 C C . TYR A 1 394 ? -49.992 27.391 -36.037 1.00 35.79 414 TYR A C 1
ATOM 2652 O O . TYR A 1 394 ? -50.948 26.809 -35.517 1.00 35.97 414 TYR A O 1
ATOM 2661 N N . MET A 1 395 ? -48.714 27.030 -35.817 1.00 32.57 415 MET A N 1
ATOM 2662 C CA . MET A 1 395 ? -48.335 25.896 -34.964 1.00 32.18 415 MET A CA 1
ATOM 2663 C C . MET A 1 395 ? -48.888 26.098 -33.562 1.00 35.93 415 MET A C 1
ATOM 2664 O O . MET A 1 395 ? -48.921 27.228 -33.076 1.00 34.75 415 MET A O 1
ATOM 2669 N N . ILE A 1 396 ? -49.314 25.005 -32.903 1.00 33.22 416 ILE A N 1
ATOM 2670 C CA . ILE A 1 396 ? -49.862 25.072 -31.544 1.00 31.69 416 ILE A CA 1
ATOM 2671 C C . ILE A 1 396 ? -48.760 25.315 -30.485 1.00 37.18 416 ILE A C 1
ATOM 2672 O O . ILE A 1 396 ? -49.097 25.614 -29.340 1.00 38.39 416 ILE A O 1
ATOM 2677 N N . THR A 1 397 ? -47.462 25.240 -30.861 1.00 33.37 417 THR A N 1
ATOM 2678 C CA . THR A 1 397 ? -46.356 25.511 -29.931 1.00 33.43 417 THR A CA 1
ATOM 2679 C C . THR A 1 397 ? -46.156 27.017 -29.699 1.00 38.24 417 THR A C 1
ATOM 2680 O O . THR A 1 397 ? -45.344 27.414 -28.857 1.00 39.72 417 THR A O 1
ATOM 2684 N N . ARG A 1 398 ? -46.899 27.852 -30.427 1.00 33.29 418 ARG A N 1
ATOM 2685 C CA . ARG A 1 398 ? -46.820 29.304 -30.327 1.00 32.41 418 ARG A CA 1
ATOM 2686 C C . ARG A 1 398 ? -47.321 29.840 -28.975 1.00 39.33 418 ARG A C 1
ATOM 2687 O O . ARG A 1 398 ? -47.302 31.055 -28.761 1.00 39.54 418 ARG A O 1
ATOM 2695 N N . PHE A 1 399 ? -47.807 28.942 -28.089 1.00 37.51 419 PHE A N 1
ATOM 2696 C CA . PHE A 1 399 ? -48.334 29.281 -26.770 1.00 37.65 419 PHE A CA 1
ATOM 2697 C C . PHE A 1 399 ? -47.397 28.845 -25.652 1.00 48.90 419 PHE A C 1
ATOM 2698 O O . PHE A 1 399 ? -47.246 29.553 -24.656 1.00 48.12 419 PHE A O 1
ATOM 2706 N N . THR A 1 400 ? -46.783 27.672 -25.826 1.00 51.73 420 THR A N 1
ATOM 2707 C CA . THR A 1 400 ? -45.832 27.052 -24.898 1.00 54.85 420 THR A CA 1
ATOM 2708 C C . THR A 1 400 ? -44.497 27.834 -24.819 1.00 62.93 420 THR A C 1
ATOM 2709 O O . THR A 1 400 ? -43.943 27.991 -23.729 1.00 63.98 420 THR A O 1
ATOM 2713 N N . GLY A 1 401 ? -43.998 28.283 -25.973 1.00 60.50 421 GLY A N 1
ATOM 2714 C CA . GLY A 1 401 ? -42.744 29.015 -26.092 1.00 61.41 421 GLY A CA 1
ATOM 2715 C C . GLY A 1 401 ? -41.652 28.248 -26.813 1.00 68.40 421 GLY A C 1
ATOM 2716 O O . GLY A 1 401 ? -40.481 28.637 -26.749 1.00 68.60 421 GLY A O 1
ATOM 2717 N N . GLY A 1 402 ? -42.031 27.159 -27.488 1.00 67.25 422 GLY A N 1
ATOM 2718 C CA . GLY A 1 402 ? -41.094 26.324 -28.231 1.00 69.68 422 GLY A CA 1
ATOM 2719 C C . GLY A 1 402 ? -41.285 24.829 -28.094 1.00 78.04 422 GLY A C 1
ATOM 2720 O O . GLY A 1 402 ? -41.392 24.126 -29.104 1.00 78.00 422 GLY A O 1
ATOM 2721 N N . SER A 1 403 ? -41.304 24.332 -26.843 1.00 78.02 423 SER A N 1
ATOM 2722 C CA . SER A 1 403 ? -41.433 22.910 -26.508 1.00 79.78 423 SER A CA 1
ATOM 2723 C C . SER A 1 403 ? -42.808 22.292 -26.798 1.00 85.76 423 SER A C 1
ATOM 2724 O O . SER A 1 403 ? -43.842 22.913 -26.535 1.00 84.03 423 SER A O 1
ATOM 2727 N N . ASP A 1 404 ? -42.799 21.053 -27.330 1.00 85.16 424 ASP A N 1
ATOM 2728 C CA . ASP A 1 404 ? -43.996 20.252 -27.613 1.00 85.60 424 ASP A CA 1
ATOM 2729 C C . ASP A 1 404 ? -44.271 19.377 -26.377 1.00 90.90 424 ASP A C 1
ATOM 2730 O O . ASP A 1 404 ? -45.410 18.954 -26.153 1.00 90.29 424 ASP A O 1
ATOM 2735 N N . THR A 1 405 ? -43.204 19.123 -25.584 1.00 88.59 425 THR A N 1
ATOM 2736 C CA . THR A 1 405 ? -43.156 18.313 -24.362 1.00 88.90 425 THR A CA 1
ATOM 2737 C C . THR A 1 405 ? -44.025 18.825 -23.203 1.00 92.58 425 THR A C 1
ATOM 2738 O O . THR A 1 405 ? -44.431 18.012 -22.367 1.00 92.95 425 THR A O 1
ATOM 2742 N N . THR A 1 406 ? -44.290 20.150 -23.123 1.00 87.94 426 THR A N 1
ATOM 2743 C CA . THR A 1 406 ? -45.094 20.728 -22.030 1.00 86.68 426 THR A CA 1
ATOM 2744 C C . THR A 1 406 ? -46.574 20.297 -22.087 1.00 87.97 426 THR A C 1
ATOM 2745 O O . THR A 1 406 ? -47.151 19.991 -21.042 1.00 87.76 426 THR A O 1
ATOM 2749 N N . LEU A 1 407 ? -47.168 20.246 -23.297 1.00 82.06 427 LEU A N 1
ATOM 2750 C CA . LEU A 1 407 ? -48.566 19.840 -23.514 1.00 80.22 427 LEU A CA 1
ATOM 2751 C C . LEU A 1 407 ? -48.775 18.332 -23.285 1.00 81.59 427 LEU A C 1
ATOM 2752 O O . LEU A 1 407 ? -49.899 17.910 -23.012 1.00 80.64 427 LEU A O 1
ATOM 2757 N N . GLN A 1 408 ? -47.698 17.530 -23.417 1.00 76.80 428 GLN A N 1
ATOM 2758 C CA . GLN A 1 408 ? -47.698 16.067 -23.278 1.00 76.41 428 GLN A CA 1
ATOM 2759 C C . GLN A 1 408 ? -48.110 15.558 -21.891 1.00 76.61 428 GLN A C 1
ATOM 2760 O O . GLN A 1 408 ? -48.676 14.465 -21.794 1.00 77.40 428 GLN A O 1
ATOM 2766 N N . SER A 1 409 ? -47.822 16.339 -20.825 1.00 68.44 429 SER A N 1
ATOM 2767 C CA . SER A 1 409 ? -48.137 15.990 -19.434 1.00 65.96 429 SER A CA 1
ATOM 2768 C C . SER A 1 409 ? -49.643 16.096 -19.087 1.00 62.84 429 SER A C 1
ATOM 2769 O O . SER A 1 409 ? -50.037 15.790 -17.956 1.00 62.61 429 SER A O 1
ATOM 2772 N N . PHE A 1 410 ? -50.476 16.497 -20.073 1.00 53.50 430 PHE A N 1
ATOM 2773 C CA . PHE A 1 410 ? -51.931 16.651 -19.960 1.00 49.90 430 PHE A CA 1
ATOM 2774 C C . PHE A 1 410 ? -52.627 15.293 -20.081 1.00 53.14 430 PHE A C 1
ATOM 2775 O O . PHE A 1 410 ? -52.352 14.535 -21.011 1.00 52.98 430 PHE A O 1
ATOM 2783 N N . SER A 1 411 ? -53.536 15.010 -19.135 1.00 49.46 431 SER A N 1
ATOM 2784 C CA . SER A 1 411 ? -54.283 13.753 -18.977 1.00 50.09 431 SER A CA 1
ATOM 2785 C C . SER A 1 411 ? -55.358 13.434 -20.049 1.00 52.46 431 SER A C 1
ATOM 2786 O O . SER A 1 411 ? -55.735 12.268 -20.191 1.00 54.32 431 SER A O 1
ATOM 2789 N N . GLY A 1 412 ? -55.836 14.433 -20.775 1.00 45.43 432 GLY A N 1
ATOM 2790 C CA . GLY A 1 412 ? -56.870 14.244 -21.789 1.00 44.75 432 GLY A CA 1
ATOM 2791 C C . GLY A 1 412 ? -56.622 13.202 -22.869 1.00 49.22 432 GLY A C 1
ATOM 2792 O O . GLY A 1 412 ? -55.478 12.809 -23.142 1.00 49.79 432 GLY A O 1
ATOM 2793 N N . GLY A 1 413 ? -57.716 12.798 -23.510 1.00 44.74 433 GLY A N 1
ATOM 2794 C CA . GLY A 1 413 ? -57.735 11.794 -24.570 1.00 44.61 433 GLY A CA 1
ATOM 2795 C C . GLY A 1 413 ? -57.017 12.155 -25.857 1.00 45.62 433 GLY A C 1
ATOM 2796 O O . GLY A 1 413 ? -56.478 13.259 -25.972 1.00 44.90 433 GLY A O 1
ATOM 2797 N N . PRO A 1 414 ? -57.002 11.232 -26.860 1.00 39.69 434 PRO A N 1
ATOM 2798 C CA . PRO A 1 414 ? -56.277 11.503 -28.117 1.00 38.74 434 PRO A CA 1
ATOM 2799 C C . PRO A 1 414 ? -56.734 12.741 -28.874 1.00 41.44 434 PRO A C 1
ATOM 2800 O O . PRO A 1 414 ? -55.960 13.322 -29.652 1.00 40.93 434 PRO A O 1
ATOM 2804 N N . LEU A 1 415 ? -58.001 13.126 -28.652 1.00 36.30 435 LEU A N 1
ATOM 2805 C CA . LEU A 1 415 ? -58.614 14.284 -29.269 1.00 34.32 435 LEU A CA 1
ATOM 2806 C C . LEU A 1 415 ? -59.084 15.255 -28.220 1.00 37.95 435 LEU A C 1
ATOM 2807 O O . LEU A 1 415 ? -60.274 15.388 -27.902 1.00 37.69 435 LEU A O 1
ATOM 2812 N N . SER A 1 416 ? -58.084 15.909 -27.652 1.00 34.38 436 SER A N 1
ATOM 2813 C CA . SER A 1 416 ? -58.216 16.916 -26.617 1.00 33.61 436 SER A CA 1
ATOM 2814 C C . SER A 1 416 ? -57.134 17.942 -26.845 1.00 37.94 436 SER A C 1
ATOM 2815 O O . SER A 1 416 ? -56.046 17.625 -27.349 1.00 37.24 436 SER A O 1
ATOM 2818 N N . PHE A 1 417 ? -57.444 19.176 -26.493 1.00 34.17 437 PHE A N 1
ATOM 2819 C CA . PHE A 1 417 ? -56.489 20.255 -26.602 1.00 33.11 437 PHE A CA 1
ATOM 2820 C C . PHE A 1 417 ? -56.571 21.066 -25.326 1.00 35.95 437 PHE A C 1
ATOM 2821 O O . PHE A 1 417 ? -57.681 21.372 -24.869 1.00 36.64 437 PHE A O 1
ATOM 2829 N N . ALA A 1 418 ? -55.406 21.360 -24.722 1.00 29.84 438 ALA A N 1
ATOM 2830 C CA . ALA A 1 418 ? -55.318 22.170 -23.509 1.00 28.58 438 ALA A CA 1
ATOM 2831 C C . ALA A 1 418 ? -54.045 22.964 -23.453 1.00 32.43 438 ALA A C 1
ATOM 2832 O O . ALA A 1 418 ? -53.100 22.647 -24.152 1.00 33.07 438 ALA A O 1
ATOM 2834 N N . LEU A 1 419 ? -54.007 23.999 -22.631 1.00 30.23 439 LEU A N 1
ATOM 2835 C CA . LEU A 1 419 ? -52.807 24.823 -22.508 1.00 30.67 439 LEU A CA 1
ATOM 2836 C C . LEU A 1 419 ? -52.405 25.023 -21.049 1.00 35.52 439 LEU A C 1
ATOM 2837 O O . LEU A 1 419 ? -53.294 25.157 -20.209 1.00 34.15 439 LEU A O 1
ATOM 2842 N N . PRO A 1 420 ? -51.086 25.061 -20.716 1.00 34.02 440 PRO A N 1
ATOM 2843 C CA . PRO A 1 420 ? -50.693 25.310 -19.309 1.00 33.97 440 PRO A CA 1
ATOM 2844 C C . PRO A 1 420 ? -50.967 26.755 -18.924 1.00 39.07 440 PRO A C 1
ATOM 2845 O O . PRO A 1 420 ? -50.618 27.662 -19.681 1.00 40.33 440 PRO A O 1
ATOM 2849 N N . VAL A 1 421 ? -51.624 26.975 -17.781 1.00 35.23 441 VAL A N 1
ATOM 2850 C CA . VAL A 1 421 ? -51.931 28.326 -17.303 1.00 34.48 441 VAL A CA 1
ATOM 2851 C C . VAL A 1 421 ? -50.760 28.816 -16.429 1.00 40.17 441 VAL A C 1
ATOM 2852 O O . VAL A 1 421 ? -50.325 28.113 -15.507 1.00 41.13 441 VAL A O 1
ATOM 2856 N N . THR A 1 422 ? -50.226 29.996 -16.759 1.00 36.42 442 THR A N 1
ATOM 2857 C CA . THR A 1 422 ? -49.077 30.586 -16.070 1.00 36.79 442 THR A CA 1
ATOM 2858 C C . THR A 1 422 ? -49.484 31.779 -15.238 1.00 42.92 442 THR A C 1
ATOM 2859 O O . THR A 1 422 ? -48.780 32.141 -14.290 1.00 44.45 442 THR A O 1
ATOM 2863 N N . SER A 1 423 ? -50.631 32.388 -15.570 1.00 39.57 443 SER A N 1
ATOM 2864 C CA . SER A 1 423 ? -51.164 33.498 -14.785 1.00 39.46 443 SER A CA 1
ATOM 2865 C C . SER A 1 423 ? -51.673 32.891 -13.492 1.00 44.98 443 SER A C 1
ATOM 2866 O O . SER A 1 423 ? -52.124 31.748 -13.492 1.00 44.73 443 SER A O 1
ATOM 2869 N N . HIS A 1 424 ? -51.572 33.621 -12.388 1.00 43.43 444 HIS A N 1
ATOM 2870 C CA . HIS A 1 424 ? -52.064 33.129 -11.110 1.00 43.26 444 HIS A CA 1
ATOM 2871 C C . HIS A 1 424 ? -53.564 32.944 -11.224 1.00 43.69 444 HIS A C 1
ATOM 2872 O O . HIS A 1 424 ? -54.234 33.774 -11.841 1.00 43.49 444 HIS A O 1
ATOM 2879 N N . SER A 1 425 ? -54.082 31.863 -10.643 1.00 37.98 445 SER A N 1
ATOM 2880 C CA . SER A 1 425 ? -55.509 31.592 -10.522 1.00 36.24 445 SER A CA 1
ATOM 2881 C C . SER A 1 425 ? -55.669 31.017 -9.118 1.00 39.87 445 SER A C 1
ATOM 2882 O O . SER A 1 425 ? -55.388 29.838 -8.873 1.00 40.49 445 SER A O 1
ATOM 2885 N N . GLN A 1 426 ? -56.002 31.911 -8.171 1.00 34.29 446 GLN A N 1
ATOM 2886 C CA . GLN A 1 426 ? -56.114 31.617 -6.748 1.00 33.02 446 GLN A CA 1
ATOM 2887 C C . GLN A 1 426 ? -57.441 30.972 -6.389 1.00 36.89 446 GLN A C 1
ATOM 2888 O O . GLN A 1 426 ? -58.493 31.594 -6.551 1.00 36.18 446 GLN A O 1
ATOM 2894 N N . SER A 1 427 ? -57.389 29.746 -5.852 1.00 34.18 447 SER A N 1
ATOM 2895 C CA . SER A 1 427 ? -58.592 29.013 -5.467 1.00 34.17 447 SER A CA 1
ATOM 2896 C C . SER A 1 427 ? -58.990 29.297 -4.037 1.00 37.69 447 SER A C 1
ATOM 2897 O O . SER A 1 427 ? -58.201 29.022 -3.137 1.00 38.16 447 SER A O 1
ATOM 2900 N N . LEU A 1 428 ? -60.223 29.795 -3.806 1.00 33.05 448 LEU A N 1
ATOM 2901 C CA . LEU A 1 428 ? -60.685 30.019 -2.435 1.00 32.73 448 LEU A CA 1
ATOM 2902 C C . LEU A 1 428 ? -61.275 28.710 -1.925 1.00 35.67 448 LEU A C 1
ATOM 2903 O O . LEU A 1 428 ? -62.205 28.178 -2.538 1.00 35.29 448 LEU A O 1
ATOM 2908 N N . VAL A 1 429 ? -60.707 28.170 -0.828 1.00 31.76 449 VAL A N 1
ATOM 2909 C CA . VAL A 1 429 ? -61.152 26.926 -0.170 1.00 30.70 449 VAL A CA 1
ATOM 2910 C C . VAL A 1 429 ? -61.616 27.272 1.235 1.00 36.02 449 VAL A C 1
ATOM 2911 O O . VAL A 1 429 ? -60.927 28.028 1.926 1.00 37.44 449 VAL A O 1
ATOM 2915 N N . THR A 1 430 ? -62.768 26.727 1.663 1.00 31.78 450 THR A N 1
ATOM 2916 C CA . THR A 1 430 ? -63.256 26.964 3.013 1.00 32.19 450 THR A CA 1
ATOM 2917 C C . THR A 1 430 ? -63.308 25.658 3.790 1.00 38.30 450 THR A C 1
ATOM 2918 O O . THR A 1 430 ? -64.026 24.728 3.402 1.00 39.45 450 THR A O 1
ATOM 2922 N N . LEU A 1 431 ? -62.532 25.603 4.890 1.00 34.14 451 LEU A N 1
ATOM 2923 C CA . LEU A 1 431 ? -62.437 24.473 5.804 1.00 33.97 451 LEU A CA 1
ATOM 2924 C C . LEU A 1 431 ? -63.265 24.755 7.051 1.00 40.22 451 LEU A C 1
ATOM 2925 O O . LEU A 1 431 ? -63.098 25.795 7.690 1.00 40.76 451 LEU A O 1
ATOM 2930 N N . SER A 1 432 ? -64.169 23.831 7.383 1.00 37.56 452 SER A N 1
ATOM 2931 C CA . SER A 1 432 ? -65.073 23.907 8.525 1.00 38.01 452 SER A CA 1
ATOM 2932 C C . SER A 1 432 ? -64.742 22.711 9.442 1.00 42.26 452 SER A C 1
ATOM 2933 O O . SER A 1 432 ? -65.082 21.567 9.108 1.00 43.37 452 SER A O 1
ATOM 2936 N N . VAL A 1 433 ? -64.015 22.966 10.562 1.00 37.00 453 VAL A N 1
ATOM 2937 C CA . VAL A 1 433 ? -63.524 21.911 11.467 1.00 36.81 453 VAL A CA 1
ATOM 2938 C C . VAL A 1 433 ? -64.077 21.977 12.912 1.00 42.91 453 VAL A C 1
ATOM 2939 O O . VAL A 1 433 ? -64.167 23.059 13.492 1.00 42.53 453 VAL A O 1
ATOM 2943 N N . ALA A 1 434 ? -64.387 20.800 13.504 1.00 40.84 454 ALA A N 1
ATOM 2944 C CA . ALA A 1 434 ? -64.827 20.677 14.900 1.00 41.47 454 ALA A CA 1
ATOM 2945 C C . ALA A 1 434 ? -63.552 20.612 15.784 1.00 46.00 454 ALA A C 1
ATOM 2946 O O . ALA A 1 434 ? -62.998 19.536 16.038 1.00 45.99 454 ALA A O 1
ATOM 2948 N N . ALA A 1 435 ? -63.056 21.805 16.174 1.00 41.98 455 ALA A N 1
ATOM 2949 C CA . ALA A 1 435 ? -61.833 22.018 16.946 1.00 41.56 455 ALA A CA 1
ATOM 2950 C C . ALA A 1 435 ? -61.956 23.252 17.842 1.00 45.11 455 ALA A C 1
ATOM 2951 O O . ALA A 1 435 ? -62.892 24.030 17.678 1.00 43.22 455 ALA A O 1
ATOM 2953 N N . ASP A 1 436 ? -61.023 23.417 18.802 1.00 43.78 456 ASP A N 1
ATOM 2954 C CA . ASP A 1 436 ? -60.996 24.545 19.734 1.00 44.47 456 ASP A CA 1
ATOM 2955 C C . ASP A 1 436 ? -60.427 25.790 19.064 1.00 48.38 456 ASP A C 1
ATOM 2956 O O . ASP A 1 436 ? -60.913 26.898 19.296 1.00 49.66 456 ASP A O 1
ATOM 2961 N N . GLY A 1 437 ? -59.397 25.601 18.252 1.00 42.58 457 GLY A N 1
ATOM 2962 C CA . GLY A 1 437 ? -58.732 26.692 17.560 1.00 41.02 457 GLY A CA 1
ATOM 2963 C C . GLY A 1 437 ? -57.858 26.201 16.437 1.00 44.66 457 GLY A C 1
ATOM 2964 O O . GLY A 1 437 ? -57.897 25.024 16.079 1.00 45.36 457 GLY A O 1
ATOM 2965 N N . VAL A 1 438 ? -57.078 27.112 15.864 1.00 40.19 458 VAL A N 1
ATOM 2966 C CA . VAL A 1 438 ? -56.190 26.825 14.743 1.00 39.02 458 VAL A CA 1
ATOM 2967 C C . VAL A 1 438 ? -54.970 27.732 14.775 1.00 41.64 458 VAL A C 1
ATOM 2968 O O . VAL A 1 438 ? -55.000 28.810 15.384 1.00 41.43 458 VAL A O 1
ATOM 2972 N N . ARG A 1 439 ? -53.894 27.266 14.134 1.00 36.74 459 ARG A N 1
ATOM 2973 C CA . ARG A 1 439 ? -52.653 27.992 13.936 1.00 35.68 459 ARG A CA 1
ATOM 2974 C 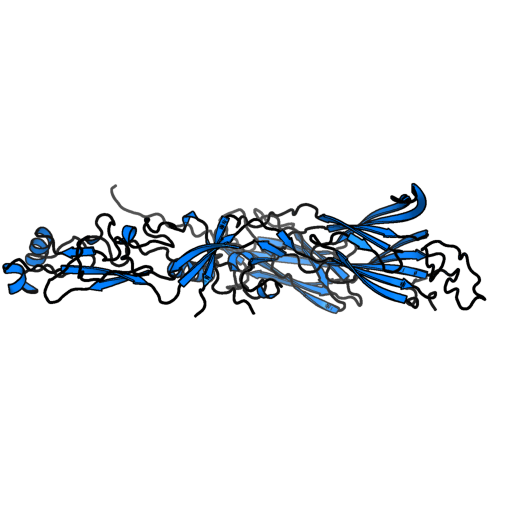C . ARG A 1 439 ? -52.083 27.586 12.588 1.00 40.18 459 ARG A C 1
ATOM 2975 O O . ARG A 1 439 ? -52.450 26.528 12.055 1.00 40.22 459 ARG A O 1
ATOM 2983 N N . LEU A 1 440 ? -51.239 28.452 12.015 1.00 35.77 460 LEU A N 1
ATOM 2984 C CA . LEU A 1 440 ? -50.635 28.225 10.721 1.00 35.44 460 LEU A CA 1
ATOM 2985 C C . LEU A 1 440 ? -49.145 28.016 10.915 1.00 40.59 460 LEU A C 1
ATOM 2986 O O . LEU A 1 440 ? -48.507 28.819 11.591 1.00 40.96 460 LEU A O 1
ATOM 2991 N N . VAL A 1 441 ? -48.598 26.926 10.344 1.00 36.55 461 VAL A N 1
ATOM 2992 C CA . VAL A 1 441 ? -47.178 26.584 10.444 1.00 36.53 461 VAL A CA 1
ATOM 2993 C C . VAL A 1 441 ? -46.577 26.524 9.021 1.00 41.74 461 VAL A C 1
ATOM 2994 O O . VAL A 1 441 ? -46.751 25.526 8.311 1.00 42.43 461 VAL A O 1
ATOM 2998 N N . THR A 1 442 ? -45.865 27.596 8.618 1.00 37.73 462 THR A N 1
ATOM 2999 C CA . THR A 1 442 ? -45.254 27.744 7.291 1.00 36.72 462 THR A CA 1
ATOM 3000 C C . THR A 1 442 ? -43.760 27.482 7.315 1.00 41.33 462 THR A C 1
ATOM 3001 O O . THR A 1 442 ? -43.066 27.981 8.195 1.00 41.35 462 THR A O 1
ATOM 3005 N N . ASN A 1 443 ? -43.262 26.723 6.335 1.00 38.90 463 ASN A N 1
ATOM 3006 C CA . ASN A 1 443 ? -41.831 26.445 6.201 1.00 40.30 463 ASN A CA 1
ATOM 3007 C C . ASN A 1 443 ? -41.176 27.625 5.485 1.00 44.62 463 ASN A C 1
ATOM 3008 O O . ASN A 1 443 ? -41.686 28.055 4.443 1.00 44.75 463 ASN A O 1
ATOM 3013 N N . ARG A 1 444 ? -40.043 28.123 5.994 1.00 40.49 464 ARG A N 1
ATOM 3014 C CA . ARG A 1 444 ? -39.354 29.202 5.301 1.00 40.56 464 ARG A CA 1
ATOM 3015 C C . ARG A 1 444 ? -37.900 28.865 5.024 1.00 47.48 464 ARG A C 1
ATOM 3016 O O . ARG A 1 444 ? -37.022 29.154 5.845 1.00 48.45 464 ARG A O 1
ATOM 3024 N N . SER A 1 445 ? -37.643 28.278 3.843 1.00 44.31 465 SER A N 1
ATOM 3025 C CA . SER A 1 445 ? -36.290 27.964 3.410 1.00 44.99 465 SER A CA 1
ATOM 3026 C C . SER A 1 445 ? -35.779 29.094 2.509 1.00 49.51 465 SER A C 1
ATOM 3027 O O . SER A 1 445 ? -36.552 29.625 1.698 1.00 46.73 465 SER A O 1
ATOM 3030 N N . PRO A 1 446 ? -34.495 29.506 2.663 1.00 48.56 466 PRO A N 1
ATOM 3031 C CA . PRO A 1 446 ? -33.962 30.578 1.800 1.00 48.40 466 PRO A CA 1
ATOM 3032 C C . PRO A 1 446 ? -33.662 30.078 0.389 1.00 51.59 466 PRO A C 1
ATOM 3033 O O . PRO A 1 446 ? -33.611 28.872 0.153 1.00 51.72 466 PRO A O 1
ATOM 3037 N N . GLY A 1 447 ? -33.471 31.005 -0.536 1.00 47.55 467 GLY A N 1
ATOM 3038 C CA . GLY A 1 447 ? -33.209 30.650 -1.923 1.00 46.98 467 GLY A CA 1
ATOM 3039 C C . GLY A 1 447 ? -32.152 31.477 -2.609 1.00 51.05 467 GLY A C 1
ATOM 3040 O O . GLY A 1 447 ? -31.705 32.498 -2.078 1.00 51.26 467 GLY A O 1
ATOM 3041 N N . LYS A 1 448 ? -31.759 31.028 -3.813 1.00 47.62 468 LYS A N 1
ATOM 3042 C CA . LYS A 1 448 ? -30.760 31.671 -4.664 1.00 47.95 468 LYS A CA 1
ATOM 3043 C C . LYS A 1 448 ? -31.063 31.468 -6.147 1.00 50.85 468 LYS A C 1
ATOM 3044 O O . LYS A 1 448 ? -31.435 30.366 -6.548 1.00 51.20 468 LYS A O 1
ATOM 3050 N N . ILE A 1 449 ? -30.936 32.539 -6.952 1.00 45.67 469 ILE A N 1
ATOM 3051 C CA . ILE A 1 449 ? -31.117 32.488 -8.408 1.00 44.31 469 ILE A CA 1
ATOM 3052 C C . ILE A 1 449 ? -29.751 32.032 -8.972 1.00 49.99 469 ILE A C 1
ATOM 3053 O O . ILE A 1 449 ? -28.734 32.719 -8.790 1.00 51.23 469 ILE A O 1
ATOM 3058 N N . THR A 1 450 ? -29.734 30.837 -9.578 1.00 45.59 470 THR A N 1
ATOM 3059 C CA . THR A 1 450 ? -28.538 30.186 -10.117 1.00 46.50 470 THR A CA 1
ATOM 3060 C C . THR A 1 450 ? -28.350 30.437 -11.602 1.00 50.38 470 THR A C 1
ATOM 3061 O O . THR A 1 450 ? -27.325 30.059 -12.166 1.00 52.82 470 THR A O 1
ATOM 3065 N N . GLY A 1 451 ? -29.338 31.067 -12.217 1.00 44.72 471 GLY A N 1
ATOM 3066 C CA . GLY A 1 451 ? -29.326 31.416 -13.627 1.00 44.24 471 GLY A CA 1
ATOM 3067 C C . GLY A 1 451 ? -30.572 32.160 -14.054 1.00 46.99 471 GLY A C 1
ATOM 3068 O O . GLY A 1 451 ? -31.643 31.975 -13.468 1.00 46.00 471 GLY A O 1
ATOM 3069 N N . ALA A 1 452 ? -30.432 33.015 -15.084 1.00 43.68 472 ALA A N 1
ATOM 3070 C CA . ALA A 1 452 ? -31.504 33.811 -15.682 1.00 41.81 472 ALA A CA 1
ATOM 3071 C C . ALA A 1 452 ? -31.060 34.269 -17.057 1.00 46.82 472 ALA A C 1
ATOM 3072 O O . ALA A 1 452 ? -29.991 34.869 -17.194 1.00 48.49 472 ALA A O 1
ATOM 3074 N N . ALA A 1 453 ? -31.863 33.963 -18.081 1.00 42.27 473 ALA A N 1
ATOM 3075 C CA . ALA A 1 453 ? -31.563 34.340 -19.454 1.00 42.34 473 ALA A CA 1
ATOM 3076 C C . ALA A 1 453 ? -32.807 34.700 -20.241 1.00 43.87 473 ALA A C 1
ATOM 3077 O O . ALA A 1 453 ? -33.896 34.216 -19.932 1.00 41.19 473 ALA A O 1
ATOM 3079 N N . VAL A 1 454 ? -32.638 35.554 -21.260 1.00 42.09 474 VAL A N 1
ATOM 3080 C CA . VAL A 1 454 ? -33.707 35.941 -22.191 1.00 41.52 474 VAL A CA 1
ATOM 3081 C C . VAL A 1 454 ? -33.413 35.215 -23.504 1.00 47.57 474 VAL A C 1
ATOM 3082 O O . VAL A 1 454 ? -32.421 35.526 -24.160 1.00 48.25 474 VAL A O 1
ATOM 3086 N N . CYS A 1 455 ? -34.232 34.217 -23.855 1.00 45.35 475 CYS A N 1
ATOM 3087 C CA . CYS A 1 455 ? -34.021 33.452 -25.081 1.00 46.62 475 CYS A CA 1
ATOM 3088 C C . CYS A 1 455 ? -35.145 33.635 -26.072 1.00 47.52 475 CYS A C 1
ATOM 3089 O O . CYS A 1 455 ? -36.239 34.078 -25.721 1.00 45.69 475 CYS A O 1
ATOM 3092 N N . ARG A 1 456 ? -34.865 33.299 -27.322 1.00 43.83 476 ARG A N 1
ATOM 3093 C CA . ARG A 1 456 ? -35.834 33.381 -28.397 1.00 42.39 476 ARG A CA 1
ATOM 3094 C C . ARG A 1 456 ? -36.750 32.167 -28.355 1.00 45.51 476 ARG A C 1
ATOM 3095 O O . ARG A 1 456 ? -36.574 31.269 -27.513 1.00 45.39 476 ARG A O 1
ATOM 3103 N N . PHE A 1 457 ? -37.723 32.134 -29.279 1.00 40.85 477 PHE A N 1
ATOM 3104 C CA . PHE A 1 457 ? -38.652 31.026 -29.408 1.00 39.91 477 PHE A CA 1
ATOM 3105 C C . PHE A 1 457 ? -37.870 29.747 -29.690 1.00 47.23 477 PHE A C 1
ATOM 3106 O O . PHE A 1 457 ? -36.910 29.776 -30.468 1.00 48.65 477 PHE A O 1
ATOM 3114 N N . ALA A 1 458 ? -38.264 28.638 -29.034 1.00 43.83 478 ALA A N 1
ATOM 3115 C CA . ALA A 1 458 ? -37.655 27.311 -29.185 1.00 45.01 478 ALA A CA 1
ATOM 3116 C C . ALA A 1 458 ? -36.121 27.289 -28.955 1.00 51.43 478 ALA A C 1
ATOM 3117 O O . ALA A 1 458 ? -35.416 26.425 -29.494 1.00 52.22 478 ALA A O 1
ATOM 3119 N N . GLY A 1 459 ? -35.643 28.229 -28.135 1.00 47.87 479 GLY A N 1
ATOM 3120 C CA . GLY A 1 459 ? -34.237 28.379 -27.776 1.00 49.14 479 GLY A CA 1
ATOM 3121 C C . GLY A 1 459 ? -33.269 28.556 -28.932 1.00 54.42 479 GLY A C 1
ATOM 3122 O O . GLY A 1 459 ? -32.148 28.045 -28.861 1.00 55.35 479 GLY A O 1
ATOM 3123 N N . THR A 1 460 ? -33.694 29.281 -30.010 1.00 50.10 480 THR A N 1
ATOM 3124 C CA . THR A 1 460 ? -32.881 29.585 -31.203 1.00 50.40 480 THR A CA 1
ATOM 3125 C C . THR A 1 460 ? -31.528 30.163 -30.765 1.00 54.66 480 THR A C 1
ATOM 3126 O O . THR A 1 460 ? -30.485 29.662 -31.180 1.00 55.83 480 THR A O 1
ATOM 3130 N N . SER A 1 461 ? -31.567 31.200 -29.904 1.00 49.90 481 SER A N 1
ATOM 3131 C CA . SER A 1 461 ? -30.410 31.887 -29.347 1.00 50.50 481 SER A CA 1
ATOM 3132 C C . SER A 1 461 ? -30.811 32.677 -28.100 1.00 54.42 481 SER A C 1
ATOM 3133 O O . SER A 1 461 ? -31.925 33.190 -28.032 1.00 52.63 481 SER A O 1
ATOM 3136 N N . CYS A 1 462 ? -29.905 32.752 -27.113 1.00 53.05 482 CYS A N 1
ATOM 3137 C CA . CYS A 1 462 ? -30.112 33.478 -25.863 1.00 53.01 482 CYS A CA 1
ATOM 3138 C C . CYS A 1 462 ? -29.326 34.761 -25.857 1.00 56.26 482 CYS A C 1
ATOM 3139 O O . CYS A 1 462 ? -28.235 34.820 -26.414 1.00 57.55 482 CYS A O 1
ATOM 3142 N N . GLY A 1 463 ? -29.867 35.759 -25.177 1.00 51.08 483 GLY A N 1
ATOM 3143 C CA . GLY A 1 463 ? -29.241 37.063 -25.028 1.00 51.37 483 GLY A CA 1
ATOM 3144 C C . GLY A 1 463 ? -30.141 38.221 -25.381 1.00 53.36 483 GLY A C 1
ATOM 3145 O O . GLY A 1 463 ? -29.847 39.358 -25.004 1.00 53.63 483 GLY A O 1
ATOM 3146 N N . GLY A 1 464 ? -31.216 37.924 -26.116 1.00 47.41 484 GLY A N 1
ATOM 3147 C CA . GLY A 1 464 ? -32.196 38.902 -26.570 1.00 45.31 484 GLY A CA 1
ATOM 3148 C C . GLY A 1 464 ? -33.018 38.425 -27.750 1.00 47.12 484 GLY A C 1
ATOM 3149 O O . GLY A 1 464 ? -32.821 37.308 -28.245 1.00 47.83 484 GLY A O 1
ATOM 3150 N N . PHE A 1 465 ? -33.929 39.291 -28.223 1.00 40.56 485 PHE A N 1
ATOM 3151 C CA . PHE A 1 465 ? -34.896 39.013 -29.292 1.00 38.23 485 PHE A CA 1
ATOM 3152 C C . PHE A 1 465 ? -35.154 40.243 -30.191 1.00 42.89 485 PHE A C 1
ATOM 3153 O O . PHE A 1 465 ? -34.628 41.318 -29.911 1.00 43.76 485 PHE A O 1
ATOM 3161 N N . GLU A 1 466 ? -35.980 40.088 -31.257 1.00 38.37 486 GLU A N 1
ATOM 3162 C CA . GLU A 1 466 ? -36.334 41.180 -32.160 1.00 37.45 486 GLU A CA 1
ATOM 3163 C C . GLU A 1 466 ? -37.490 41.981 -31.575 1.00 41.74 486 GLU A C 1
ATOM 3164 O O . GLU A 1 466 ? -38.553 41.412 -31.295 1.00 41.07 486 GLU A O 1
ATOM 3170 N N . ALA A 1 467 ? -37.297 43.305 -31.418 1.00 38.14 487 ALA A N 1
ATOM 3171 C CA . ALA A 1 467 ? -38.310 44.212 -30.856 1.00 36.59 487 ALA A CA 1
ATOM 3172 C C . ALA A 1 467 ? -39.634 44.225 -31.636 1.00 37.83 487 ALA A C 1
ATOM 3173 O O . ALA A 1 467 ? -39.618 44.301 -32.858 1.00 37.45 487 ALA A O 1
ATOM 3175 N N . VAL A 1 468 ? -40.765 44.131 -30.916 1.00 32.40 488 VAL A N 1
ATOM 3176 C CA . VAL A 1 468 ? -42.168 44.230 -31.373 1.00 30.81 488 VAL A CA 1
ATOM 3177 C C . VAL A 1 468 ? -42.599 43.106 -32.390 1.00 34.47 488 VAL A C 1
ATOM 3178 O O . VAL A 1 468 ? -43.722 42.595 -32.285 1.00 33.33 488 VAL A O 1
ATOM 3182 N N . ALA A 1 469 ? -41.732 42.726 -33.336 1.00 31.58 489 ALA A N 1
ATOM 3183 C CA . ALA A 1 469 ? -41.986 41.662 -34.313 1.00 30.75 489 ALA A CA 1
ATOM 3184 C C . ALA A 1 469 ? -41.776 40.273 -33.674 1.00 35.14 489 ALA A C 1
ATOM 3185 O O . ALA A 1 469 ? -42.154 39.259 -34.261 1.00 35.34 489 ALA A O 1
ATOM 3187 N N . ALA A 1 470 ? -41.154 40.234 -32.481 1.00 32.14 490 ALA A N 1
ATOM 3188 C CA . ALA A 1 470 ? -40.904 39.020 -31.714 1.00 32.14 490 ALA A CA 1
ATOM 3189 C C . ALA A 1 470 ? -41.012 39.313 -30.211 1.00 37.91 490 ALA A C 1
ATOM 3190 O O . ALA A 1 470 ? -41.316 40.441 -29.805 1.00 38.54 490 ALA A O 1
ATOM 3192 N N . ARG A 1 471 ? -40.815 38.273 -29.397 1.00 34.21 491 ARG A N 1
ATOM 3193 C CA . ARG A 1 471 ? -40.840 38.328 -27.947 1.00 33.36 491 ARG A CA 1
ATOM 3194 C C . ARG A 1 471 ? -39.694 37.485 -27.427 1.00 38.78 491 ARG A C 1
ATOM 3195 O O . ARG A 1 471 ? -39.146 36.663 -28.163 1.00 39.47 491 ARG A O 1
ATOM 3203 N N . GLY A 1 472 ? -39.312 37.733 -26.190 1.00 35.19 492 GLY A N 1
ATOM 3204 C CA . GLY A 1 472 ? -38.266 36.986 -25.517 1.00 35.66 492 GLY A CA 1
ATOM 3205 C C . GLY A 1 472 ? -38.890 36.100 -24.469 1.00 38.35 492 GLY A C 1
ATOM 3206 O O . GLY A 1 472 ? -40.072 36.259 -24.136 1.00 36.93 492 GLY A O 1
ATOM 3207 N N . TYR A 1 473 ? -38.102 35.154 -23.957 1.00 34.68 493 TYR A N 1
ATOM 3208 C CA . TYR A 1 473 ? -38.547 34.201 -22.957 1.00 33.83 493 TYR A CA 1
ATOM 3209 C C . TYR A 1 473 ? -37.584 34.180 -21.793 1.00 39.48 493 TYR A C 1
ATOM 3210 O O . TYR A 1 473 ? -36.423 33.798 -21.957 1.00 40.82 493 TYR A O 1
ATOM 3219 N N . ILE A 1 474 ? -38.049 34.643 -20.625 1.00 35.57 494 ILE A N 1
ATOM 3220 C CA . ILE A 1 474 ? -37.248 34.674 -19.411 1.00 35.95 494 ILE A CA 1
ATOM 3221 C C . ILE A 1 474 ? -37.222 33.286 -18.768 1.00 40.90 494 ILE A C 1
ATOM 3222 O O . ILE A 1 474 ? -38.224 32.834 -18.207 1.00 39.34 494 ILE A O 1
ATOM 3227 N N . TYR A 1 475 ? -36.065 32.617 -18.871 1.00 38.90 495 TYR A N 1
ATOM 3228 C CA . TYR A 1 475 ? -35.806 31.325 -18.252 1.00 38.76 495 TYR A CA 1
ATOM 3229 C C . TYR A 1 475 ? -35.075 31.642 -16.949 1.00 45.08 495 TYR A C 1
ATOM 3230 O O . TYR A 1 475 ? -34.128 32.430 -16.970 1.00 46.21 495 TYR A O 1
ATOM 3239 N N . VAL A 1 476 ? -35.564 31.115 -15.805 1.00 41.36 496 VAL A N 1
ATOM 3240 C CA . VAL A 1 476 ? -34.960 31.363 -14.484 1.00 41.57 496 VAL A CA 1
ATOM 3241 C C . VAL A 1 476 ? -34.739 30.022 -13.739 1.00 46.76 496 VAL A C 1
ATOM 3242 O O . VAL A 1 476 ? -35.666 29.214 -13.647 1.00 45.76 496 VAL A O 1
ATOM 3246 N N . ASN A 1 477 ? -33.518 29.805 -13.208 1.00 44.46 497 ASN A N 1
ATOM 3247 C CA . ASN A 1 477 ? -33.152 28.622 -12.435 1.00 45.60 497 ASN A CA 1
ATOM 3248 C C . ASN A 1 477 ? -32.937 29.060 -10.987 1.00 52.25 497 ASN A C 1
ATOM 3249 O O . ASN A 1 477 ? -32.123 29.952 -10.728 1.00 53.65 497 ASN A O 1
ATOM 3254 N N . ILE A 1 478 ? -33.697 28.469 -10.045 1.00 48.28 498 ILE A N 1
ATOM 3255 C CA . ILE A 1 478 ? -33.600 28.793 -8.615 1.00 47.67 498 ILE A CA 1
ATOM 3256 C C . ILE A 1 478 ? -33.262 27.538 -7.801 1.00 53.78 498 ILE A C 1
ATOM 3257 O O . ILE A 1 478 ? -33.471 26.413 -8.272 1.00 53.27 498 ILE A O 1
ATOM 3262 N N . THR A 1 479 ? -32.746 27.738 -6.574 1.00 51.66 499 THR A N 1
ATOM 3263 C CA . THR A 1 479 ? -32.388 26.650 -5.667 1.00 52.16 499 THR A CA 1
ATOM 3264 C C . THR A 1 479 ? -32.917 26.930 -4.273 1.00 55.36 499 THR A C 1
ATOM 3265 O O . THR A 1 479 ? -32.855 28.065 -3.803 1.00 54.77 499 THR A O 1
ATOM 3269 N N . ASN A 1 480 ? -33.452 25.889 -3.626 1.00 51.80 500 ASN A N 1
ATOM 3270 C CA . ASN A 1 480 ? -33.891 25.921 -2.240 1.00 51.63 500 ASN A CA 1
ATOM 3271 C C . ASN A 1 480 ? -32.612 25.637 -1.458 1.00 57.31 500 ASN A C 1
ATOM 3272 O O . ASN A 1 480 ? -32.045 24.553 -1.618 1.00 59.01 500 ASN A O 1
ATOM 3277 N N . THR A 1 481 ? -32.110 26.619 -0.684 1.00 52.70 501 THR A N 1
ATOM 3278 C CA . THR A 1 481 ? -30.855 26.459 0.067 1.00 53.26 501 THR A CA 1
ATOM 3279 C C . THR A 1 481 ? -31.105 26.106 1.546 1.00 58.01 501 THR A C 1
ATOM 3280 O O . THR A 1 481 ? -30.212 26.239 2.383 1.00 59.97 501 THR A O 1
ATOM 3284 N N . GLY A 1 482 ? -32.296 25.600 1.834 1.00 53.06 502 GLY A N 1
ATOM 3285 C CA . GLY A 1 482 ? -32.686 25.169 3.167 1.00 52.67 502 GLY A CA 1
ATOM 3286 C C . GLY A 1 482 ? -32.876 23.670 3.248 1.00 56.79 502 GLY A C 1
ATOM 3287 O O . GLY A 1 482 ? -32.679 22.951 2.261 1.00 56.48 502 GLY A O 1
ATOM 3288 N N . ARG A 1 483 ? -33.282 23.199 4.429 1.00 53.54 503 ARG A N 1
ATOM 3289 C CA . ARG A 1 483 ? -33.508 21.786 4.717 1.00 54.15 503 ARG A CA 1
ATOM 3290 C C . ARG A 1 483 ? -35.000 21.424 4.640 1.00 56.85 503 ARG A C 1
ATOM 3291 O O . ARG A 1 483 ? -35.355 20.265 4.853 1.00 57.10 503 ARG A O 1
ATOM 3299 N N . LEU A 1 484 ? -35.867 22.401 4.302 1.00 51.62 504 LEU A N 1
ATOM 3300 C CA . LEU A 1 484 ? -37.319 22.210 4.232 1.00 49.69 504 LEU A CA 1
ATOM 3301 C C . LEU A 1 484 ? -37.906 22.587 2.879 1.00 51.88 504 LEU A C 1
ATOM 3302 O O . LEU A 1 484 ? -37.466 23.570 2.274 1.00 51.36 504 LEU A O 1
ATOM 3307 N N . ASP A 1 485 ? -38.946 21.850 2.429 1.00 46.93 505 ASP A N 1
ATOM 3308 C CA . ASP A 1 485 ? -39.647 22.176 1.186 1.00 45.43 505 ASP A CA 1
ATOM 3309 C C . ASP A 1 485 ? -40.305 23.540 1.429 1.00 50.16 505 ASP A C 1
ATOM 3310 O O . ASP A 1 485 ? -40.819 23.773 2.532 1.00 50.51 505 ASP A O 1
ATOM 3315 N N . SER A 1 486 ? -40.223 24.469 0.455 1.00 45.75 506 SER A N 1
ATOM 3316 C CA . SER A 1 486 ? -40.776 25.808 0.647 1.00 44.45 506 SER A CA 1
ATOM 3317 C C . SER A 1 486 ? -41.325 26.420 -0.615 1.00 47.91 506 SER A C 1
ATOM 3318 O O . SER A 1 486 ? -41.036 25.948 -1.715 1.00 48.65 506 SER A O 1
ATOM 3321 N N . ASP A 1 487 ? -42.154 27.464 -0.452 1.00 42.73 507 ASP A N 1
ATOM 3322 C CA . ASP A 1 487 ? -42.739 28.231 -1.545 1.00 40.24 507 ASP A CA 1
ATOM 3323 C C . ASP A 1 487 ? -41.911 29.494 -1.734 1.00 43.28 507 ASP A C 1
ATOM 3324 O O . ASP A 1 487 ? -41.330 30.008 -0.776 1.00 43.90 507 ASP A O 1
ATOM 3329 N N . TYR A 1 488 ? -41.853 29.984 -2.973 1.00 38.83 508 TYR A N 1
ATOM 3330 C CA . TYR A 1 488 ? -41.123 31.182 -3.384 1.00 38.18 508 TYR A CA 1
ATOM 3331 C C . TYR A 1 488 ? -41.924 31.973 -4.438 1.00 40.68 508 TYR A C 1
ATOM 3332 O O . TYR A 1 488 ? -42.807 31.412 -5.094 1.00 39.50 508 TYR A O 1
ATOM 3341 N N . THR A 1 489 ? -41.562 33.253 -4.638 1.00 36.33 509 THR A N 1
ATOM 3342 C CA . THR A 1 489 ? -42.143 34.108 -5.666 1.00 35.19 509 THR A CA 1
ATOM 3343 C C . THR A 1 489 ? -41.021 34.741 -6.491 1.00 41.60 509 THR A C 1
ATOM 3344 O O . THR A 1 489 ? -40.107 35.350 -5.930 1.00 42.82 509 THR A O 1
ATOM 3348 N N . LEU A 1 490 ? -41.078 34.568 -7.818 1.00 38.55 510 LEU A N 1
ATOM 3349 C CA . LEU A 1 490 ? -40.132 35.172 -8.752 1.00 39.40 510 LEU A CA 1
ATOM 3350 C C . LEU A 1 490 ? -40.808 36.382 -9.371 1.00 43.59 510 LEU A C 1
ATOM 3351 O O . LEU A 1 490 ? -41.907 36.257 -9.923 1.00 43.03 510 LEU A O 1
ATOM 3356 N N . THR A 1 491 ? -40.196 37.562 -9.227 1.00 39.37 511 THR A N 1
ATOM 3357 C CA . THR A 1 491 ? -40.766 38.782 -9.793 1.00 37.86 511 THR A CA 1
ATOM 3358 C C . THR A 1 491 ? -39.779 39.458 -10.739 1.00 41.53 511 THR A C 1
ATOM 3359 O O . THR A 1 491 ? -38.566 39.444 -10.491 1.00 42.48 511 THR A O 1
ATOM 3363 N N . VAL A 1 492 ? -40.298 40.039 -11.827 1.00 35.36 512 VAL A N 1
ATOM 3364 C CA . VAL A 1 492 ? -39.485 40.792 -12.772 1.00 35.14 512 VAL A CA 1
ATOM 3365 C C . VAL A 1 492 ? -39.992 42.236 -12.750 1.00 39.91 512 VAL A C 1
ATOM 3366 O O . VAL A 1 492 ? -41.140 42.482 -13.108 1.00 38.30 512 VAL A O 1
ATOM 3370 N N . SER A 1 493 ? -39.171 43.168 -12.231 1.00 38.58 513 SER A N 1
ATOM 3371 C CA . SER A 1 493 ? -39.546 44.580 -12.076 1.00 38.79 513 SER A CA 1
ATOM 3372 C C . SER A 1 493 ? -38.353 45.541 -12.212 1.00 46.27 513 SER A C 1
ATOM 3373 O O . SER A 1 493 ? -37.245 45.092 -12.487 1.00 47.10 513 SER A O 1
ATOM 3376 N N . ASN A 1 494 ? -38.581 46.860 -12.002 1.00 44.98 514 ASN A N 1
ATOM 3377 C CA . ASN A 1 494 ? -37.592 47.954 -12.128 1.00 47.15 514 ASN A CA 1
ATOM 3378 C C . ASN A 1 494 ? -36.847 47.858 -13.461 1.00 51.81 514 ASN A C 1
ATOM 3379 O O . ASN A 1 494 ? -35.615 47.908 -13.534 1.00 52.61 514 ASN A O 1
ATOM 3384 N N . CYS A 1 495 ? -37.637 47.686 -14.518 1.00 48.24 515 CYS A N 1
ATOM 3385 C CA . CYS A 1 495 ? -37.140 47.517 -15.868 1.00 48.65 515 CYS A CA 1
ATOM 3386 C C . CYS A 1 495 ? -36.811 48.839 -16.538 1.00 51.21 515 CYS A C 1
ATOM 3387 O O . CYS A 1 495 ? -37.285 49.898 -16.109 1.00 51.02 515 CYS A O 1
ATOM 3390 N N . SER A 1 496 ? -35.961 48.776 -17.573 1.00 46.20 516 SER A N 1
ATOM 3391 C CA . SER A 1 496 ? -35.578 49.934 -18.358 1.00 46.36 516 SER A CA 1
ATOM 3392 C C . SER A 1 496 ? -36.793 50.372 -19.195 1.00 49.48 516 SER A C 1
ATOM 3393 O O . SER A 1 496 ? -37.786 49.630 -19.281 1.00 48.78 516 SER A O 1
ATOM 3396 N N . SER A 1 497 ? -36.738 51.584 -19.778 1.00 45.14 517 SER A N 1
ATOM 3397 C CA . SER A 1 497 ? -37.828 52.152 -20.573 1.00 43.50 517 SER A CA 1
ATOM 3398 C C . SER A 1 497 ? -38.469 51.178 -21.560 1.00 46.30 517 SER A C 1
ATOM 3399 O O . SER A 1 497 ? -37.777 50.367 -22.182 1.00 47.62 517 SER A O 1
ATOM 3402 N N . ASN A 1 498 ? -39.798 51.273 -21.699 1.00 40.04 518 ASN A N 1
ATOM 3403 C CA . ASN A 1 498 ? -40.637 50.528 -22.649 1.00 37.17 518 ASN A CA 1
ATOM 3404 C C . ASN A 1 498 ? -40.485 49.010 -22.577 1.00 38.72 518 ASN A C 1
ATOM 3405 O O . ASN A 1 498 ? -40.326 48.355 -23.608 1.00 39.07 518 ASN A O 1
ATOM 3410 N N . VAL A 1 499 ? -40.519 48.451 -21.368 1.00 33.38 519 VAL A N 1
ATOM 3411 C CA . VAL A 1 499 ? -40.487 47.004 -21.172 1.00 32.25 519 VAL A CA 1
ATOM 3412 C C . VAL A 1 499 ? -41.846 46.669 -20.550 1.00 37.37 519 VAL A C 1
ATOM 3413 O O . VAL A 1 499 ? -42.175 47.180 -19.477 1.00 38.76 519 VAL A O 1
ATOM 3417 N N . ARG A 1 500 ? -42.662 45.877 -21.257 1.00 33.95 520 ARG A N 1
ATOM 3418 C CA . ARG A 1 500 ? -43.999 45.486 -20.803 1.00 32.46 520 ARG A CA 1
ATOM 3419 C C . ARG A 1 500 ? -43.953 44.819 -19.422 1.00 37.40 520 ARG A C 1
ATOM 3420 O O . ARG A 1 500 ? -43.124 43.926 -19.223 1.00 39.19 520 ARG A O 1
ATOM 3428 N N . PRO A 1 501 ? -44.814 45.228 -18.458 1.00 32.30 521 PRO A N 1
ATOM 3429 C CA . PRO A 1 501 ? -44.816 44.558 -17.141 1.00 31.73 521 PRO A CA 1
ATOM 3430 C C . PRO A 1 501 ? -45.028 43.036 -17.220 1.00 35.77 521 PRO A C 1
ATOM 3431 O O . PRO A 1 501 ? -45.890 42.572 -17.980 1.00 33.35 521 PRO A O 1
ATOM 3435 N N . ILE A 1 502 ? -44.212 42.263 -16.464 1.00 33.33 522 ILE A N 1
ATOM 3436 C CA . ILE A 1 502 ? -44.335 40.800 -16.390 1.00 32.35 522 ILE A CA 1
ATOM 3437 C C . ILE A 1 502 ? -44.993 40.463 -15.052 1.00 35.87 522 ILE A C 1
ATOM 3438 O O . ILE A 1 502 ? -44.590 41.006 -14.024 1.00 34.88 522 ILE A O 1
ATOM 3443 N N . GLU A 1 503 ? -46.018 39.586 -15.070 1.00 32.61 523 GLU A N 1
ATOM 3444 C CA . GLU A 1 503 ? -46.728 39.124 -13.860 1.00 31.98 523 GLU A CA 1
ATOM 3445 C C . GLU A 1 503 ? -45.799 38.167 -13.082 1.00 36.78 523 GLU A C 1
ATOM 3446 O O . GLU A 1 503 ? -44.960 37.511 -13.686 1.00 37.03 523 GLU A O 1
ATOM 3452 N N . ALA A 1 504 ? -45.917 38.129 -11.752 1.00 34.87 524 ALA A N 1
ATOM 3453 C CA . ALA A 1 504 ? -45.112 37.275 -10.873 1.00 35.49 524 ALA A CA 1
ATOM 3454 C C . ALA A 1 504 ? -45.370 35.778 -11.069 1.00 40.49 524 ALA A C 1
ATOM 3455 O O . ALA A 1 504 ? -46.371 35.389 -11.678 1.00 39.95 524 ALA A O 1
ATOM 3457 N N . ARG A 1 505 ? -44.455 34.939 -10.548 1.00 38.20 525 ARG A N 1
ATOM 3458 C CA . ARG A 1 505 ? -44.559 33.484 -10.641 1.00 37.51 525 ARG A CA 1
ATOM 3459 C C . ARG A 1 505 ? -44.256 32.764 -9.337 1.00 42.66 525 ARG A C 1
ATOM 3460 O O . ARG A 1 505 ? -43.233 33.014 -8.707 1.00 42.65 525 ARG A O 1
ATOM 3468 N N . THR A 1 506 ? -45.164 31.864 -8.955 1.00 39.96 526 THR A N 1
ATOM 3469 C CA . THR A 1 506 ? -45.117 31.048 -7.756 1.00 41.11 526 THR A CA 1
ATOM 3470 C C . THR A 1 506 ? -44.346 29.757 -8.039 1.00 48.56 526 THR A C 1
ATOM 3471 O O . THR A 1 506 ? -44.540 29.143 -9.088 1.00 49.21 526 THR A O 1
ATOM 3475 N N . LEU A 1 507 ? -43.463 29.355 -7.108 1.00 46.71 527 LEU A N 1
ATOM 3476 C CA . LEU A 1 507 ? -42.650 28.151 -7.253 1.00 47.12 527 LEU A CA 1
ATOM 3477 C C . LEU A 1 507 ? -42.523 27.427 -5.932 1.00 51.07 527 LEU A C 1
ATOM 3478 O O . LEU A 1 507 ? -42.044 28.025 -4.970 1.00 51.41 527 LEU A O 1
ATOM 3483 N N . ALA A 1 508 ? -42.930 26.139 -5.891 1.00 47.04 528 ALA A N 1
ATOM 3484 C CA . ALA A 1 508 ? -42.789 25.264 -4.724 1.00 47.23 528 ALA A CA 1
ATOM 3485 C C . ALA A 1 508 ? -41.600 24.373 -5.049 1.00 51.60 528 ALA A C 1
ATOM 3486 O O . ALA A 1 508 ? -41.644 23.608 -6.020 1.00 51.27 528 ALA A O 1
ATOM 3488 N N . VAL A 1 509 ? -40.499 24.558 -4.303 1.00 48.23 529 VAL A N 1
ATOM 3489 C CA . VAL A 1 509 ? -39.227 23.864 -4.523 1.00 48.88 529 VAL A CA 1
ATOM 3490 C C . VAL A 1 509 ? -38.881 22.986 -3.325 1.00 53.07 529 VAL A C 1
ATOM 3491 O O . VAL A 1 509 ? -38.890 23.464 -2.189 1.00 51.90 529 VAL A O 1
ATOM 3495 N N . ARG A 1 510 ? -38.552 21.707 -3.588 1.00 50.72 530 ARG A N 1
ATOM 3496 C CA . ARG A 1 510 ? -38.161 20.742 -2.555 1.00 51.47 530 ARG A CA 1
ATOM 3497 C C . ARG A 1 510 ? -36.853 21.159 -1.879 1.00 56.75 530 ARG A C 1
ATOM 3498 O O . ARG A 1 510 ? -36.055 21.879 -2.482 1.00 57.24 530 ARG A O 1
ATOM 3506 N N . ALA A 1 511 ? -36.641 20.702 -0.632 1.00 53.64 531 ALA A N 1
ATOM 3507 C CA . ALA A 1 511 ? -35.448 20.967 0.169 1.00 54.68 531 ALA A CA 1
ATOM 3508 C C . ALA A 1 511 ? -34.163 20.593 -0.579 1.00 60.69 531 ALA A C 1
ATOM 3509 O O . ALA A 1 511 ? -34.065 19.497 -1.142 1.00 60.44 531 ALA A O 1
ATOM 3511 N N . GLY A 1 512 ? -33.229 21.543 -0.631 1.00 58.65 532 GLY A N 1
ATOM 3512 C CA . GLY A 1 512 ? -31.936 21.394 -1.296 1.00 60.04 532 GLY A CA 1
ATOM 3513 C C . GLY A 1 512 ? -31.964 21.218 -2.804 1.00 64.36 532 GLY A C 1
ATOM 3514 O O 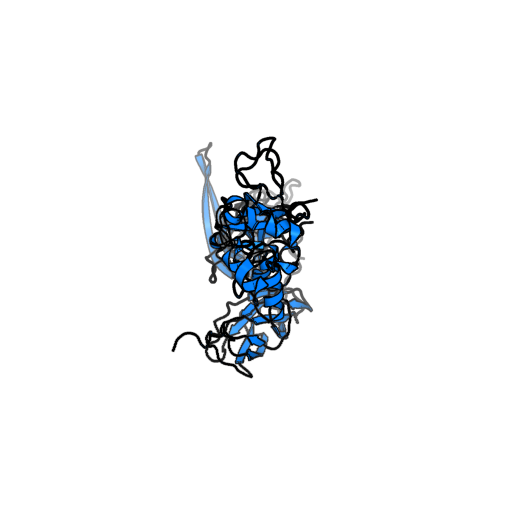. GLY A 1 512 ? -30.899 21.134 -3.428 1.00 65.73 532 GLY A O 1
ATOM 3515 N N . SER A 1 513 ? -33.173 21.170 -3.406 1.00 58.87 533 SER A N 1
ATOM 3516 C CA . SER A 1 513 ? -33.376 20.935 -4.836 1.00 57.88 533 SER A CA 1
ATOM 3517 C C . SER A 1 513 ? -33.351 22.185 -5.722 1.00 60.43 533 SER A C 1
ATOM 3518 O O . SER A 1 513 ? -33.505 23.306 -5.246 1.00 59.28 533 SER A O 1
ATOM 3521 N N . ALA A 1 514 ? -33.155 21.971 -7.027 1.00 57.67 534 ALA A N 1
ATOM 3522 C CA . ALA A 1 514 ? -33.140 23.025 -8.035 1.00 56.64 534 ALA A CA 1
ATOM 3523 C C . ALA A 1 514 ? -34.440 22.983 -8.818 1.00 59.35 534 ALA A C 1
ATOM 3524 O O . ALA A 1 514 ? -35.003 21.908 -9.037 1.00 59.12 534 ALA A O 1
ATOM 3526 N N . ALA A 1 515 ? -34.926 24.153 -9.219 1.00 54.64 535 ALA A N 1
ATOM 3527 C CA . ALA A 1 515 ? -36.140 24.283 -10.013 1.00 52.72 535 ALA A CA 1
ATOM 3528 C C . ALA A 1 515 ? -35.950 25.361 -11.059 1.00 56.13 535 ALA A C 1
ATOM 3529 O O . ALA A 1 515 ? -34.999 26.143 -10.978 1.00 56.04 535 ALA A O 1
ATOM 3531 N N . SER A 1 516 ? -36.849 25.394 -12.051 1.00 52.00 536 SER A N 1
ATOM 3532 C CA . SER A 1 516 ? -36.831 26.375 -13.126 1.00 51.53 536 SER A CA 1
ATOM 3533 C C . SER A 1 516 ? -38.251 26.741 -13.491 1.00 54.44 536 SER A C 1
ATOM 3534 O O . SER A 1 516 ? -39.161 25.982 -13.167 1.00 53.61 536 SER A O 1
ATOM 3537 N N . LEU A 1 517 ? -38.453 27.883 -14.174 1.00 51.26 537 LEU A N 1
ATOM 3538 C CA . LEU A 1 517 ? -39.788 28.281 -14.628 1.00 49.79 537 LEU A CA 1
ATOM 3539 C C . LEU A 1 517 ? -40.152 27.516 -15.906 1.00 54.69 537 LEU A C 1
ATOM 3540 O O . LEU A 1 517 ? -39.470 27.658 -16.926 1.00 54.88 537 LEU A O 1
ATOM 3545 N N . ASP A 1 518 ? -41.217 26.707 -15.852 1.00 51.13 538 ASP A N 1
ATOM 3546 C CA . ASP A 1 518 ? -41.697 25.996 -17.028 1.00 51.26 538 ASP A CA 1
ATOM 3547 C C . ASP A 1 518 ? -43.221 26.092 -17.136 1.00 52.74 538 ASP A C 1
ATOM 3548 O O . ASP A 1 518 ? -43.922 25.611 -16.245 1.00 53.50 538 ASP A O 1
ATOM 3553 N N . PRO A 1 519 ? -43.755 26.749 -18.193 1.00 45.67 539 PRO A N 1
ATOM 3554 C CA . PRO A 1 519 ? -43.038 27.399 -19.305 1.00 44.41 539 PRO A CA 1
ATOM 3555 C C . PRO A 1 519 ? -42.310 28.683 -18.874 1.00 44.66 539 PRO A C 1
ATOM 3556 O O . PRO A 1 519 ? -42.456 29.079 -17.718 1.00 43.63 539 PRO A O 1
ATOM 3560 N N . PRO A 1 520 ? -41.442 29.297 -19.715 1.00 38.84 540 PRO A N 1
ATOM 3561 C CA . PRO A 1 520 ? -40.743 30.509 -19.263 1.00 37.98 540 PRO A CA 1
ATOM 3562 C C . PRO A 1 520 ? -41.655 31.745 -19.280 1.00 38.36 540 PRO A C 1
ATOM 3563 O O . PRO A 1 520 ? -42.799 31.655 -19.725 1.00 36.29 540 PRO A O 1
ATOM 3567 N N . MET A 1 521 ? -41.154 32.894 -18.791 1.00 34.35 541 MET A N 1
ATOM 3568 C CA . MET A 1 521 ? -41.903 34.157 -18.760 1.00 32.77 541 MET A CA 1
ATOM 3569 C C . MET A 1 521 ? -41.830 34.860 -20.111 1.00 35.02 541 MET A C 1
ATOM 3570 O O . MET A 1 521 ? -40.744 34.960 -20.676 1.00 35.76 541 MET A O 1
ATOM 3575 N N . GLU A 1 522 ? -42.965 35.361 -20.630 1.00 29.43 542 GLU A N 1
ATOM 3576 C CA . GLU A 1 522 ? -42.947 36.086 -21.904 1.00 28.8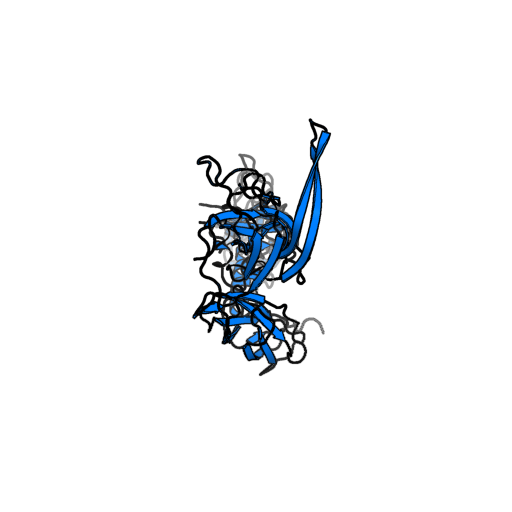2 542 GLU A CA 1
ATOM 3577 C C . GLU A 1 522 ? -42.511 37.528 -21.678 1.00 33.65 542 GLU A C 1
ATOM 3578 O O . GLU A 1 522 ? -42.928 38.149 -20.698 1.00 34.12 542 GLU A O 1
ATOM 3584 N N . LEU A 1 523 ? -41.633 38.038 -22.552 1.00 31.34 543 LEU A N 1
ATOM 3585 C CA . LEU A 1 523 ? -41.054 39.380 -22.456 1.00 32.17 543 LEU A CA 1
ATOM 3586 C C . LEU A 1 523 ? -41.218 40.171 -23.753 1.00 37.83 543 LEU A C 1
ATOM 3587 O O . LEU A 1 523 ? -40.679 39.784 -24.794 1.00 39.15 543 LEU A O 1
ATOM 3592 N N . TYR A 1 524 ? -41.944 41.292 -23.675 1.00 33.26 544 TYR A N 1
ATOM 3593 C CA . TYR A 1 524 ? -42.191 42.168 -24.820 1.00 32.28 544 TYR A CA 1
ATOM 3594 C C . TYR A 1 524 ? -41.656 43.561 -24.540 1.00 35.94 544 TYR A C 1
ATOM 3595 O O . TYR A 1 524 ? -41.708 44.028 -23.397 1.00 34.82 544 TYR A O 1
ATOM 3604 N N . VAL A 1 525 ? -41.212 44.251 -25.601 1.00 32.53 545 VAL A N 1
ATOM 3605 C CA . VAL A 1 525 ? -40.801 45.643 -25.509 1.00 32.46 545 VAL A CA 1
ATOM 3606 C C . VAL A 1 525 ? -41.840 46.496 -26.205 1.00 36.08 545 VAL A C 1
ATOM 3607 O O . VAL A 1 525 ? -42.592 46.001 -27.052 1.00 34.72 545 VAL A O 1
ATOM 3611 N N . GLU A 1 526 ? -41.933 47.757 -25.796 1.00 33.62 546 GLU A N 1
ATOM 3612 C CA . GLU A 1 526 ? -42.927 48.683 -26.312 1.00 32.83 546 GLU A CA 1
ATOM 3613 C C . GLU A 1 526 ? -42.327 49.772 -27.225 1.00 37.72 546 GLU A C 1
ATOM 3614 O O . GLU A 1 526 ? -42.951 50.808 -27.423 1.00 38.86 546 GLU A O 1
ATOM 3620 N N . ASP A 1 527 ? -41.149 49.509 -27.817 1.00 33.82 547 ASP A N 1
ATOM 3621 C CA . ASP A 1 527 ? -40.486 50.387 -28.783 1.00 34.66 547 ASP A CA 1
ATOM 3622 C C . ASP A 1 527 ? -39.786 49.527 -29.839 1.00 40.46 547 ASP A C 1
ATOM 3623 O O . ASP A 1 527 ? -39.454 48.372 -29.558 1.00 41.32 547 ASP A O 1
ATOM 3628 N N . GLN A 1 528 ? -39.594 50.063 -31.052 1.00 36.97 548 GLN A N 1
ATOM 3629 C CA . GLN A 1 528 ? -39.026 49.301 -32.164 1.00 37.01 548 GLN A CA 1
ATOM 3630 C C . GLN A 1 528 ? -37.522 49.472 -32.388 1.00 44.40 548 GLN A C 1
ATOM 3631 O O . GLN A 1 528 ? -37.000 49.037 -33.420 1.00 44.83 548 GLN A O 1
ATOM 3637 N N . ALA A 1 529 ? -36.831 50.093 -31.428 1.00 42.16 549 ALA A N 1
ATOM 3638 C CA . ALA A 1 529 ? -35.410 50.384 -31.521 1.00 43.19 549 ALA A CA 1
ATOM 3639 C C . ALA A 1 529 ? -34.528 49.231 -31.103 1.00 48.77 549 ALA A C 1
ATOM 3640 O O . ALA A 1 529 ? -34.947 48.361 -30.336 1.00 47.26 549 ALA A O 1
ATOM 3642 N N . ALA A 1 530 ? -33.288 49.240 -31.623 1.00 48.21 550 ALA A N 1
ATOM 3643 C CA . ALA A 1 530 ? -32.244 48.272 -31.312 1.00 48.49 550 ALA A CA 1
ATOM 3644 C C . ALA A 1 530 ? -31.539 48.765 -30.058 1.00 51.78 550 ALA A C 1
ATOM 3645 O O . ALA A 1 530 ? -31.117 49.923 -30.015 1.00 53.15 550 ALA A O 1
ATOM 3647 N N . ALA A 1 531 ? -31.452 47.911 -29.025 1.00 46.44 551 ALA A N 1
ATOM 3648 C CA . ALA A 1 531 ? -30.823 48.268 -27.750 1.00 46.73 551 ALA A CA 1
ATOM 3649 C C . ALA A 1 531 ? -29.843 47.196 -27.301 1.00 51.93 551 ALA A C 1
ATOM 3650 O O . ALA A 1 531 ? -30.147 46.011 -27.411 1.00 50.14 551 ALA A O 1
ATOM 3652 N N . ALA A 1 532 ? -28.662 47.615 -26.814 1.00 51.29 552 ALA A N 1
ATOM 3653 C CA . ALA A 1 532 ? -27.580 46.724 -26.393 1.00 52.52 552 ALA A CA 1
ATOM 3654 C C . ALA A 1 532 ? -27.803 46.049 -25.062 1.00 58.03 552 ALA A C 1
ATOM 3655 O O . ALA A 1 532 ? -27.474 44.868 -24.925 1.00 59.57 552 ALA A O 1
ATOM 3657 N N . ALA A 1 533 ? -28.318 46.791 -24.066 1.00 53.35 553 ALA A N 1
ATOM 3658 C CA . ALA A 1 533 ? -28.518 46.247 -22.729 1.00 52.15 553 ALA A CA 1
ATOM 3659 C C . ALA A 1 533 ? -29.738 46.814 -21.984 1.00 54.80 553 ALA A C 1
ATOM 3660 O O . ALA A 1 533 ? -29.616 47.708 -21.147 1.00 54.58 553 ALA A O 1
ATOM 3662 N N . ARG A 1 534 ? -30.917 46.270 -22.295 1.00 50.22 554 ARG A N 1
ATOM 3663 C CA . ARG A 1 534 ? -32.162 46.600 -21.612 1.00 49.06 554 ARG A CA 1
ATOM 3664 C C . ARG A 1 534 ? -32.111 45.797 -20.323 1.00 55.40 554 ARG A C 1
ATOM 3665 O O . ARG A 1 534 ? -31.678 44.644 -20.342 1.00 55.93 554 ARG A O 1
ATOM 3673 N N . THR A 1 535 ? -32.492 46.405 -19.202 1.00 53.08 555 THR A N 1
ATOM 3674 C CA . THR A 1 535 ? -32.373 45.748 -17.900 1.00 52.81 555 THR A CA 1
ATOM 3675 C C . THR A 1 535 ? -33.702 45.508 -17.201 1.00 53.82 555 THR A C 1
ATOM 3676 O O . THR A 1 535 ? -34.689 46.162 -17.519 1.00 51.41 555 THR A O 1
ATOM 3680 N N . CYS A 1 536 ? -33.703 44.537 -16.261 1.00 51.03 556 CYS A N 1
ATOM 3681 C CA . CYS A 1 536 ? -34.798 44.118 -15.380 1.00 50.09 556 CYS A CA 1
ATOM 3682 C C . CYS A 1 536 ? -34.213 43.515 -14.112 1.00 53.66 556 CYS A C 1
ATOM 3683 O O . CYS A 1 536 ? -33.189 42.834 -14.169 1.00 55.07 556 CYS A O 1
ATOM 3686 N N . THR A 1 537 ? -34.883 43.718 -12.982 1.00 47.60 557 THR A N 1
ATOM 3687 C CA . THR A 1 537 ? -34.478 43.099 -11.735 1.00 47.47 557 THR A CA 1
ATOM 3688 C C . THR A 1 537 ? -35.309 41.837 -11.589 1.00 50.40 557 THR A C 1
ATOM 3689 O O . THR A 1 537 ? -36.542 41.900 -11.667 1.00 49.06 557 THR A O 1
ATOM 3693 N N . VAL A 1 538 ? -34.634 40.692 -11.393 1.00 46.69 558 VAL A N 1
ATOM 3694 C CA . VAL A 1 538 ? -35.277 39.401 -11.137 1.00 44.72 558 VAL A CA 1
ATOM 3695 C C . VAL A 1 538 ? -35.129 39.202 -9.632 1.00 48.43 558 VAL A C 1
ATOM 3696 O O . VAL A 1 538 ? -34.000 39.153 -9.124 1.00 49.82 558 VAL A O 1
ATOM 3700 N N . SER A 1 539 ? -36.267 39.179 -8.911 1.00 42.28 559 SER A N 1
ATOM 3701 C CA . SER A 1 539 ? -36.291 39.015 -7.459 1.00 40.91 559 SER A CA 1
ATOM 3702 C C . SER A 1 539 ? -36.876 37.692 -7.047 1.00 43.52 559 SER A C 1
ATOM 3703 O O . SER A 1 539 ? -37.848 37.228 -7.637 1.00 41.97 559 SER A O 1
ATOM 3706 N N . LEU A 1 540 ? -36.259 37.071 -6.045 1.00 41.59 560 LEU A N 1
ATOM 3707 C CA . LEU A 1 540 ? -36.684 35.801 -5.476 1.00 41.07 560 LEU A CA 1
ATOM 3708 C C . LEU A 1 540 ? -37.089 36.044 -4.042 1.00 45.00 560 LEU A C 1
ATOM 3709 O O . LEU A 1 540 ? -36.242 36.343 -3.196 1.00 45.88 560 LEU A O 1
ATOM 3714 N N . TYR A 1 541 ? -38.401 35.953 -3.788 1.00 39.94 561 TYR A N 1
ATOM 3715 C CA . TYR A 1 541 ? -39.006 36.149 -2.476 1.00 38.87 561 TYR A CA 1
ATOM 3716 C C . TYR A 1 541 ? -39.204 34.810 -1.786 1.00 43.64 561 TYR A C 1
ATOM 3717 O O . TYR A 1 541 ? -39.597 33.840 -2.431 1.00 42.97 561 TYR A O 1
ATOM 3726 N N . ASP A 1 542 ? -38.965 34.754 -0.474 1.00 42.16 562 ASP A N 1
ATOM 3727 C CA . ASP A 1 542 ? -39.209 33.531 0.289 1.00 42.36 562 ASP A CA 1
ATOM 3728 C C . ASP A 1 542 ? -40.722 33.430 0.626 1.00 46.21 562 ASP A C 1
ATOM 3729 O O . ASP A 1 542 ? -41.514 34.278 0.184 1.00 45.12 562 ASP A O 1
ATOM 3734 N N . SER A 1 543 ? -41.120 32.395 1.387 1.00 42.24 563 SER A N 1
ATOM 3735 C CA . SER A 1 543 ? -42.513 32.143 1.759 1.00 40.43 563 SER A CA 1
ATOM 3736 C C . SER A 1 543 ? -43.129 33.198 2.694 1.00 43.74 563 SER A C 1
ATOM 3737 O O . SER A 1 543 ? -44.350 33.244 2.858 1.00 43.15 563 SER A O 1
ATOM 3740 N N . VAL A 1 544 ? -42.290 34.058 3.271 1.00 40.09 564 VAL A N 1
ATOM 3741 C CA . VAL A 1 544 ? -42.678 35.088 4.235 1.00 39.10 564 VAL A CA 1
ATOM 3742 C C . VAL A 1 544 ? -42.763 36.504 3.576 1.00 41.63 564 VAL A C 1
ATOM 3743 O O . VAL A 1 544 ? -43.338 37.422 4.165 1.00 41.67 564 VAL A O 1
ATOM 3747 N N . GLY A 1 545 ? -42.271 36.638 2.346 1.00 36.48 565 GLY A N 1
ATOM 3748 C CA . GLY A 1 545 ? -42.338 37.897 1.616 1.00 35.80 565 GLY A CA 1
ATOM 3749 C C . GLY A 1 545 ? -41.086 38.741 1.668 1.00 41.19 565 GLY A C 1
ATOM 3750 O O . GLY A 1 545 ? -41.142 39.947 1.398 1.00 41.68 565 GLY A O 1
ATOM 3751 N N . ALA A 1 546 ? -39.953 38.107 2.022 1.00 37.80 566 ALA A N 1
ATOM 3752 C CA . ALA A 1 546 ? -38.627 38.711 2.139 1.00 38.17 566 ALA A CA 1
ATOM 3753 C C . ALA A 1 546 ? -37.788 38.270 0.958 1.00 42.87 566 ALA A C 1
ATOM 3754 O O . ALA A 1 546 ? -37.865 37.105 0.568 1.00 44.06 566 ALA A O 1
ATOM 3756 N N . VAL A 1 547 ? -36.992 39.174 0.377 1.00 38.19 567 VAL A N 1
ATOM 3757 C CA . VAL A 1 547 ? -36.155 38.819 -0.771 1.00 37.76 567 VAL A CA 1
ATOM 3758 C C . VAL A 1 547 ? -34.956 37.989 -0.283 1.00 43.85 567 VAL A C 1
ATOM 3759 O O . VAL A 1 547 ? -34.216 38.465 0.585 1.00 44.92 567 VAL A O 1
ATOM 3763 N N . THR A 1 548 ? -34.780 36.751 -0.801 1.00 40.25 568 THR A N 1
ATOM 3764 C CA . THR A 1 548 ? -33.605 35.949 -0.431 1.00 41.89 568 THR A CA 1
ATOM 3765 C C . THR A 1 548 ? -32.498 36.147 -1.448 1.00 47.74 568 THR A C 1
ATOM 3766 O O . THR A 1 548 ? -31.320 36.116 -1.086 1.00 50.80 568 THR A O 1
ATOM 3770 N N . ASP A 1 549 ? -32.872 36.377 -2.708 1.00 42.31 569 ASP A N 1
ATOM 3771 C CA . ASP A 1 549 ? -31.938 36.666 -3.787 1.00 42.53 569 ASP A CA 1
ATOM 3772 C C . ASP A 1 549 ? -32.542 37.637 -4.810 1.00 45.58 569 ASP A C 1
ATOM 3773 O O . ASP A 1 549 ? -33.751 37.675 -5.002 1.00 43.24 569 ASP A O 1
ATOM 3778 N N . SER A 1 550 ? -31.679 38.461 -5.398 1.00 43.65 570 SER A N 1
ATOM 3779 C CA . SER A 1 550 ? -31.951 39.488 -6.394 1.00 42.92 570 SER A CA 1
ATOM 3780 C C . SER A 1 550 ? -30.821 39.366 -7.415 1.00 47.97 570 SER A C 1
ATOM 3781 O O . SER A 1 550 ? -29.724 38.901 -7.076 1.00 49.77 570 SER A O 1
ATOM 3784 N N . LEU A 1 551 ? -31.088 39.780 -8.662 1.00 42.73 571 LEU A N 1
ATOM 3785 C CA . LEU A 1 551 ? -30.169 39.668 -9.794 1.00 42.66 571 LEU A CA 1
ATOM 3786 C C . LEU A 1 551 ? -30.650 40.614 -10.898 1.00 47.88 571 LEU A C 1
ATOM 3787 O O . LEU A 1 551 ? -31.862 40.772 -11.067 1.00 47.45 571 LEU A O 1
ATOM 3792 N N . THR A 1 552 ? -29.719 41.214 -11.667 1.00 45.42 572 THR A N 1
ATOM 3793 C CA . THR A 1 552 ? -30.090 42.077 -12.787 1.00 44.40 572 THR A CA 1
ATOM 3794 C C . THR A 1 552 ? -29.935 41.306 -14.086 1.00 48.77 572 THR A C 1
ATOM 3795 O O . THR A 1 552 ? -28.842 40.825 -14.397 1.00 49.82 572 THR A O 1
ATOM 3799 N N . LEU A 1 553 ? -31.054 41.171 -14.824 1.00 43.86 573 LEU A N 1
ATOM 3800 C CA . LEU A 1 553 ? -31.146 40.481 -16.106 1.00 42.63 573 LEU A CA 1
ATOM 3801 C C . LEU A 1 553 ? -31.003 41.492 -17.239 1.00 47.56 573 LEU A C 1
ATOM 3802 O O . LEU A 1 553 ? -31.736 42.481 -17.286 1.00 47.13 573 LEU A O 1
ATOM 3807 N N . SER A 1 554 ? -30.030 41.256 -18.127 1.00 44.67 574 SER A N 1
ATOM 3808 C CA . SER A 1 554 ? -29.735 42.135 -19.253 1.00 44.39 574 SER A CA 1
ATOM 3809 C C . SER A 1 554 ? -30.040 41.423 -20.556 1.00 47.03 574 SER A C 1
ATOM 3810 O O . SER A 1 554 ? -29.741 40.234 -20.705 1.00 46.95 574 SER A O 1
ATOM 3813 N N . PHE A 1 555 ? -30.661 42.147 -21.493 1.00 42.65 575 PHE A N 1
ATOM 3814 C CA . PHE A 1 555 ? -31.021 41.624 -22.799 1.00 42.09 575 PHE A CA 1
ATOM 3815 C C . PHE A 1 555 ? -30.955 42.688 -23.896 1.00 48.89 575 PHE A C 1
ATOM 3816 O O . PHE A 1 555 ? -31.179 43.869 -23.624 1.00 49.49 575 PHE A O 1
ATOM 3824 N N . TYR A 1 556 ? -30.652 42.263 -25.132 1.00 45.54 576 TYR A N 1
ATOM 3825 C CA . TYR A 1 556 ? -30.594 43.151 -26.283 1.00 45.62 576 TYR A CA 1
ATOM 3826 C C . TYR A 1 556 ? -31.880 43.022 -27.099 1.00 48.62 576 TYR A C 1
ATOM 3827 O O . TYR A 1 556 ? -32.587 42.017 -27.002 1.00 47.14 576 TYR A O 1
ATOM 3836 N N . THR A 1 557 ? -32.158 44.017 -27.931 1.00 45.24 577 THR A N 1
ATOM 3837 C CA . THR A 1 557 ? -33.242 43.938 -28.888 1.00 43.92 577 THR A CA 1
ATOM 3838 C C . THR A 1 557 ? -32.673 44.346 -30.220 1.00 50.25 577 THR A C 1
ATOM 3839 O O . THR A 1 557 ? -31.788 45.208 -30.280 1.00 51.82 577 THR A O 1
ATOM 3843 N N . ASN A 1 558 ? -33.110 43.650 -31.277 1.00 45.73 578 ASN A N 1
ATOM 3844 C CA . ASN A 1 558 ? -32.757 43.926 -32.660 1.00 45.20 578 ASN A CA 1
ATOM 3845 C C . ASN A 1 558 ? -33.925 44.773 -33.154 1.00 48.93 578 ASN A C 1
ATOM 3846 O O . ASN A 1 558 ? -35.061 44.547 -32.718 1.00 47.90 578 ASN A O 1
ATOM 3851 N N . ALA A 1 559 ? -33.651 45.794 -33.983 1.00 45.82 579 ALA A N 1
ATOM 3852 C CA . ALA A 1 559 ? -34.683 46.697 -34.489 1.00 44.60 579 ALA A CA 1
ATOM 3853 C C . ALA A 1 559 ? -35.754 45.924 -35.239 1.00 48.30 579 ALA A C 1
ATOM 3854 O O . ALA A 1 559 ? -35.433 44.901 -35.846 1.00 49.66 579 ALA A O 1
ATOM 3856 N N . THR A 1 560 ? -37.024 46.372 -35.171 1.00 42.51 580 THR A N 1
ATOM 3857 C CA . THR A 1 560 ? -38.127 45.711 -35.882 1.00 40.58 580 THR A CA 1
ATOM 3858 C C . THR A 1 560 ? -37.829 45.716 -37.384 1.00 46.38 580 THR A C 1
ATOM 3859 O O . THR A 1 560 ? -37.550 46.782 -37.935 1.00 47.31 580 THR A O 1
ATOM 3863 N N . GLN A 1 561 ? -37.828 44.527 -38.022 1.00 42.92 581 GLN A N 1
ATOM 3864 C CA . GLN A 1 561 ? -37.581 44.410 -39.458 1.00 43.50 581 GLN A CA 1
ATOM 3865 C C . GLN A 1 561 ? -38.928 44.477 -40.124 1.00 46.68 581 GLN A C 1
ATOM 3866 O O . GLN A 1 561 ? -39.646 43.469 -40.206 1.00 45.72 581 GLN A O 1
ATOM 3872 N N . LEU A 1 562 ? -39.307 45.691 -40.537 1.00 42.91 582 LEU A N 1
ATOM 3873 C CA . LEU A 1 562 ? -40.602 45.937 -41.169 1.00 40.98 582 LEU A CA 1
ATOM 3874 C C . LEU A 1 562 ? -40.621 45.386 -42.580 1.00 47.35 582 LEU A C 1
ATOM 3875 O O . LEU A 1 562 ? -39.563 45.283 -43.215 1.00 48.33 582 LEU A O 1
ATOM 3880 N N . VAL A 1 563 ? -41.828 45.027 -43.066 1.00 44.04 583 VAL A N 1
ATOM 3881 C CA . VAL A 1 563 ? -42.072 44.542 -44.427 1.00 43.81 583 VAL A CA 1
ATOM 3882 C C . VAL A 1 563 ? -41.606 45.659 -45.366 1.00 53.46 583 VAL A C 1
ATOM 3883 O O . VAL A 1 563 ? -42.031 46.812 -45.210 1.00 53.46 583 VAL A O 1
ATOM 3887 N N . VAL A 1 564 ? -40.656 45.332 -46.263 1.00 53.98 584 VAL A N 1
ATOM 3888 C CA . VAL A 1 564 ? -40.048 46.308 -47.162 1.00 56.01 584 VAL A CA 1
ATOM 3889 C C . VAL A 1 564 ? -41.032 46.720 -48.274 1.00 59.66 584 VAL A C 1
ATOM 3890 O O . VAL A 1 564 ? -41.614 45.869 -48.956 1.00 59.17 584 VAL A O 1
ATOM 3894 N N . LYS A 1 565 ? -41.243 48.046 -48.392 1.00 55.46 585 LYS A N 1
ATOM 3895 C CA . LYS A 1 565 ? -42.164 48.691 -49.327 1.00 54.06 585 LYS A CA 1
ATOM 3896 C C . LYS A 1 565 ? -41.698 48.494 -50.755 1.00 58.10 585 LYS A C 1
ATOM 3897 O O . LYS A 1 565 ? -40.490 48.566 -51.003 1.00 58.75 585 LYS A O 1
ATOM 3903 N N . PRO A 1 566 ? -42.620 48.261 -51.723 1.00 53.93 586 PRO A N 1
ATOM 3904 C CA . PRO A 1 566 ? -42.178 48.140 -53.122 1.00 53.83 586 PRO A CA 1
ATOM 3905 C C . PRO A 1 566 ? -41.786 49.511 -53.676 1.00 58.24 586 PRO A C 1
ATOM 3906 O O . PRO A 1 566 ? -42.377 50.532 -53.291 1.00 57.66 586 PRO A O 1
ATOM 3910 N N . SER A 1 567 ? -40.773 49.536 -54.548 1.00 55.46 587 SER A N 1
ATOM 3911 C CA . SER A 1 567 ? -40.284 50.758 -55.180 1.00 56.30 587 SER A CA 1
ATOM 3912 C C . SER A 1 567 ? -40.470 50.658 -56.686 1.00 59.94 587 SER A C 1
ATOM 3913 O O . SER A 1 567 ? -40.285 49.584 -57.246 1.00 60.82 587 SER A O 1
ATOM 3916 N N . GLY A 1 568 ? -40.807 51.766 -57.332 1.00 54.53 588 GLY A N 1
ATOM 3917 C CA . GLY A 1 568 ? -40.988 51.783 -58.777 1.00 53.92 588 GLY A CA 1
ATOM 3918 C C . GLY A 1 568 ? -42.385 52.147 -59.222 1.00 56.49 588 GLY A C 1
ATOM 3919 O O . GLY A 1 568 ? -42.995 53.070 -58.671 1.00 56.49 588 GLY A O 1
ATOM 3920 N N . GLY A 1 569 ? -42.877 51.428 -60.229 1.00 51.91 589 GLY A N 1
ATOM 3921 C CA . GLY A 1 569 ? -44.187 51.660 -60.828 1.00 51.29 589 GLY A CA 1
ATOM 3922 C C . GLY A 1 569 ? -44.279 52.982 -61.568 1.00 57.33 589 GLY A C 1
ATOM 3923 O O . GLY A 1 569 ? -43.251 53.573 -61.922 1.00 58.65 589 GLY A O 1
ATOM 3924 N N . TYR A 1 570 ? -45.505 53.459 -61.820 1.00 53.61 590 TYR A N 1
ATOM 3925 C CA . TYR A 1 570 ? -45.684 54.735 -62.508 1.00 54.62 590 TYR A CA 1
ATOM 3926 C C . TYR A 1 570 ? -45.318 55.900 -61.583 1.00 59.62 590 TYR A C 1
ATOM 3927 O O . TYR A 1 570 ? -45.726 55.909 -60.415 1.00 59.58 590 TYR A O 1
ATOM 3936 N N . ASN A 1 571 ? -44.545 56.872 -62.108 1.00 57.00 591 ASN A N 1
ATOM 3937 C CA . ASN A 1 571 ? -44.105 58.079 -61.394 1.00 85.15 591 ASN A CA 1
ATOM 3938 C C . ASN A 1 571 ? -44.516 59.334 -62.170 1.00 94.61 591 ASN A C 1
ATOM 3939 O O . ASN A 1 571 ? -44.371 59.384 -63.393 1.00 55.76 591 ASN A O 1
#

GO terms:
  GO:0005886 plasma membrane (C, IDA)
  GO:0031253 cell projection membrane (C, IDA)
  GO:0031410 cytoplasmic vesicle (C, IDA)
  GO:0008289 lipid binding (F, IDA)
  GO:0051205 protein insertion into membrane (P, IDA)
  GO:0005886 plasma membrane (C, EXP)
  GO:0030659 cytoplasmic vesicle membrane (C, EXP)
  GO:0007342 fusion of sperm to egg plasma membrane involved in single fertilization (P, IMP)

Nearest PDB structures (foldseek):
  6e18-assembly1_A  TM=1.002E+00  e=0.000E+00  Chlamydomonas reinhardtii
  6dbs-assembly1_A  TM=9.804E-01  e=7.344E-94  Chlamydomonas reinhardtii
  5mf1-assembly1_C  TM=9.836E-01  e=2.820E-76  Chlamydomonas reinhardtii
  5mf1-assembly1_A  TM=9.759E-01  e=5.271E-76  Chlamydomonas reinhardtii
  5mf1-assembly1_B  TM=9.867E-01  e=2.023E-74  Chlamydomonas reinhardtii

Solvent-accessible surface area: 27297 Å² total; per-residue (Å²): 151,45,101,49,66,38,118,94,107,79,61,100,90,62,77,141,81,141,123,116,71,43,30,84,36,3,28,0,19,9,16,0,6,19,25,27,69,26,84,4,50,4,8,15,0,53,9,50,4,1,56,15,108,78,8,92,48,109,26,109,61,69,64,96,58,135,130,5,66,4,81,86,82,75,9,40,0,71,1,12,12,22,5,44,100,5,24,0,15,5,80,40,112,114,63,37,39,5,9,40,34,4,89,7,56,51,66,147,29,105,84,46,59,29,90,45,32,60,231,51,114,80,15,46,35,27,57,72,72,138,88,76,109,103,32,77,30,2,2,3,14,30,6,101,0,44,86,55,22,20,169,56,27,28,143,54,66,25,181,89,134,26,2,3,118,14,86,2,36,48,174,52,42,52,140,36,18,128,118,50,105,54,12,17,0,0,0,12,4,46,56,40,132,74,85,9,13,0,31,37,2,27,74,38,56,51,79,24,87,0,25,0,7,0,52,21,2,54,34,49,44,136,129,117,158,182,116,64,77,113,14,67,44,80,166,44,73,18,85,1,7,77,110,92,48,109,22,50,6,102,40,180,14,0,42,4,100,14,93,30,45,93,95,38,200,73,166,52,52,99,3,46,101,26,0,0,0,15,35,68,123,182,162,33,110,15,43,33,6,0,1,0,65,94,96,51,16,7,96,107,9,110,49,42,60,65,1,24,4,14,32,31,8,2,25,128,19,117,90,7,50,32,104,41,69,57,21,5,0,58,23,2,0,72,41,17,51,83,47,0,87,60,56,32,78,87,1,48,8,2,87,36,9,1,10,36,43,7,3,13,59,53,93,18,3,105,93,20,115,30,40,101,90,15,0,3,5,33,14,56,8,43,1,47,0,38,0,25,0,10,0,7,10,84,22,45,145,80,33,50,36,102,2,46,2,111,17,88,24,30,38,2,7,38,1,54,46,62,44,79,27,0,0,11,0,78,30,4,46,0,2,0,82,2,77,0,29,1,57,17,224,96,48,0,32,4,43,0,28,11,58,142,45,38,86,72,17,120,121,27,48,29,30,40,21,14,3,150,39,56,43,84,25,58,6,100,15,13,6,63,0,70,8,108,33,85,57,70,29,97,70,15,48,1,35,0,11,0,71,8,36,107,53,48,78,44,34,66,51,89,7,65,3,77,4,70,38,21,124,114,138,136,141,138,122,54,76,222,160

Sequence (529 aa):
EVIASGRLEKCVVDGVTEELDCQEKVVVTLTVGNGQSLQTEALEFSLSCLNSPDGRCPCSCSAADPTCACRDLAAPLRVSLTKSPLWASYPLQYLSSFNWKPLEVILRPSNKVCKDGDWEDSPTCGWFSQGGVRVADSQGFCCECSSSQVWDDTFGSSKERTRANLDCDFWSDPLDILIGRKPVSAHCLTFDPQWYSGYELGAASLQFEIAITVEVPTAPSPAPQFLSPPAPSTREVLHLGPSVPLASSASRLLSAKLLGDLAMYTQLPAISNQVLMVPQPPATNRSAWMLLDKTMLSMDGLACDKVGTGFSAFRYQPSGCGRAPQACLSGQLKDLWEADLARIADGRVPLYMITRFTGGSDTTLQSFSGGPLSFALPVTSHSQSLVTLSVAADGVRLVTNRSPGKITGAAVCRFAGTSCGGFEAVAARGYIYVNITNTGRLDSDYTLTVSNCSSNVRPIEARTLAVRAGSAASLDPPMELYVEDQAAAAARTCTVSLYDSVGAVTDSLTLSFYTNATQLVVKPSGGYN

B-factor: mean 50.89, std 17.82, range [21.23, 136.28]

Foldseek 3Di:
DWPDWDKDWDWDQDPPPRDIDTAIWIKIKDWAKQFFADQQKKKWFKAQKAPDLQLDDDDPDDPVDPPGLIDRHIATWIKGKHKFFKKWWWDWAFAFKFFQFWFKDKDFDPQLDADQDQPDCDGPQDFDDDPNHTDGLQSAAKDFQDPVQLVCLQVHHDPFAFANRDRSHCVVDVVCVVVPSTTMMGIHIGGDPWMWIKIAIAGIDMWMKMKMKIWGASAHQPVDDDDTHHHPTDIDIWIATPVRQWDADPSSQKTKGWPFWDDFPDDDPPQGRWIKIGIDPCLADLQLIWTGHCVQADSVLCAFQHRSNDSNNRRDPVVNRRDYGCGSRHSYNNNLVVVQVVQVLQLAQRDIRPCSQQQADPVVQSVDPDDNPIDIDGDFTMIIIIMMMIGSGPGMDMGGHWFFKEWPDWWWAGRNRSDIFAGAAPRHKTFIKTKMFRAAQAWFKKKKAKDPWDPFKDHWHIGIHTGGHGDMDMDGSTTIIHGRDQDWANWTKIKIFMAIRVGHTRYIDIYTHIHDGHPDDDDDDDDDD